Protein AF-0000000066666500 (afdb_homodimer)

Nearest PDB structures (foldseek):
  3mvp-assembly1_B  TM=5.156E-01  e=1.430E-04  Streptococcus mutans UA159
  3mvp-assembly1_A  TM=4.593E-01  e=6.291E-05  Streptococcus mutans UA159
  4xk4-assembly2_D  TM=5.075E-01  e=1.927E-03  Escherichia coli K-12
  4x1e-assembly1_B  TM=4.403E-01  e=1.278E-03  Escherichia coli CFT073
  7w2q-assembly1_B  TM=4.509E-01  e=8.300E-03  Pseudomonas aeruginosa PAO1

Organism: Nocardia brasiliensis (strain ATCC 700358 / HUJEG-1) (NCBI:txid1133849)

Structure (mmCIF, N/CA/C/O backbone):
data_AF-0000000066666500-model_v1
#
loop_
_entity.id
_entity.type
_entity.pdbx_description
1 polymer 'TetR family transcriptional regulator'
#
loop_
_atom_site.group_PDB
_atom_site.id
_atom_site.type_symbol
_atom_site.label_atom_id
_atom_site.label_alt_id
_atom_site.label_comp_id
_atom_site.label_asym_id
_atom_site.label_entity_id
_atom_site.label_seq_id
_atom_site.pdbx_PDB_ins_code
_atom_site.Cartn_x
_atom_site.Cartn_y
_atom_site.Cartn_z
_atom_site.occupancy
_atom_site.B_iso_or_equiv
_atom_site.auth_seq_id
_atom_site.auth_comp_id
_atom_site.auth_asym_id
_atom_site.auth_atom_id
_atom_site.pdbx_PDB_model_num
ATOM 1 N N . MET A 1 1 ? 29.844 27.828 -2.344 1 27.61 1 MET A N 1
ATOM 2 C CA . MET A 1 1 ? 29.641 27.078 -3.574 1 27.61 1 MET A CA 1
ATOM 3 C C . MET A 1 1 ? 28.188 27.141 -4.016 1 27.61 1 MET A C 1
ATOM 5 O O . MET A 1 1 ? 27.281 27.141 -3.182 1 27.61 1 MET A O 1
ATOM 9 N N . PRO A 1 2 ? 27.781 27.453 -5.297 1 37.06 2 PRO A N 1
ATOM 10 C CA . PRO A 1 2 ? 26.562 28.172 -5.699 1 37.06 2 PRO A CA 1
ATOM 11 C C . PRO A 1 2 ? 25.297 27.406 -5.348 1 37.06 2 PRO A C 1
ATOM 13 O O . PRO A 1 2 ? 24.219 28 -5.238 1 37.06 2 PRO A O 1
ATOM 16 N N . TRP A 1 3 ? 25.453 26.062 -5.336 1 34.56 3 TRP A N 1
ATOM 17 C CA . TRP A 1 3 ? 24.297 25.203 -5.172 1 34.56 3 TRP A CA 1
ATOM 18 C C . TRP A 1 3 ? 23.703 25.344 -3.771 1 34.56 3 TRP A C 1
ATOM 20 O O . TRP A 1 3 ? 22.5 25.141 -3.572 1 34.56 3 TRP A O 1
ATOM 30 N N . GLN A 1 4 ? 24.469 25.594 -2.764 1 37.06 4 GLN A N 1
ATOM 31 C CA . GLN A 1 4 ? 24.031 25.812 -1.39 1 37.06 4 GLN A CA 1
ATOM 32 C C . GLN A 1 4 ? 23.156 27.062 -1.289 1 37.06 4 GLN A C 1
ATOM 34 O O . GLN A 1 4 ? 22.188 27.078 -0.525 1 37.06 4 GLN A O 1
ATOM 39 N N . GLY A 1 5 ? 23.594 28.047 -1.963 1 35.59 5 GLY A N 1
ATOM 40 C CA . GLY A 1 5 ? 22.844 29.297 -1.919 1 35.59 5 GLY A CA 1
ATOM 41 C C . GLY A 1 5 ? 21.469 29.203 -2.543 1 35.59 5 GLY A C 1
ATOM 42 O O . GLY A 1 5 ? 20.5 29.734 -2.008 1 35.59 5 GLY A O 1
ATOM 43 N N . ALA A 1 6 ? 21.547 28.578 -3.709 1 39.34 6 ALA A N 1
ATOM 44 C CA . ALA A 1 6 ? 20.281 28.438 -4.43 1 39.34 6 ALA A CA 1
ATOM 45 C C . ALA A 1 6 ? 19.297 27.578 -3.648 1 39.34 6 ALA A C 1
ATOM 47 O O . ALA A 1 6 ? 18.094 27.859 -3.625 1 39.34 6 ALA A O 1
ATOM 48 N N . ALA A 1 7 ? 19.844 26.75 -2.975 1 41.69 7 ALA A N 1
ATOM 49 C CA . ALA A 1 7 ? 19.016 25.891 -2.127 1 41.69 7 ALA A CA 1
ATOM 50 C C . ALA A 1 7 ? 18.422 26.672 -0.96 1 41.69 7 ALA A C 1
ATOM 52 O O . ALA A 1 7 ? 17.25 26.5 -0.619 1 41.69 7 ALA A O 1
ATOM 53 N N . ALA A 1 8 ? 19.219 27.391 -0.391 1 42.66 8 ALA A N 1
ATOM 54 C CA . ALA A 1 8 ? 18.75 28.234 0.713 1 42.66 8 ALA A CA 1
ATOM 55 C C . ALA A 1 8 ? 17.688 29.219 0.248 1 42.66 8 ALA A C 1
ATOM 57 O O . ALA A 1 8 ? 16.703 29.453 0.963 1 42.66 8 ALA A O 1
ATOM 58 N N . GLY A 1 9 ? 17.906 29.688 -0.799 1 41.62 9 GLY A N 1
ATOM 59 C CA . GLY A 1 9 ? 16.891 30.562 -1.384 1 41.62 9 GLY A CA 1
ATOM 60 C C . GLY A 1 9 ? 15.602 29.844 -1.719 1 41.62 9 GLY A C 1
ATOM 61 O O . GLY A 1 9 ? 14.516 30.359 -1.441 1 41.62 9 GLY A O 1
ATOM 62 N N . ILE A 1 10 ? 15.742 28.719 -2.271 1 46.06 10 ILE A N 1
ATOM 63 C CA . ILE A 1 10 ? 14.578 27.922 -2.658 1 46.06 10 ILE A CA 1
ATOM 64 C C . ILE A 1 10 ? 13.82 27.484 -1.411 1 46.06 10 ILE A C 1
ATOM 66 O O . ILE A 1 10 ? 12.586 27.547 -1.376 1 46.06 10 ILE A O 1
ATOM 70 N N . VAL A 1 11 ? 14.539 27.219 -0.359 1 47.19 11 VAL A N 1
ATOM 71 C CA . VAL A 1 11 ? 13.93 26.812 0.903 1 47.19 11 VAL A CA 1
ATOM 72 C C . VAL A 1 11 ? 13.195 28 1.522 1 47.19 11 VAL A C 1
ATOM 74 O O . VAL A 1 11 ? 12.102 27.844 2.066 1 47.19 11 VAL A O 1
ATOM 77 N N . GLY A 1 12 ? 13.891 29.109 1.613 1 45.06 12 GLY A N 1
ATOM 78 C CA . GLY A 1 12 ? 13.234 30.312 2.102 1 45.06 12 GLY A CA 1
ATOM 79 C C . GLY A 1 12 ? 11.953 30.641 1.356 1 45.06 12 GLY A C 1
ATOM 80 O O . GLY A 1 12 ? 10.922 30.922 1.974 1 45.06 12 GLY A O 1
ATOM 81 N N . VAL A 1 13 ? 12.008 30.703 0.153 1 45.66 13 VAL A N 1
ATOM 82 C CA . VAL A 1 13 ? 10.852 30.984 -0.687 1 45.66 13 VAL A CA 1
ATOM 83 C C . VAL A 1 13 ? 9.781 29.906 -0.481 1 45.66 13 VAL A C 1
ATOM 85 O O . VAL A 1 13 ? 8.586 30.219 -0.406 1 45.66 13 VAL A O 1
ATOM 88 N N . MET A 1 14 ? 10.18 28.766 -0.328 1 46.91 14 MET A N 1
ATOM 89 C CA . MET A 1 14 ? 9.234 27.656 -0.188 1 46.91 14 MET A CA 1
ATOM 90 C C . MET A 1 14 ? 8.555 27.688 1.176 1 46.91 14 MET A C 1
ATOM 92 O O . MET A 1 14 ? 7.363 27.391 1.287 1 46.91 14 MET A O 1
ATOM 96 N N . SER A 1 15 ? 9.367 27.984 2.24 1 49.06 15 SER A N 1
ATOM 97 C CA . SER A 1 15 ? 8.766 28.203 3.557 1 49.06 15 SER A CA 1
ATOM 98 C C . SER A 1 15 ? 7.684 29.266 3.51 1 49.06 15 SER A C 1
ATOM 100 O O . SER A 1 15 ? 6.602 29.094 4.078 1 49.06 15 SER A O 1
ATOM 102 N N . ASP A 1 16 ? 8.094 30.359 2.992 1 47.72 16 ASP A N 1
ATOM 103 C CA . ASP A 1 16 ? 7.141 31.469 2.844 1 47.72 16 ASP A CA 1
ATOM 104 C C . ASP A 1 16 ? 5.945 31.047 1.993 1 47.72 16 ASP A C 1
ATOM 106 O O . ASP A 1 16 ? 4.812 31.453 2.264 1 47.72 16 ASP A O 1
ATOM 110 N N . ALA A 1 17 ? 6.223 30.375 0.97 1 47.16 17 ALA A N 1
ATOM 111 C CA . ALA A 1 17 ? 5.188 29.953 0.033 1 47.16 17 ALA A CA 1
ATOM 112 C C . ALA A 1 17 ? 4.242 28.938 0.682 1 47.16 17 ALA A C 1
ATOM 114 O O . ALA A 1 17 ? 3.029 28.984 0.467 1 47.16 17 ALA A O 1
ATOM 115 N N . ILE A 1 18 ? 4.742 28 1.353 1 49.72 18 ILE A N 1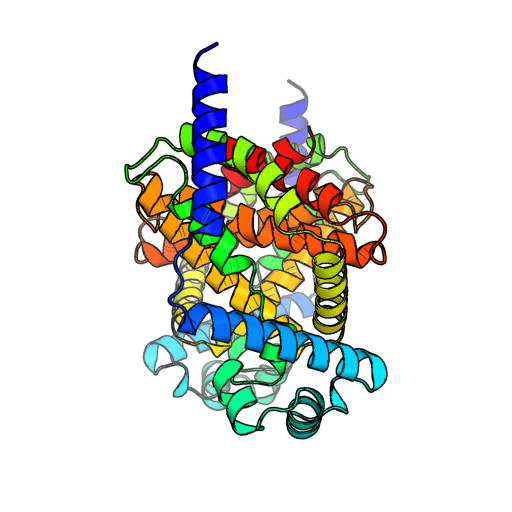
ATOM 116 C CA . ILE A 1 18 ? 3.916 27.078 2.121 1 49.72 18 ILE A CA 1
ATOM 117 C C . ILE A 1 18 ? 3.033 27.859 3.092 1 49.72 18 ILE A C 1
ATOM 119 O O . ILE A 1 18 ? 1.859 27.531 3.277 1 49.72 18 ILE A O 1
ATOM 123 N N . ALA A 1 19 ? 3.645 28.844 3.791 1 49 19 ALA A N 1
ATOM 124 C CA . ALA A 1 19 ? 2.918 29.734 4.688 1 49 19 ALA A CA 1
ATOM 125 C C . ALA A 1 19 ? 1.816 30.484 3.943 1 49 19 ALA A C 1
ATOM 127 O O . ALA A 1 19 ? 0.758 30.766 4.508 1 49 19 ALA A O 1
ATOM 128 N N . GLU A 1 20 ? 2.115 30.828 2.703 1 48.59 20 GLU A N 1
ATOM 129 C CA . GLU A 1 20 ? 1.196 31.609 1.874 1 48.59 20 GLU A CA 1
ATOM 130 C C . GLU A 1 20 ? 0.208 30.703 1.149 1 48.59 20 GLU A C 1
ATOM 132 O O . GLU A 1 20 ? -0.65 31.172 0.404 1 48.59 20 GLU A O 1
ATOM 137 N N . LEU A 1 21 ? 0.584 29.531 0.958 1 49.91 21 LEU A N 1
ATOM 138 C CA . LEU A 1 21 ? -0.399 28.75 0.227 1 49.91 21 LEU A CA 1
ATOM 139 C C . LEU A 1 21 ? -1.817 29.188 0.569 1 49.91 21 LEU A C 1
ATOM 141 O O . LEU A 1 21 ? -2.244 29.094 1.722 1 49.91 21 LEU A O 1
ATOM 145 N N . SER A 1 22 ? -2.209 30.203 -0.124 1 50.12 22 SER A N 1
ATOM 146 C CA . SER A 1 22 ? -3.289 31.172 -0.27 1 50.12 22 SER A CA 1
ATOM 147 C C . SER A 1 22 ? -4.652 30.5 -0.153 1 50.12 22 SER A C 1
ATOM 149 O O . SER A 1 22 ? -5.258 30.125 -1.161 1 50.12 22 SER A O 1
ATOM 151 N N . SER A 1 23 ? -4.762 29.531 0.623 1 58.69 23 SER A N 1
ATOM 152 C CA . SER A 1 23 ? -6.184 29.203 0.719 1 58.69 23 SER A CA 1
ATOM 153 C C . SER A 1 23 ? -7.016 30.469 0.969 1 58.69 23 SER A C 1
ATOM 155 O O . SER A 1 23 ? -6.539 31.422 1.593 1 58.69 23 SER A O 1
ATOM 157 N N . THR A 1 24 ? -8.023 30.594 0.152 1 65.06 24 THR A N 1
ATOM 158 C CA . THR A 1 24 ? -9.008 31.641 0.441 1 65.06 24 THR A CA 1
ATOM 159 C C . THR A 1 24 ? -9.352 31.656 1.929 1 65.06 24 THR A C 1
ATOM 161 O O . THR A 1 24 ? -9.078 30.688 2.648 1 65.06 24 THR A O 1
ATOM 164 N N . SER A 1 25 ? -9.547 32.781 2.426 1 73.12 25 SER A N 1
ATOM 165 C CA . SER A 1 25 ? -9.945 32.969 3.814 1 73.12 25 SER A CA 1
ATOM 166 C C . SER A 1 25 ? -10.922 31.875 4.258 1 73.12 25 SER A C 1
ATOM 168 O O . SER A 1 25 ? -10.82 31.359 5.371 1 73.12 25 SER A O 1
ATOM 170 N N . TRP A 1 26 ? -11.75 31.516 3.316 1 72.56 26 TRP A N 1
ATOM 171 C CA . TRP A 1 26 ? -12.75 30.484 3.617 1 72.56 26 TRP A CA 1
ATOM 172 C C . TRP A 1 26 ? -12.094 29.125 3.785 1 72.56 26 TRP A C 1
ATOM 174 O O . TRP A 1 26 ? -12.414 28.391 4.723 1 72.56 26 TRP A O 1
ATOM 184 N N . GLU A 1 27 ? -11.148 28.797 2.92 1 76.75 27 GLU A N 1
ATOM 185 C CA . GLU A 1 27 ? -10.469 27.5 2.977 1 76.75 27 GLU A CA 1
ATOM 186 C C . GLU A 1 27 ? -9.648 27.375 4.254 1 76.75 27 GLU A C 1
ATOM 188 O O . GLU A 1 27 ? -9.617 26.297 4.867 1 76.75 27 GLU A O 1
ATOM 193 N N . ARG A 1 28 ? -9.203 28.453 4.609 1 78.69 28 ARG A N 1
ATOM 194 C CA . ARG A 1 28 ? -8.422 28.469 5.84 1 78.69 28 ARG A CA 1
ATOM 195 C C . ARG A 1 28 ? -9.312 28.234 7.059 1 78.69 28 ARG A C 1
ATOM 197 O O . ARG A 1 28 ? -8.953 27.469 7.957 1 78.69 28 ARG A O 1
ATOM 204 N N . ARG A 1 29 ? -10.406 28.922 7.055 1 81.56 29 ARG A N 1
ATOM 205 C CA . ARG A 1 29 ? -11.359 28.75 8.148 1 81.56 29 ARG A CA 1
ATOM 206 C C . ARG A 1 29 ? -11.883 27.328 8.219 1 81.56 29 ARG A C 1
ATOM 208 O O . ARG A 1 29 ? -12.062 26.766 9.305 1 81.56 29 ARG A O 1
ATOM 215 N N . LYS A 1 30 ? -12.078 26.797 7.031 1 85.88 30 LYS A N 1
ATOM 216 C CA . LYS A 1 30 ? -12.555 25.422 6.953 1 85.88 30 LYS A CA 1
ATOM 217 C C . LYS A 1 30 ? -11.523 24.453 7.523 1 85.88 30 LYS A C 1
ATOM 219 O O . LYS A 1 30 ? -11.867 23.562 8.32 1 85.88 30 LYS A O 1
ATOM 224 N N . ILE A 1 31 ? -10.328 24.656 7.199 1 85.06 31 ILE A N 1
ATOM 225 C CA . ILE A 1 31 ? -9.25 23.797 7.648 1 85.06 31 ILE A CA 1
ATOM 226 C C . ILE A 1 31 ? -9.094 23.906 9.164 1 85.06 31 ILE A C 1
ATOM 228 O O . ILE A 1 31 ? -8.93 22.891 9.852 1 85.06 31 ILE A O 1
ATOM 232 N N . GLU A 1 32 ? -9.234 25.062 9.602 1 86.62 32 GLU A N 1
ATOM 233 C CA . GLU A 1 32 ? -9.133 25.297 11.039 1 86.62 32 GLU A CA 1
ATOM 234 C C . GLU A 1 32 ? -10.281 24.625 11.789 1 86.62 32 GLU A C 1
ATOM 236 O O . GLU A 1 32 ? -10.078 24.031 12.844 1 86.62 32 GLU A O 1
ATOM 241 N N . ALA A 1 33 ? -11.43 24.797 11.227 1 90.62 33 ALA A N 1
ATOM 242 C CA . ALA A 1 33 ? -12.609 24.188 11.836 1 90.62 33 ALA A CA 1
ATOM 243 C C . ALA A 1 33 ? -12.484 22.656 11.844 1 90.62 33 ALA A C 1
ATOM 245 O O . ALA A 1 33 ? -12.773 22.016 12.859 1 90.62 33 ALA A O 1
ATOM 246 N N . MET A 1 34 ? -12.062 22.125 10.781 1 92.56 34 MET A N 1
ATOM 247 C CA . MET A 1 34 ? -11.922 20.688 10.672 1 92.56 34 MET A CA 1
ATOM 248 C C . MET A 1 34 ? -10.875 20.156 11.648 1 92.56 34 MET A C 1
ATOM 250 O O . MET A 1 34 ? -11.062 19.109 12.266 1 92.56 34 MET A O 1
ATOM 254 N N . GLY A 1 35 ? -9.828 20.938 11.766 1 92.56 35 GLY A N 1
ATOM 255 C CA . GLY A 1 35 ? -8.805 20.562 12.734 1 92.56 35 GLY A CA 1
ATOM 256 C C . GLY A 1 35 ? -9.328 20.531 14.156 1 92.56 35 GLY A C 1
ATOM 257 O O . GLY A 1 35 ? -9.039 19.609 14.914 1 92.56 35 GLY A O 1
ATOM 258 N N . ARG A 1 36 ? -10.109 21.531 14.461 1 92.69 36 ARG A N 1
ATOM 259 C CA . ARG A 1 36 ? -10.672 21.641 15.797 1 92.69 36 ARG A CA 1
ATOM 260 C C . ARG A 1 36 ? -11.656 20.5 16.062 1 92.69 36 ARG A C 1
ATOM 262 O O . ARG A 1 36 ? -11.617 19.859 17.109 1 92.69 36 ARG A O 1
ATOM 269 N N . ILE A 1 37 ? -12.469 20.25 15.109 1 95.94 37 ILE A N 1
ATOM 270 C CA . ILE A 1 37 ? -13.477 19.203 15.25 1 95.94 37 ILE A CA 1
ATOM 271 C C . ILE A 1 37 ? -12.797 17.844 15.406 1 95.94 37 ILE A C 1
ATOM 273 O O . ILE A 1 37 ? -13.195 17.031 16.25 1 95.94 37 ILE A O 1
ATOM 277 N N . GLN A 1 38 ? -11.844 17.609 14.625 1 96.38 38 GLN A N 1
ATOM 278 C CA . GLN A 1 38 ? -11.141 16.328 14.695 1 96.38 38 GLN A CA 1
ATOM 279 C C . GLN A 1 38 ? -10.469 16.156 16.047 1 96.38 38 GLN A C 1
ATOM 281 O O . GLN A 1 38 ? -10.5 15.062 16.625 1 96.38 38 GLN A O 1
ATOM 286 N N . ARG A 1 39 ? -9.883 17.219 16.547 1 95.12 39 ARG A N 1
ATOM 287 C CA . ARG A 1 39 ? -9.234 17.156 17.859 1 95.12 39 ARG A CA 1
ATOM 288 C C . ARG A 1 39 ? -10.227 16.766 18.938 1 95.12 39 ARG A C 1
ATOM 290 O O . ARG A 1 39 ? -9.945 15.883 19.766 1 95.12 39 ARG A O 1
ATOM 297 N N . VAL A 1 40 ? -11.32 17.359 18.859 1 96.94 40 VAL A N 1
ATOM 298 C CA . VAL A 1 40 ? -12.383 17.078 19.828 1 96.94 40 VAL A CA 1
ATOM 299 C C . VAL A 1 40 ? -12.844 15.625 19.688 1 96.94 40 VAL A C 1
ATOM 301 O O . VAL A 1 40 ? -13.008 14.922 20.688 1 96.94 40 VAL A O 1
ATOM 304 N N . ALA A 1 41 ? -13.039 15.211 18.531 1 97.69 41 ALA A N 1
ATOM 305 C CA . ALA A 1 41 ? -13.484 13.852 18.25 1 97.69 41 ALA A CA 1
ATOM 306 C C . ALA A 1 41 ? -12.492 12.828 18.781 1 97.69 41 ALA A C 1
ATOM 308 O O . ALA A 1 41 ? -12.883 11.875 19.469 1 97.69 41 ALA A O 1
ATOM 309 N N . LEU A 1 42 ? -11.25 13.039 18.453 1 97.12 42 LEU A N 1
ATOM 310 C CA . LEU A 1 42 ? -10.211 12.102 18.875 1 97.12 42 LEU A CA 1
ATOM 311 C C . LEU A 1 42 ? -10.133 12.023 20.406 1 97.12 42 LEU A C 1
ATOM 313 O O . LEU A 1 42 ? -9.969 10.938 20.969 1 97.12 42 LEU A O 1
ATOM 317 N N . ASP A 1 43 ? -10.281 13.164 21.031 1 96.94 43 ASP A N 1
ATOM 318 C CA . ASP A 1 43 ? -10.281 13.188 22.484 1 96.94 43 ASP A CA 1
ATOM 319 C C . ASP A 1 43 ? -11.469 12.414 23.047 1 96.94 43 ASP A C 1
ATOM 321 O O . ASP A 1 43 ? -11.328 11.672 24.016 1 96.94 43 ASP A O 1
ATOM 325 N N . LEU A 1 44 ? -12.602 12.586 22.469 1 97.75 44 LEU A N 1
ATOM 326 C CA . LEU A 1 44 ? -13.797 11.859 22.891 1 97.75 44 LEU A CA 1
ATOM 327 C C . LEU A 1 44 ? -13.625 10.359 22.672 1 97.75 44 LEU A C 1
ATOM 329 O O . LEU A 1 44 ? -14 9.555 23.531 1 97.75 44 LEU A O 1
ATOM 333 N N . PHE A 1 45 ? -13.109 9.992 21.453 1 97.62 45 PHE A N 1
ATOM 334 C CA . PHE A 1 45 ? -12.867 8.586 21.172 1 97.62 45 PHE A CA 1
ATOM 335 C C . PHE A 1 45 ? -11.922 7.977 22.203 1 97.62 45 PHE A C 1
ATOM 337 O O . PHE A 1 45 ? -12.117 6.844 22.641 1 97.62 45 PHE A O 1
ATOM 344 N N . ASP A 1 46 ? -10.898 8.727 22.562 1 96 46 ASP A N 1
ATOM 345 C CA . ASP A 1 46 ? -9.938 8.258 23.547 1 96 46 ASP A CA 1
ATOM 346 C C . ASP A 1 46 ? -10.609 8.016 24.906 1 96 46 ASP A C 1
ATOM 348 O O . ASP A 1 46 ? -10.344 7 25.562 1 96 46 ASP A O 1
ATOM 352 N N . ALA A 1 47 ? -11.547 8.875 25.281 1 96.56 47 ALA A N 1
ATOM 353 C CA . ALA A 1 47 ? -12.164 8.859 26.594 1 96.56 47 ALA A CA 1
ATOM 354 C C . ALA A 1 47 ? -13.281 7.824 26.672 1 96.56 47 ALA A C 1
ATOM 356 O O . ALA A 1 47 ? -13.492 7.199 27.719 1 96.56 47 ALA A O 1
ATOM 357 N N . HIS A 1 48 ? -13.977 7.574 25.547 1 96.75 48 HIS A N 1
ATOM 358 C CA . HIS A 1 48 ? -15.227 6.828 25.656 1 96.75 48 HIS A CA 1
ATOM 359 C C . HIS A 1 48 ? -15.242 5.645 24.703 1 96.75 48 HIS A C 1
ATOM 361 O O . HIS A 1 48 ? -16.172 4.828 24.734 1 96.75 48 HIS A O 1
ATOM 367 N N . GLY A 1 49 ? -14.25 5.551 23.844 1 95.75 49 GLY A N 1
ATOM 368 C CA . GLY A 1 49 ? -14.227 4.504 22.828 1 95.75 49 GLY A CA 1
ATOM 369 C C . GLY A 1 49 ? -14.852 4.934 21.516 1 95.75 49 GLY A C 1
ATOM 370 O O . GLY A 1 49 ? -15.875 5.613 21.5 1 95.75 49 GLY A O 1
ATOM 371 N N . TYR A 1 50 ? -14.305 4.637 20.484 1 95.56 50 TYR A N 1
ATOM 372 C CA . TYR A 1 50 ? -14.727 5.027 19.141 1 95.56 50 TYR A CA 1
ATOM 373 C C . TYR A 1 50 ? -16.172 4.633 18.891 1 95.56 50 TYR A C 1
ATOM 375 O O . TYR A 1 50 ? -16.969 5.438 18.391 1 95.56 50 TYR A O 1
ATOM 383 N N . ARG A 1 51 ? -16.5 3.393 19.219 1 94.75 51 ARG A N 1
ATOM 384 C CA . ARG A 1 51 ? -17.812 2.852 18.906 1 94.75 51 ARG A CA 1
ATOM 385 C C . ARG A 1 51 ? -18.891 3.521 19.766 1 94.75 51 ARG A C 1
ATOM 387 O O . ARG A 1 51 ? -20.047 3.645 19.328 1 94.75 51 ARG A O 1
ATOM 394 N N . ASN A 1 52 ? -18.547 4.102 20.875 1 95.81 52 ASN A N 1
ATOM 395 C CA . ASN A 1 52 ? -19.5 4.621 21.828 1 95.81 52 ASN A CA 1
ATOM 396 C C . ASN A 1 52 ? -19.766 6.109 21.609 1 95.81 52 ASN A C 1
ATOM 398 O O . ASN A 1 52 ? -20.641 6.688 22.266 1 95.81 52 ASN A O 1
ATOM 402 N N . VAL A 1 53 ? -19.016 6.746 20.828 1 97.44 53 VAL A N 1
ATOM 403 C CA . VAL A 1 53 ? -19.172 8.18 20.594 1 97.44 53 VAL A CA 1
ATOM 404 C C . VAL A 1 53 ? -19.891 8.406 19.266 1 97.44 53 VAL A C 1
ATOM 406 O O . VAL A 1 53 ? -19.484 7.883 18.219 1 97.44 53 VAL A O 1
ATOM 409 N N . THR A 1 54 ? -20.906 9.133 19.297 1 96.38 54 THR A N 1
ATOM 410 C CA . THR A 1 54 ? -21.672 9.422 18.094 1 96.38 54 THR A CA 1
ATOM 411 C C . THR A 1 54 ? -21.25 10.758 17.484 1 96.38 54 THR A C 1
ATOM 413 O O . THR A 1 54 ? -20.547 11.539 18.125 1 96.38 54 THR A O 1
ATOM 416 N N . ILE A 1 55 ? -21.703 10.969 16.312 1 96.56 55 ILE A N 1
ATOM 417 C CA . ILE A 1 55 ? -21.422 12.227 15.633 1 96.56 55 ILE A CA 1
ATOM 418 C C . ILE A 1 55 ? -22.109 13.375 16.375 1 96.56 55 ILE A C 1
ATOM 420 O O . ILE A 1 55 ? -21.547 14.469 16.469 1 96.56 55 ILE A O 1
ATOM 424 N N . GLU A 1 56 ? -23.266 13.125 16.844 1 96.69 56 GLU A N 1
ATOM 425 C CA . GLU A 1 56 ? -24 14.141 17.594 1 96.69 56 GLU A CA 1
ATOM 426 C C . GLU A 1 56 ? -23.219 14.594 18.828 1 96.69 56 GLU A C 1
ATOM 428 O O . GLU A 1 56 ? -23.172 15.789 19.141 1 96.69 56 GLU A O 1
ATOM 433 N N . ARG A 1 57 ? -22.656 13.695 19.5 1 97.25 57 ARG A N 1
ATOM 434 C CA . ARG A 1 57 ? -21.859 14.008 20.672 1 97.25 57 ARG A CA 1
ATOM 435 C C . ARG A 1 57 ? -20.625 14.82 20.312 1 97.25 57 ARG A C 1
ATOM 437 O O . ARG A 1 57 ? -20.266 15.766 21.016 1 97.25 57 ARG A O 1
ATOM 444 N N . VAL A 1 58 ? -19.969 14.438 19.203 1 98 58 VAL A N 1
ATOM 445 C CA . VAL A 1 58 ? -18.812 15.18 18.719 1 98 58 VAL A CA 1
ATOM 446 C C . VAL A 1 58 ? -19.219 16.609 18.359 1 98 58 VAL A C 1
ATOM 448 O O . VAL A 1 58 ? -18.547 17.562 18.719 1 98 58 VAL A O 1
ATOM 451 N N . ALA A 1 59 ? -20.328 16.703 17.625 1 97.75 59 ALA A N 1
ATOM 452 C CA . ALA A 1 59 ? -20.828 18 17.188 1 97.75 59 ALA A CA 1
ATOM 453 C C . ALA A 1 59 ? -21.109 18.906 18.391 1 97.75 59 ALA A C 1
ATOM 455 O O . ALA A 1 59 ? -20.688 20.062 18.406 1 97.75 59 ALA A O 1
ATOM 456 N N . ALA A 1 60 ? -21.75 18.406 19.359 1 97.62 60 ALA A N 1
ATOM 457 C CA . ALA A 1 60 ? -22.078 19.156 20.578 1 97.62 60 ALA A CA 1
ATOM 458 C C . ALA A 1 60 ? -20.812 19.641 21.281 1 97.62 60 ALA A C 1
ATOM 460 O O . ALA A 1 60 ? -20.719 20.797 21.672 1 97.62 60 ALA A O 1
ATOM 461 N N . ALA A 1 61 ? -19.859 18.797 21.422 1 97.31 61 ALA A N 1
ATOM 462 C CA . ALA A 1 61 ? -18.609 19.109 22.125 1 97.31 61 ALA A CA 1
ATOM 463 C C . ALA A 1 61 ? -17.781 20.125 21.344 1 97.31 61 ALA A C 1
ATOM 465 O O . ALA A 1 61 ? -17.078 20.938 21.938 1 97.31 61 ALA A O 1
ATOM 466 N N . ALA A 1 62 ? -17.859 20.031 20.062 1 97 62 ALA A N 1
ATOM 467 C CA . ALA A 1 62 ? -17.094 20.922 19.188 1 97 62 ALA A CA 1
ATOM 468 C C . ALA A 1 62 ? -17.875 22.219 18.922 1 97 62 ALA A C 1
ATOM 470 O O . ALA A 1 62 ? -17.375 23.125 18.25 1 97 62 ALA A O 1
ATOM 471 N N . GLU A 1 63 ? -19.047 22.281 19.391 1 96.88 63 GLU A N 1
ATOM 472 C CA . GLU A 1 63 ? -19.906 23.453 19.266 1 96.88 63 GLU A CA 1
ATOM 473 C C . GLU A 1 63 ? -20.203 23.75 17.797 1 96.88 63 GLU A C 1
ATOM 475 O O . GLU A 1 63 ? -20.078 24.891 17.344 1 96.88 63 GLU A O 1
ATOM 480 N N . VAL A 1 64 ? -20.516 22.734 17.078 1 96.25 64 VAL A N 1
ATOM 481 C CA . VAL A 1 64 ? -21 22.828 15.695 1 96.25 64 VAL A CA 1
ATOM 482 C C . VAL A 1 64 ? -22.234 21.938 15.523 1 96.25 64 VAL A C 1
ATOM 484 O O . VAL A 1 64 ? -22.594 21.188 16.422 1 96.25 64 VAL A O 1
ATOM 487 N N . SER A 1 65 ? -22.875 22.109 14.406 1 95.81 65 SER A N 1
ATOM 488 C CA . SER A 1 65 ? -24.031 21.266 14.125 1 95.81 65 SER A CA 1
ATOM 489 C C . SER A 1 65 ? -23.594 19.906 13.594 1 95.81 65 SER A C 1
ATOM 491 O O . SER A 1 65 ? -22.531 19.781 12.977 1 95.81 65 SER A O 1
ATOM 493 N N . PRO A 1 66 ? -24.453 18.875 13.852 1 96.06 66 PRO A N 1
ATOM 494 C CA . PRO A 1 66 ? -24.156 17.578 13.234 1 96.06 66 PRO A CA 1
ATOM 495 C C . PRO A 1 66 ? -24.062 17.656 11.711 1 96.06 66 PRO A C 1
ATOM 497 O O . PRO A 1 66 ? -23.25 16.969 11.102 1 96.06 66 PRO A O 1
ATOM 500 N N . SER A 1 67 ? -24.859 18.484 11.195 1 95.56 67 SER A N 1
ATOM 501 C CA . SER A 1 67 ? -24.844 18.656 9.75 1 95.56 67 SER A CA 1
ATOM 502 C C . SER A 1 67 ? -23.5 19.172 9.266 1 95.56 67 SER A C 1
ATOM 504 O O . SER A 1 67 ? -23.016 18.781 8.203 1 95.56 67 SER A O 1
ATOM 506 N N . SER A 1 68 ? -22.875 20.031 10.047 1 94.62 68 SER A N 1
ATOM 507 C CA . SER A 1 68 ? -21.562 20.562 9.711 1 94.62 68 SER A CA 1
ATOM 508 C C . SER A 1 68 ? -20.5 19.469 9.742 1 94.62 68 SER A C 1
ATOM 510 O O . SER A 1 68 ? -19.625 19.406 8.875 1 94.62 68 SER A O 1
ATOM 512 N N . VAL A 1 69 ? -20.625 18.562 10.703 1 96.12 69 VAL A N 1
ATOM 513 C CA . VAL A 1 69 ? -19.672 17.453 10.812 1 96.12 69 VAL A CA 1
ATOM 514 C C . VAL A 1 69 ? -19.797 16.547 9.594 1 96.12 69 VAL A C 1
ATOM 516 O O . VAL A 1 69 ? -18.797 16.172 8.984 1 96.12 69 VAL A O 1
ATOM 519 N N . TYR A 1 70 ? -21.016 16.281 9.242 1 94.88 70 TYR A N 1
ATOM 520 C CA . TYR A 1 70 ? -21.25 15.43 8.078 1 94.88 70 TYR A CA 1
ATOM 521 C C . TYR A 1 70 ? -20.797 16.125 6.801 1 94.88 70 TYR A C 1
ATOM 523 O O . TYR A 1 70 ? -20.25 15.477 5.898 1 94.88 70 TYR A O 1
ATOM 531 N N . ARG A 1 71 ? -21.078 17.359 6.77 1 93.88 71 ARG 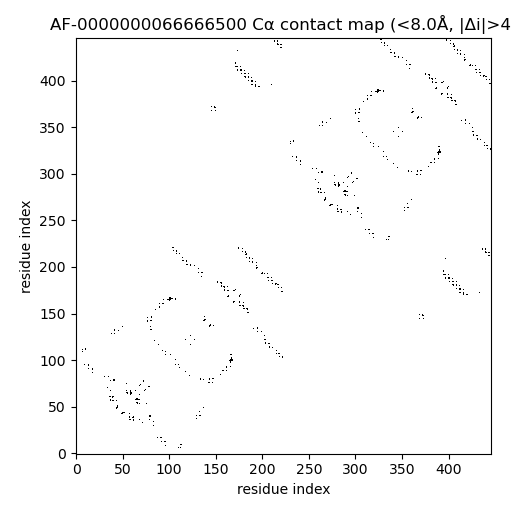A N 1
ATOM 532 C CA . ARG A 1 71 ? -20.672 18.109 5.598 1 93.88 71 ARG A CA 1
ATOM 533 C C . ARG A 1 71 ? -19.156 18.109 5.453 1 93.88 71 ARG A C 1
ATOM 535 O O . ARG A 1 71 ? -18.625 17.938 4.352 1 93.88 71 ARG A O 1
ATOM 542 N N . TYR A 1 72 ? -18.422 18.266 6.559 1 93 72 TYR A N 1
ATOM 543 C CA . TYR A 1 72 ? -16.969 18.406 6.539 1 93 72 TYR A CA 1
ATOM 544 C C . TYR A 1 72 ? -16.297 17.047 6.355 1 93 72 TYR A C 1
ATOM 546 O O . TYR A 1 72 ? -15.328 16.922 5.605 1 93 72 TYR A O 1
ATOM 554 N N . PHE A 1 73 ? -16.844 16.016 6.977 1 95.31 73 PHE A N 1
ATOM 555 C CA . PHE A 1 73 ? -16.094 14.758 7.07 1 95.31 73 PHE A CA 1
ATOM 556 C C . PHE A 1 73 ? -16.797 13.648 6.301 1 95.31 73 PHE A C 1
ATOM 558 O O . PHE A 1 73 ? -16.188 12.648 5.93 1 95.31 73 PHE A O 1
ATOM 565 N N . GLY A 1 74 ? -18.062 13.742 6.098 1 93.56 74 GLY A N 1
ATOM 566 C CA . GLY A 1 74 ? -18.844 12.727 5.395 1 93.56 74 GLY A CA 1
ATOM 567 C C . GLY A 1 74 ? -19.156 11.523 6.254 1 93.56 74 GLY A C 1
ATOM 568 O O . GLY A 1 74 ? -20.328 11.203 6.477 1 93.56 74 GLY A O 1
ATOM 569 N N . THR A 1 75 ? -18.156 10.875 6.797 1 93.75 75 THR A N 1
ATOM 570 C CA . THR A 1 75 ? -18.328 9.68 7.621 1 93.75 75 THR A CA 1
ATOM 571 C C . THR A 1 75 ? -17.578 9.828 8.945 1 93.75 75 THR A C 1
ATOM 573 O O . THR A 1 75 ? -16.703 10.68 9.07 1 93.75 75 THR A O 1
ATOM 576 N N . LYS A 1 76 ? -17.938 9.023 9.883 1 95 76 LYS A N 1
ATOM 577 C CA . LYS A 1 76 ? -17.281 9.039 11.188 1 95 76 LYS A CA 1
ATOM 578 C C . LYS A 1 76 ? -15.805 8.68 11.078 1 95 76 LYS A C 1
ATOM 580 O O . LYS A 1 76 ? -14.969 9.227 11.797 1 95 76 LYS A O 1
ATOM 585 N N . GLU A 1 77 ? -15.414 7.734 10.109 1 95.5 77 GLU A N 1
ATOM 586 C CA . GLU A 1 77 ? -14.039 7.309 9.906 1 95.5 77 GLU A CA 1
ATOM 587 C C . GLU A 1 77 ? -13.141 8.492 9.539 1 95.5 77 GLU A C 1
ATOM 589 O O . GLU A 1 77 ? -11.969 8.523 9.922 1 95.5 77 GLU A O 1
ATOM 594 N N . MET A 1 78 ? -13.789 9.422 8.875 1 95.56 78 MET A N 1
ATOM 595 C CA . MET A 1 78 ? -13.008 10.555 8.375 1 95.56 78 MET A CA 1
ATOM 596 C C . MET A 1 78 ? -12.617 11.484 9.516 1 95.56 78 MET A C 1
ATOM 598 O O . MET A 1 78 ? -11.695 12.289 9.375 1 95.56 78 MET A O 1
ATOM 602 N N . LEU A 1 79 ? -13.289 11.414 10.672 1 96.12 79 LEU A N 1
ATOM 603 C CA . LEU A 1 79 ? -12.867 12.164 11.852 1 96.12 79 LEU A CA 1
ATOM 604 C C . LEU A 1 79 ? -11.516 11.672 12.352 1 96.12 79 LEU A C 1
ATOM 606 O O . LEU A 1 79 ? -10.805 12.406 13.047 1 96.12 79 LEU A O 1
ATOM 610 N N . VAL A 1 80 ? -11.156 10.438 11.977 1 96.38 80 VAL A N 1
ATOM 611 C CA . VAL A 1 80 ? -9.867 9.867 12.352 1 96.38 80 VAL A CA 1
ATOM 612 C C . VAL A 1 80 ? -8.875 10.047 11.203 1 96.38 80 VAL A C 1
ATOM 614 O O . VAL A 1 80 ? -7.715 10.406 11.422 1 96.38 80 VAL A O 1
ATOM 617 N N . LEU A 1 81 ? -9.344 9.906 10 1 95.06 81 LEU A N 1
ATOM 618 C CA . LEU A 1 81 ? -8.461 9.727 8.844 1 95.06 81 LEU A CA 1
ATOM 619 C C . LEU A 1 81 ? -8.062 11.078 8.258 1 95.06 81 LEU A C 1
ATOM 621 O O . LEU A 1 81 ? -7.094 11.172 7.504 1 95.06 81 LEU A O 1
ATOM 625 N N . TYR A 1 82 ? -8.812 12.055 8.586 1 91.31 82 TYR A N 1
ATOM 626 C CA . TYR A 1 82 ? -8.508 13.367 8.016 1 91.31 82 TYR A CA 1
ATOM 627 C C . TYR A 1 82 ? -7.09 13.797 8.375 1 91.31 82 TYR A C 1
ATOM 629 O O . TYR A 1 82 ? -6.672 13.688 9.523 1 91.31 82 TYR A O 1
ATOM 637 N N . ASP A 1 83 ? -6.297 14.133 7.387 1 86.94 83 ASP A N 1
ATOM 638 C CA . ASP A 1 83 ? -4.926 14.617 7.555 1 86.94 83 ASP A CA 1
ATOM 639 C C . ASP A 1 83 ? -4.711 15.93 6.812 1 86.94 83 ASP A C 1
ATOM 641 O O . ASP A 1 83 ? -4.699 15.961 5.578 1 86.94 83 ASP A O 1
ATOM 645 N N . GLU A 1 84 ? -4.484 16.938 7.535 1 78.81 84 GLU A N 1
ATOM 646 C CA . GLU A 1 84 ? -4.316 18.266 6.941 1 78.81 84 GLU A CA 1
ATOM 647 C C . GLU A 1 84 ? -2.924 18.422 6.344 1 78.81 84 GLU A C 1
ATOM 649 O O . GLU A 1 84 ? -2.682 19.344 5.566 1 78.81 84 GLU A O 1
ATOM 654 N N . ALA A 1 85 ? -2.033 17.531 6.715 1 78.69 85 ALA A N 1
ATOM 655 C CA . ALA A 1 85 ? -0.647 17.672 6.277 1 78.69 85 ALA A CA 1
ATOM 656 C C . ALA A 1 85 ? -0.472 17.172 4.848 1 78.69 85 ALA A C 1
ATOM 658 O O . ALA A 1 85 ? 0.435 17.609 4.137 1 78.69 85 ALA A O 1
ATOM 659 N N . ASP A 1 86 ? -1.321 16.297 4.324 1 79.94 86 ASP A N 1
ATOM 660 C CA . ASP A 1 86 ? -1.153 15.664 3.02 1 79.94 86 ASP A CA 1
ATOM 661 C C . ASP A 1 86 ? -1.188 16.703 1.896 1 79.94 86 ASP A C 1
ATOM 663 O O . ASP A 1 86 ? -0.27 16.766 1.076 1 79.94 86 ASP A O 1
ATOM 667 N N . PRO A 1 87 ? -2.217 17.547 1.958 1 74.81 87 PRO A N 1
ATOM 668 C CA . PRO A 1 87 ? -2.242 18.578 0.914 1 74.81 87 PRO A CA 1
ATOM 669 C C . PRO A 1 87 ? -1.041 19.516 0.982 1 74.81 87 PRO A C 1
ATOM 671 O O . PRO A 1 87 ? -0.565 19.984 -0.052 1 74.81 87 PRO A O 1
ATOM 674 N N . LYS A 1 88 ? -0.583 19.797 2.16 1 76.88 88 LYS A N 1
ATOM 675 C CA . LYS A 1 88 ? 0.56 20.688 2.332 1 76.88 88 LYS A CA 1
ATOM 676 C C . LYS A 1 88 ? 1.83 20.078 1.751 1 76.88 88 LYS A C 1
ATOM 678 O O . LYS A 1 88 ? 2.623 20.766 1.109 1 76.88 88 LYS A O 1
ATOM 683 N N . VAL A 1 89 ? 1.984 18.844 1.95 1 79.88 89 VAL A N 1
ATOM 684 C CA . VAL A 1 89 ? 3.145 18.125 1.427 1 79.88 89 VAL A CA 1
ATOM 685 C C . VAL A 1 89 ? 3.086 18.094 -0.099 1 79.88 89 VAL A C 1
ATOM 687 O O . VAL A 1 89 ? 4.086 18.359 -0.772 1 79.88 89 VAL A O 1
ATOM 690 N N . LEU A 1 90 ? 1.922 17.812 -0.64 1 81.62 90 LEU A N 1
ATOM 691 C CA . LEU A 1 90 ? 1.747 17.766 -2.088 1 81.62 90 LEU A CA 1
ATOM 692 C C . LEU A 1 90 ? 2.031 19.125 -2.711 1 81.62 90 LEU A C 1
ATOM 694 O O . LEU A 1 90 ? 2.682 19.219 -3.754 1 81.62 90 LEU A O 1
ATOM 698 N N . GLU A 1 91 ? 1.546 20.078 -2.031 1 79.44 91 GLU A N 1
ATOM 699 C CA . GLU A 1 91 ? 1.753 21.438 -2.535 1 79.44 91 GLU A CA 1
ATOM 700 C C . GLU A 1 91 ? 3.229 21.828 -2.488 1 79.44 91 GLU A C 1
ATOM 702 O O . GLU A 1 91 ? 3.729 22.5 -3.393 1 79.44 91 GLU A O 1
ATOM 707 N N . ALA A 1 92 ? 3.896 21.453 -1.442 1 76.44 92 ALA A N 1
ATOM 708 C CA . ALA A 1 92 ? 5.328 21.719 -1.325 1 76.44 92 ALA A CA 1
ATOM 709 C C . ALA A 1 92 ? 6.102 21.062 -2.465 1 76.44 92 ALA A C 1
ATOM 711 O O . ALA A 1 92 ? 7 21.672 -3.047 1 76.44 92 ALA A O 1
ATOM 712 N N . VAL A 1 93 ? 5.691 19.875 -2.814 1 76.06 93 VAL A N 1
ATOM 713 C CA . VAL A 1 93 ? 6.348 19.141 -3.896 1 76.06 93 VAL A CA 1
ATOM 714 C C . VAL A 1 93 ? 6.016 19.797 -5.234 1 76.06 93 VAL A C 1
ATOM 716 O O . VAL A 1 93 ? 6.879 19.906 -6.109 1 76.06 93 VAL A O 1
ATOM 719 N N . ARG A 1 94 ? 4.82 20.219 -5.355 1 78.62 94 ARG A N 1
ATOM 720 C CA . ARG A 1 94 ? 4.359 20.844 -6.594 1 78.62 94 ARG A CA 1
ATOM 721 C C . ARG A 1 94 ? 5.141 22.109 -6.898 1 78.62 94 ARG A C 1
ATOM 723 O O . ARG A 1 94 ? 5.398 22.422 -8.062 1 78.62 94 ARG A O 1
ATOM 730 N N . THR A 1 95 ? 5.508 22.734 -5.949 1 75.12 95 THR A N 1
ATOM 731 C CA . THR A 1 95 ? 6.098 24.062 -6.141 1 75.12 95 THR A CA 1
ATOM 732 C C . THR A 1 95 ? 7.617 24 -6.035 1 75.12 95 THR A C 1
ATOM 734 O O . THR A 1 95 ? 8.312 24.953 -6.367 1 75.12 95 THR A O 1
ATOM 737 N N . ALA A 1 96 ? 7.984 22.766 -5.664 1 67.56 96 ALA A N 1
ATOM 738 C CA . ALA A 1 96 ? 9.422 22.594 -5.477 1 67.56 96 ALA A CA 1
ATOM 739 C C . ALA A 1 96 ? 10.172 22.719 -6.801 1 67.56 96 ALA A C 1
ATOM 741 O O . ALA A 1 96 ? 9.82 22.062 -7.781 1 67.56 96 ALA A O 1
ATOM 742 N N . GLY A 1 97 ? 11.219 23.531 -6.895 1 63.03 97 GLY A N 1
ATOM 743 C CA . GLY A 1 97 ? 12.102 23.688 -8.039 1 63.03 97 GLY A CA 1
ATOM 744 C C . GLY A 1 97 ? 11.523 24.547 -9.133 1 63.03 97 GLY A C 1
ATOM 745 O O . GLY A 1 97 ? 12.109 24.672 -10.211 1 63.03 97 GLY A O 1
ATOM 746 N N . GLY A 1 98 ? 10.383 25.172 -8.898 1 64.5 98 GLY A N 1
ATOM 747 C CA . GLY A 1 98 ? 9.797 26.062 -9.898 1 64.5 98 GLY A CA 1
ATOM 748 C C . GLY A 1 98 ? 8.812 25.359 -10.812 1 64.5 98 GLY A C 1
ATOM 749 O O . GLY A 1 98 ? 8.523 24.172 -10.633 1 64.5 98 GLY A O 1
ATOM 750 N N . PRO A 1 99 ? 8.156 26.062 -11.734 1 66.69 99 PRO A N 1
ATOM 751 C CA . PRO A 1 99 ? 7.055 25.578 -12.57 1 66.69 99 PRO A CA 1
ATOM 752 C C . PRO A 1 99 ? 7.531 24.703 -13.727 1 66.69 99 PRO A C 1
ATOM 754 O O . PRO A 1 99 ? 6.723 24.016 -14.359 1 66.69 99 PRO A O 1
ATOM 757 N N . GLN A 1 100 ? 8.859 24.641 -13.867 1 75.19 100 GLN A N 1
ATOM 758 C CA . GLN A 1 100 ? 9.367 23.906 -15.016 1 75.19 100 GLN A CA 1
ATOM 759 C C . GLN A 1 100 ? 9.656 22.453 -14.648 1 75.19 100 GLN A C 1
ATOM 761 O O . GLN A 1 100 ? 9.789 22.109 -13.469 1 75.19 100 GLN A O 1
ATOM 766 N N . THR A 1 101 ? 9.602 21.734 -15.703 1 83.81 101 THR A N 1
ATOM 767 C CA . THR A 1 101 ? 10.016 20.344 -15.516 1 83.81 101 THR A CA 1
ATOM 768 C C . THR A 1 101 ? 11.484 20.266 -15.117 1 83.81 101 THR A C 1
ATOM 770 O O . THR A 1 101 ? 12.289 21.094 -15.539 1 83.81 101 THR A O 1
ATOM 773 N N . VAL A 1 102 ? 11.805 19.375 -14.242 1 84.75 102 VAL A N 1
ATOM 774 C CA . VAL A 1 102 ? 13.156 19.219 -13.727 1 84.75 102 VAL A CA 1
ATOM 775 C C . VAL A 1 102 ? 13.602 17.766 -13.875 1 84.75 102 VAL A C 1
ATOM 777 O O . VAL A 1 102 ? 12.766 16.859 -13.93 1 84.75 102 VAL A O 1
ATOM 780 N N . ALA A 1 103 ? 14.906 17.625 -14.031 1 87.75 103 ALA A N 1
ATOM 781 C CA . ALA A 1 103 ? 15.438 16.266 -14.031 1 87.75 103 ALA A CA 1
ATOM 782 C C . ALA A 1 103 ? 15.164 15.555 -12.703 1 87.75 103 ALA A C 1
ATOM 784 O O . ALA A 1 103 ? 15.156 16.188 -11.648 1 87.75 103 ALA A O 1
ATOM 785 N N . PRO A 1 104 ? 14.922 14.258 -12.773 1 87.12 104 PRO A N 1
ATOM 786 C CA . PRO A 1 104 ? 14.648 13.516 -11.539 1 87.12 104 PRO A CA 1
ATOM 787 C C . PRO A 1 104 ? 15.719 13.742 -10.469 1 87.12 104 PRO A C 1
ATOM 789 O O . PRO A 1 104 ? 15.383 13.891 -9.289 1 87.12 104 PRO A O 1
ATOM 792 N N . ALA A 1 105 ? 16.906 13.867 -10.891 1 86.69 105 ALA A N 1
ATOM 793 C CA . ALA A 1 105 ? 18 14.086 -9.945 1 86.69 105 ALA A CA 1
ATOM 794 C C . ALA A 1 105 ? 17.844 15.422 -9.234 1 86.69 105 ALA A C 1
ATOM 796 O O . ALA A 1 105 ? 18.156 15.539 -8.047 1 86.69 105 ALA A O 1
ATOM 797 N N . GLU A 1 106 ? 17.375 16.375 -9.93 1 85.5 106 GLU A N 1
ATOM 798 C CA . GLU A 1 106 ? 17.156 17.688 -9.336 1 85.5 106 GLU A CA 1
ATOM 799 C C . GLU A 1 106 ? 15.992 17.672 -8.359 1 85.5 106 GLU A C 1
ATOM 801 O O . GLU A 1 106 ? 16.062 18.281 -7.297 1 85.5 106 GLU A O 1
ATOM 806 N N . LEU A 1 107 ? 14.977 17 -8.75 1 84.62 107 LEU A N 1
ATOM 807 C CA . LEU A 1 107 ? 13.82 16.875 -7.867 1 84.62 107 LEU A CA 1
ATOM 808 C C . LEU A 1 107 ? 14.195 16.156 -6.57 1 84.62 107 LEU A C 1
ATOM 810 O O . LEU A 1 107 ? 13.742 16.547 -5.492 1 84.62 107 LEU A O 1
ATOM 814 N N . ILE A 1 108 ? 15.008 15.164 -6.68 1 87.5 108 ILE A N 1
ATOM 815 C CA . ILE A 1 108 ? 15.484 14.398 -5.531 1 87.5 108 ILE A CA 1
ATOM 816 C C . ILE A 1 108 ? 16.328 15.297 -4.633 1 87.5 108 ILE A C 1
ATOM 818 O O . ILE A 1 108 ? 16.188 15.273 -3.406 1 87.5 108 ILE A O 1
ATOM 822 N N . ALA A 1 109 ? 17.156 16.125 -5.234 1 86.62 109 ALA A N 1
ATOM 823 C CA . ALA A 1 109 ? 17.984 17.062 -4.477 1 86.62 109 ALA A CA 1
ATOM 824 C C . ALA A 1 109 ? 17.125 18.062 -3.713 1 86.62 109 ALA A C 1
ATOM 826 O O . ALA A 1 109 ? 17.406 18.375 -2.549 1 86.62 109 ALA A O 1
ATOM 827 N N . VAL A 1 110 ? 16.156 18.5 -4.348 1 82.44 110 VAL A N 1
ATOM 828 C CA . VAL A 1 110 ? 15.227 19.422 -3.707 1 82.44 110 VAL A CA 1
ATOM 829 C C . VAL A 1 110 ? 14.508 18.734 -2.559 1 82.44 110 VAL A C 1
ATOM 831 O O . VAL A 1 110 ? 14.344 19.297 -1.48 1 82.44 110 VAL A O 1
ATOM 834 N N . GLY A 1 111 ? 14.07 17.516 -2.779 1 85.12 111 GLY A N 1
ATOM 835 C CA . GLY A 1 111 ? 13.438 16.734 -1.725 1 85.12 111 GLY A CA 1
ATOM 836 C C . GLY A 1 111 ? 14.32 16.562 -0.506 1 85.12 111 GLY A C 1
ATOM 837 O O . GLY A 1 111 ? 13.859 16.688 0.629 1 85.12 111 GLY A O 1
ATOM 838 N N . ARG A 1 112 ? 15.562 16.328 -0.791 1 88.31 112 ARG A N 1
ATOM 839 C CA . ARG A 1 112 ? 16.516 16.141 0.3 1 88.31 112 ARG A CA 1
ATOM 840 C C . ARG A 1 112 ? 16.625 17.391 1.159 1 88.31 112 ARG A C 1
ATOM 842 O O . ARG A 1 112 ? 16.797 17.312 2.377 1 88.31 112 ARG A O 1
ATOM 849 N N . LEU A 1 113 ? 16.438 18.484 0.536 1 85.19 113 LEU A N 1
ATOM 850 C CA . LEU A 1 113 ? 16.562 19.766 1.241 1 85.19 113 LEU A CA 1
ATOM 851 C C . LEU A 1 113 ? 15.242 20.125 1.924 1 85.19 113 LEU A C 1
ATOM 853 O O . LEU A 1 113 ? 15.234 20.703 3.008 1 85.19 113 LEU A O 1
ATOM 857 N N . LEU A 1 114 ? 14.188 19.688 1.352 1 84 114 LEU A N 1
ATOM 858 C CA . LEU A 1 114 ? 12.875 20.141 1.807 1 84 114 LEU A CA 1
ATOM 859 C C . LEU A 1 114 ? 12.375 19.266 2.957 1 84 114 LEU A C 1
ATOM 861 O O . LEU A 1 114 ? 11.664 19.75 3.842 1 84 114 LEU A O 1
ATOM 865 N N . VAL A 1 115 ? 12.742 18.047 2.957 1 87.44 115 VAL A N 1
ATOM 866 C CA . VAL A 1 115 ? 12.188 17.078 3.889 1 87.44 115 VAL A CA 1
ATOM 867 C C . VAL A 1 115 ? 12.477 17.5 5.324 1 87.44 115 VAL A C 1
ATOM 869 O O . VAL A 1 115 ? 11.562 17.625 6.141 1 87.44 115 VAL A O 1
ATOM 872 N N . PRO A 1 116 ? 13.742 17.844 5.668 1 87.75 116 PRO A N 1
ATOM 873 C CA . PRO A 1 116 ? 14 18.266 7.051 1 87.75 116 PRO A CA 1
ATOM 874 C C . PRO A 1 116 ? 13.219 19.516 7.453 1 87.75 116 PRO A C 1
ATOM 876 O O . PRO A 1 116 ? 12.75 19.609 8.594 1 87.75 116 PRO A O 1
ATOM 879 N N . VAL A 1 117 ? 13.047 20.391 6.578 1 85 117 VAL A N 1
ATOM 880 C CA . VAL A 1 117 ? 12.336 21.625 6.844 1 85 117 VAL A CA 1
ATOM 881 C C . VAL A 1 117 ? 10.859 21.344 7.094 1 85 117 VAL A C 1
ATOM 883 O O . VAL A 1 117 ? 10.273 21.859 8.047 1 85 117 VAL A O 1
ATOM 886 N N . LEU A 1 118 ? 10.32 20.484 6.277 1 86.44 118 LEU A N 1
ATOM 887 C CA . LEU A 1 118 ? 8.906 20.141 6.41 1 86.44 118 LEU A CA 1
ATOM 888 C C . LEU A 1 118 ? 8.656 19.359 7.699 1 86.44 118 LEU A C 1
ATOM 890 O O . LEU A 1 118 ? 7.66 19.594 8.383 1 86.44 118 LEU A O 1
ATOM 894 N N . LEU A 1 119 ? 9.516 18.453 7.965 1 89.75 119 LEU A N 1
ATOM 895 C CA . LEU A 1 119 ? 9.367 17.672 9.188 1 89.75 119 LEU A CA 1
ATOM 896 C C . LEU A 1 119 ? 9.375 18.578 10.414 1 89.75 119 LEU A C 1
ATOM 898 O O . LEU A 1 119 ? 8.555 18.422 11.32 1 89.75 119 LEU A O 1
ATOM 902 N N . GLU A 1 120 ? 10.289 19.562 10.43 1 87.69 120 GLU A N 1
ATOM 903 C CA . GLU A 1 120 ? 10.383 20.5 11.547 1 87.69 120 GLU A CA 1
ATOM 904 C C . GLU A 1 120 ? 9.133 21.375 11.648 1 87.69 120 GLU A C 1
ATOM 906 O O . GLU A 1 120 ? 8.664 21.688 12.742 1 87.69 120 GLU A O 1
ATOM 911 N N . SER A 1 121 ? 8.602 21.734 10.562 1 85.5 121 SER A N 1
ATOM 912 C CA . SER A 1 121 ? 7.473 22.656 10.531 1 85.5 121 SER A CA 1
ATOM 913 C C . SER A 1 121 ? 6.156 21.938 10.797 1 85.5 121 SER A C 1
ATOM 915 O O . SER A 1 121 ? 5.273 22.469 11.477 1 85.5 121 SER A O 1
ATOM 917 N N . LEU A 1 122 ? 6.07 20.688 10.359 1 85.88 122 LEU A N 1
ATOM 918 C CA . LEU A 1 122 ? 4.777 20.016 10.359 1 85.88 122 LEU A CA 1
ATOM 919 C C . LEU A 1 122 ? 4.645 19.109 11.578 1 85.88 122 LEU A C 1
ATOM 921 O O . LEU A 1 122 ? 3.533 18.844 12.047 1 85.88 122 LEU A O 1
ATOM 925 N N . LEU A 1 123 ? 5.742 18.625 12.047 1 91.12 123 LEU A N 1
ATOM 926 C CA . LEU A 1 123 ? 5.668 17.672 13.156 1 91.12 123 LEU A CA 1
ATOM 927 C C . LEU A 1 123 ? 5.914 18.375 14.484 1 91.12 123 LEU A C 1
ATOM 929 O O . LEU A 1 123 ? 6.91 18.109 15.156 1 91.12 123 LEU A O 1
ATOM 933 N N . THR A 1 124 ? 4.953 19.156 14.891 1 90.06 124 THR A N 1
ATOM 934 C CA . THR A 1 124 ? 4.934 19.734 16.219 1 90.06 124 THR A CA 1
ATOM 935 C C . THR A 1 124 ? 4.551 18.688 17.266 1 90.06 124 THR A C 1
ATOM 937 O O . THR A 1 124 ? 4.141 17.578 16.906 1 90.06 124 THR A O 1
ATOM 940 N N . ALA A 1 125 ? 4.73 19 18.516 1 91.69 125 ALA A N 1
ATOM 941 C CA . ALA A 1 125 ? 4.332 18.078 19.578 1 91.69 125 ALA A CA 1
ATOM 942 C C . ALA A 1 125 ? 2.85 17.734 19.484 1 91.69 125 ALA A C 1
ATOM 944 O O . ALA A 1 125 ? 2.457 16.578 19.688 1 91.69 125 ALA A O 1
ATOM 945 N N . GLU A 1 126 ? 2.18 18.734 19.172 1 89.38 126 GLU A N 1
ATOM 946 C CA . GLU A 1 126 ? 0.741 18.531 19.031 1 89.38 126 GLU A CA 1
ATOM 947 C C . GLU A 1 126 ? 0.422 17.641 17.828 1 89.38 126 GLU A C 1
ATOM 949 O O . GLU A 1 126 ? -0.436 16.766 17.922 1 89.38 126 GLU A O 1
ATOM 954 N N . ALA A 1 127 ? 1.053 17.891 16.734 1 89.88 127 ALA A N 1
ATOM 955 C CA . ALA A 1 127 ? 0.851 17.078 15.539 1 89.88 127 ALA A CA 1
ATOM 956 C C . ALA A 1 127 ? 1.212 15.617 15.805 1 89.88 127 ALA A C 1
ATOM 958 O O . ALA A 1 127 ? 0.489 14.703 15.391 1 89.88 127 ALA A O 1
ATOM 959 N N . GLU A 1 128 ? 2.281 15.445 16.469 1 93.31 128 GLU A N 1
ATOM 960 C CA . GLU A 1 128 ? 2.719 14.094 16.797 1 93.31 128 GLU A CA 1
ATOM 961 C C . GLU A 1 128 ? 1.694 13.383 17.672 1 93.31 128 GLU A C 1
ATOM 963 O O . GLU A 1 128 ? 1.415 12.195 17.484 1 93.31 128 GLU A O 1
ATOM 968 N N . HIS A 1 129 ? 1.187 14.125 18.672 1 93.06 129 HIS A N 1
ATOM 969 C CA . HIS A 1 129 ? 0.175 13.562 19.562 1 93.06 129 HIS A CA 1
ATOM 970 C C . HIS A 1 129 ? -1.061 13.125 18.781 1 93.06 129 HIS A C 1
ATOM 972 O O . HIS A 1 129 ? -1.598 12.039 19.016 1 93.06 129 HIS A O 1
ATOM 978 N N . ARG A 1 130 ? -1.431 13.883 17.844 1 92.25 130 ARG A N 1
ATOM 979 C CA . ARG A 1 130 ? -2.604 13.578 17.031 1 92.25 130 ARG A CA 1
ATOM 980 C C . ARG A 1 130 ? -2.354 12.367 16.141 1 92.25 130 ARG A C 1
ATOM 982 O O . ARG A 1 130 ? -3.234 11.523 15.977 1 92.25 130 ARG A O 1
ATOM 989 N N . ILE A 1 131 ? -1.205 12.32 15.57 1 94.44 131 ILE A N 1
ATOM 990 C CA . ILE A 1 131 ? -0.851 11.195 14.719 1 94.44 131 ILE A CA 1
ATOM 991 C C . ILE A 1 131 ? -0.87 9.906 15.539 1 94.44 131 ILE A C 1
ATOM 993 O O . ILE A 1 131 ? -1.39 8.883 15.086 1 94.44 131 ILE A O 1
ATOM 997 N N . ARG A 1 132 ? -0.408 10 16.75 1 95.06 132 ARG A N 1
ATOM 998 C CA . ARG A 1 132 ? -0.418 8.844 17.641 1 95.06 132 ARG A CA 1
ATOM 999 C C . ARG A 1 132 ? -1.842 8.367 17.906 1 95.06 132 ARG A C 1
ATOM 1001 O O . ARG A 1 132 ? -2.125 7.168 17.812 1 95.06 132 ARG A O 1
ATOM 1008 N N . GLN A 1 133 ? -2.703 9.312 18.188 1 94.44 133 GLN A N 1
ATOM 1009 C CA . GLN A 1 133 ? -4.098 8.969 18.438 1 94.44 133 GLN A CA 1
ATOM 1010 C C . GLN A 1 133 ? -4.715 8.289 17.203 1 94.44 133 GLN A C 1
ATOM 1012 O O . GLN A 1 133 ? -5.383 7.262 17.344 1 94.44 133 GLN A O 1
ATOM 1017 N N . ARG A 1 134 ? -4.438 8.852 16.125 1 95.69 134 ARG A N 1
ATOM 1018 C CA . ARG A 1 134 ? -5.016 8.32 14.891 1 95.69 134 ARG A CA 1
ATOM 1019 C C . ARG A 1 134 ? -4.523 6.902 14.617 1 95.69 134 ARG A C 1
ATOM 1021 O O . ARG A 1 134 ? -5.309 6.02 14.273 1 95.69 134 ARG A O 1
ATOM 1028 N N . LEU A 1 135 ? -3.258 6.684 14.781 1 95.25 135 LEU A N 1
ATOM 1029 C CA . LEU A 1 135 ? -2.666 5.379 14.5 1 95.25 135 LEU A CA 1
ATOM 1030 C C . LEU A 1 135 ? -3.238 4.312 15.43 1 95.25 135 LEU A C 1
ATOM 1032 O O . LEU A 1 135 ? -3.391 3.154 15.031 1 95.25 135 LEU A O 1
ATOM 1036 N N . GLN A 1 136 ? -3.578 4.695 16.641 1 95.25 136 GLN A N 1
ATOM 1037 C CA . GLN A 1 136 ? -4.176 3.758 17.578 1 95.25 136 GLN A CA 1
ATOM 1038 C C . GLN A 1 136 ? -5.551 3.303 17.109 1 95.25 136 GLN A C 1
ATOM 1040 O O . GLN A 1 136 ? -5.895 2.125 17.219 1 95.25 136 GLN A O 1
ATOM 1045 N N . PHE A 1 137 ? -6.266 4.176 16.562 1 95 137 PHE A N 1
ATOM 1046 C CA . PHE A 1 137 ? -7.598 3.828 16.078 1 95 137 PHE A CA 1
ATOM 1047 C C . PHE A 1 137 ? -7.512 3.064 14.758 1 95 137 PHE A C 1
ATOM 1049 O O . PHE A 1 137 ? -8.312 2.16 14.508 1 95 137 PHE A O 1
ATOM 1056 N N . ILE A 1 138 ? -6.512 3.42 13.922 1 93.62 138 ILE A N 1
ATOM 1057 C CA . ILE A 1 138 ? -6.297 2.705 12.664 1 93.62 138 ILE A CA 1
ATOM 1058 C C . ILE A 1 138 ? -5.949 1.247 12.961 1 93.62 138 ILE A C 1
ATOM 1060 O O . ILE A 1 138 ? -6.43 0.34 12.273 1 93.62 138 ILE A O 1
ATOM 1064 N N . ALA A 1 139 ? -5.23 1.017 13.977 1 92 139 ALA A N 1
ATOM 1065 C CA . ALA A 1 139 ? -4.816 -0.331 14.352 1 92 139 ALA A CA 1
ATOM 1066 C C . ALA A 1 139 ? -5.969 -1.108 14.977 1 92 139 ALA A C 1
ATOM 1068 O O . ALA A 1 139 ? -6.074 -2.324 14.805 1 92 139 ALA A O 1
ATOM 1069 N N . ALA A 1 140 ? -6.855 -0.44 15.672 1 92.06 140 ALA A N 1
ATOM 1070 C CA . ALA A 1 140 ? -7.852 -1.098 16.516 1 92.06 140 ALA A CA 1
ATOM 1071 C C . ALA A 1 140 ? -9.148 -1.33 15.75 1 92.06 140 ALA A C 1
ATOM 1073 O O . ALA A 1 140 ? -9.914 -2.242 16.078 1 92.06 140 ALA A O 1
ATOM 1074 N N . VAL A 1 141 ? -9.406 -0.485 14.766 1 93.62 141 VAL A N 1
ATOM 1075 C CA . VAL A 1 141 ? -10.703 -0.521 14.102 1 93.62 141 VAL A CA 1
ATOM 1076 C C . VAL A 1 141 ? -10.523 -0.882 12.633 1 93.62 141 VAL A C 1
ATOM 1078 O O . VAL A 1 141 ? -10.086 -0.05 11.828 1 93.62 141 VAL A O 1
ATOM 1081 N N . PRO A 1 142 ? -10.992 -2.027 12.219 1 90.81 142 PRO A N 1
ATOM 1082 C CA . PRO A 1 142 ? -10.75 -2.51 10.852 1 90.81 142 PRO A CA 1
ATOM 1083 C C . PRO A 1 142 ? -11.305 -1.569 9.789 1 90.81 142 PRO A C 1
ATOM 1085 O O . PRO A 1 142 ? -10.68 -1.381 8.742 1 90.81 142 PRO A O 1
ATOM 1088 N N . GLU A 1 143 ? -12.422 -1.016 10.07 1 91.06 143 GLU A N 1
ATOM 1089 C CA . GLU A 1 143 ? -13.039 -0.11 9.102 1 91.06 143 GLU A CA 1
ATOM 1090 C C . GLU A 1 143 ? -12.164 1.122 8.867 1 91.06 143 GLU A C 1
ATOM 1092 O O . GLU A 1 143 ? -12.086 1.626 7.746 1 91.06 143 GLU A O 1
ATOM 1097 N N . ILE A 1 144 ? -11.516 1.622 9.906 1 93.88 144 ILE A N 1
ATOM 1098 C CA . ILE A 1 144 ? -10.648 2.787 9.789 1 93.88 144 ILE A CA 1
ATOM 1099 C C . ILE A 1 144 ? -9.375 2.408 9.031 1 93.88 144 ILE A C 1
ATOM 1101 O O . ILE A 1 144 ? -8.898 3.174 8.188 1 93.88 144 ILE A O 1
ATOM 1105 N N . ARG A 1 145 ? -8.906 1.206 9.25 1 92.94 145 ARG A N 1
ATOM 1106 C CA . ARG A 1 145 ? -7.723 0.723 8.555 1 92.94 145 ARG A CA 1
ATOM 1107 C C . ARG A 1 145 ? -7.977 0.606 7.055 1 92.94 145 ARG A C 1
ATOM 1109 O O . ARG A 1 145 ? -7.137 1.002 6.246 1 92.94 145 ARG A O 1
ATOM 1116 N N . ALA A 1 146 ? -9.133 0.092 6.766 1 90.19 146 ALA A N 1
ATOM 1117 C CA . ALA A 1 146 ? -9.5 -0.023 5.355 1 90.19 146 ALA A CA 1
ATOM 1118 C C . ALA A 1 146 ? -9.594 1.351 4.699 1 90.19 146 ALA A C 1
ATOM 1120 O O . ALA A 1 146 ? -9.125 1.54 3.574 1 90.19 146 ALA A O 1
ATOM 1121 N N . GLY A 1 147 ? -10.164 2.283 5.387 1 91.81 147 GLY A N 1
ATOM 1122 C CA . GLY A 1 147 ? -10.258 3.645 4.887 1 91.81 147 GLY A CA 1
ATOM 1123 C C . GLY A 1 147 ? -8.906 4.312 4.719 1 91.81 147 GLY A C 1
ATOM 1124 O O . GLY A 1 147 ? -8.68 5.031 3.742 1 91.81 147 GLY A O 1
ATOM 1125 N N . GLN A 1 148 ? -8.07 4.016 5.629 1 93.19 148 GLN A N 1
ATOM 1126 C CA . GLN A 1 148 ? -6.73 4.578 5.559 1 93.19 148 GLN A CA 1
ATOM 1127 C C . GLN A 1 148 ? -5.961 4.027 4.363 1 93.19 148 GLN A C 1
ATOM 1129 O O . GLN A 1 148 ? -5.266 4.77 3.668 1 93.19 148 GLN A O 1
ATOM 1134 N N . THR A 1 149 ? -6.066 2.822 4.133 1 92.06 149 THR A N 1
ATOM 1135 C CA . THR A 1 149 ? -5.387 2.184 3.012 1 92.06 149 THR A CA 1
ATOM 1136 C C . THR A 1 149 ? -5.879 2.754 1.686 1 92.06 149 THR A C 1
ATOM 1138 O O . THR A 1 149 ? -5.082 3.047 0.793 1 92.06 149 THR A O 1
ATOM 1141 N N . LYS A 1 150 ? -7.152 2.891 1.599 1 90.5 150 LYS A N 1
ATOM 1142 C CA . LYS A 1 150 ? -7.734 3.512 0.411 1 90.5 150 LYS A CA 1
ATOM 1143 C C . LYS A 1 150 ? -7.191 4.926 0.211 1 90.5 150 LYS A C 1
ATOM 1145 O O . LYS A 1 150 ? -6.828 5.301 -0.904 1 90.5 150 LYS A O 1
ATOM 1150 N N . GLN A 1 151 ? -7.121 5.691 1.243 1 91.81 151 GLN A N 1
ATOM 1151 C CA . GLN A 1 151 ? -6.621 7.059 1.18 1 91.81 151 GLN A CA 1
ATOM 1152 C C . GLN A 1 151 ? -5.156 7.09 0.748 1 91.81 151 GLN A C 1
ATOM 1154 O O . GLN A 1 151 ? -4.746 7.969 -0.016 1 91.81 151 GLN A O 1
ATOM 1159 N N . MET A 1 152 ? -4.406 6.113 1.226 1 93.88 152 MET A N 1
ATOM 1160 C CA . MET A 1 152 ? -2.99 6.078 0.862 1 93.88 152 MET A CA 1
ATOM 1161 C C . MET A 1 152 ? -2.816 5.727 -0.611 1 93.88 152 MET A C 1
ATOM 1163 O O . MET A 1 152 ? -1.907 6.23 -1.271 1 93.88 152 MET A O 1
ATOM 1167 N N . ARG A 1 153 ? -3.65 4.902 -1.119 1 92 153 ARG A N 1
ATOM 1168 C CA . ARG A 1 153 ? -3.625 4.598 -2.547 1 92 153 ARG A CA 1
ATOM 1169 C C . ARG A 1 153 ? -3.924 5.844 -3.377 1 92 153 ARG A C 1
ATOM 1171 O O . ARG A 1 153 ? -3.295 6.07 -4.414 1 92 153 ARG A O 1
ATOM 1178 N N . GLU A 1 154 ? -4.895 6.59 -2.918 1 90.5 154 GLU A N 1
ATOM 1179 C CA . GLU A 1 154 ? -5.223 7.836 -3.602 1 90.5 154 GLU A CA 1
ATOM 1180 C C . GLU A 1 154 ? -4.059 8.828 -3.531 1 90.5 154 GLU A C 1
ATOM 1182 O O . GLU A 1 154 ? -3.771 9.523 -4.504 1 90.5 154 GLU A O 1
ATOM 1187 N N . LEU A 1 155 ? -3.475 8.852 -2.355 1 92.62 155 LEU A N 1
ATOM 1188 C CA . LEU A 1 155 ? -2.311 9.719 -2.195 1 92.62 155 LEU A CA 1
ATOM 1189 C C . LEU A 1 155 ? -1.177 9.281 -3.115 1 92.62 155 LEU A C 1
ATOM 1191 O O . LEU A 1 155 ? -0.493 10.117 -3.707 1 92.62 155 LEU A O 1
ATOM 1195 N N . GLU A 1 156 ? -0.995 8 -3.199 1 93.75 156 GLU A N 1
ATOM 1196 C CA . GLU A 1 156 ? -0.01 7.457 -4.129 1 93.75 156 GLU A CA 1
ATOM 1197 C C . GLU A 1 156 ? -0.275 7.93 -5.555 1 93.75 156 GLU A C 1
ATOM 1199 O O . GLU A 1 156 ? 0.651 8.328 -6.266 1 93.75 156 GLU A O 1
ATOM 1204 N N . ASP A 1 157 ? -1.522 7.938 -5.969 1 92.62 157 ASP A N 1
ATOM 1205 C CA . ASP A 1 157 ? -1.907 8.398 -7.297 1 92.62 157 ASP A CA 1
ATOM 1206 C C . ASP A 1 157 ? -1.592 9.883 -7.477 1 92.62 157 ASP A C 1
ATOM 1208 O O . ASP A 1 157 ? -1.147 10.305 -8.547 1 92.62 157 ASP A O 1
ATOM 1212 N N . GLU A 1 158 ? -1.808 10.641 -6.465 1 90.12 158 GLU A N 1
ATOM 1213 C CA . GLU A 1 158 ? -1.501 12.07 -6.512 1 90.12 158 GLU A CA 1
ATOM 1214 C C . GLU A 1 158 ? 0.001 12.305 -6.641 1 90.12 158 GLU A C 1
ATOM 1216 O O . GLU A 1 158 ? 0.438 13.141 -7.434 1 90.12 158 GLU A O 1
ATOM 1221 N N . PHE A 1 159 ? 0.767 11.578 -5.902 1 90.88 159 PHE A N 1
ATOM 1222 C CA . PHE A 1 159 ? 2.219 11.695 -5.965 1 90.88 159 PHE A CA 1
ATOM 1223 C C . PHE A 1 159 ? 2.738 11.281 -7.34 1 90.88 159 PHE A C 1
ATOM 1225 O O . PHE A 1 159 ? 3.633 11.93 -7.891 1 90.88 159 PHE A O 1
ATOM 1232 N N . ARG A 1 160 ? 2.184 10.234 -7.793 1 93.12 160 ARG A N 1
ATOM 1233 C CA . ARG A 1 160 ? 2.559 9.766 -9.125 1 93.12 160 ARG A CA 1
ATOM 1234 C C . ARG A 1 160 ? 2.34 10.859 -10.172 1 93.12 160 ARG A C 1
ATOM 1236 O O . ARG A 1 160 ? 3.236 11.156 -10.961 1 93.12 160 ARG A O 1
ATOM 1243 N N . THR A 1 161 ? 1.158 11.477 -10.172 1 91.31 161 THR A N 1
ATOM 1244 C CA . THR A 1 161 ? 0.808 12.531 -11.117 1 91.31 161 THR A CA 1
ATOM 1245 C C . THR A 1 161 ? 1.739 13.727 -10.953 1 91.31 161 THR A C 1
ATOM 1247 O O . THR A 1 161 ? 2.205 14.297 -11.945 1 91.31 161 THR A O 1
ATOM 1250 N N . LEU A 1 162 ? 2.021 14.023 -9.734 1 87.75 162 LEU A N 1
ATOM 1251 C CA . LEU A 1 162 ? 2.887 15.156 -9.445 1 87.75 162 LEU A CA 1
ATOM 1252 C C . LEU A 1 162 ? 4.305 14.906 -9.945 1 87.75 162 LEU A C 1
ATOM 1254 O O . LEU A 1 162 ? 4.898 15.773 -10.594 1 87.75 162 LEU A O 1
ATOM 1258 N N . VAL A 1 163 ? 4.875 13.781 -9.672 1 88.38 163 VAL A N 1
ATOM 1259 C CA . VAL A 1 163 ? 6.223 13.43 -10.102 1 88.38 163 VAL A CA 1
ATOM 1260 C C . VAL A 1 163 ? 6.297 13.43 -11.625 1 88.38 163 VAL A C 1
ATOM 1262 O O . VAL A 1 163 ? 7.258 13.945 -12.211 1 88.38 163 VAL A O 1
ATOM 1265 N N . ALA A 1 164 ? 5.277 12.906 -12.227 1 91.5 164 ALA A N 1
ATOM 1266 C CA . ALA A 1 164 ? 5.227 12.891 -13.688 1 91.5 164 ALA A CA 1
ATOM 1267 C C . ALA A 1 164 ? 5.227 14.312 -14.25 1 91.5 164 ALA A C 1
ATOM 1269 O O . ALA A 1 164 ? 5.988 14.617 -15.172 1 91.5 164 ALA A O 1
ATOM 1270 N N . GLU A 1 165 ? 4.395 15.125 -13.719 1 87.38 165 GLU A N 1
ATOM 1271 C CA . GLU A 1 165 ? 4.293 16.516 -14.156 1 87.38 165 GLU A CA 1
ATOM 1272 C C . GLU A 1 165 ? 5.617 17.25 -13.969 1 87.38 165 GLU A C 1
ATOM 1274 O O . GLU A 1 165 ? 6.031 18.016 -14.836 1 87.38 165 GLU A O 1
ATOM 1279 N N . ARG A 1 166 ? 6.262 16.984 -12.914 1 87.56 166 ARG A N 1
ATOM 1280 C CA . ARG A 1 166 ? 7.477 17.719 -12.57 1 87.56 166 ARG A CA 1
ATOM 1281 C C . ARG A 1 166 ? 8.672 17.203 -13.359 1 87.56 166 ARG A C 1
ATOM 1283 O O . ARG A 1 166 ? 9.625 17.938 -13.617 1 87.56 166 ARG A O 1
ATOM 1290 N N . THR A 1 167 ? 8.695 15.992 -13.742 1 88.62 167 THR A N 1
ATOM 1291 C CA . THR A 1 167 ? 9.867 15.391 -14.383 1 88.62 167 THR A CA 1
ATOM 1292 C C . THR A 1 167 ? 9.664 15.281 -15.891 1 88.62 167 THR A C 1
ATOM 1294 O O . THR A 1 167 ? 10.625 15.062 -16.641 1 88.62 167 THR A O 1
ATOM 1297 N N . GLY A 1 168 ? 8.445 15.305 -16.312 1 89.44 168 GLY A N 1
ATOM 1298 C CA . GLY A 1 168 ? 8.156 15.18 -17.734 1 89.44 168 GLY A CA 1
ATOM 1299 C C . GLY A 1 168 ? 7.957 13.742 -18.172 1 89.44 168 GLY A C 1
ATOM 1300 O O . GLY A 1 168 ? 7.734 13.469 -19.359 1 89.44 168 GLY A O 1
ATOM 1301 N N . PHE A 1 169 ? 8.016 12.82 -17.281 1 91 169 PHE A N 1
ATOM 1302 C CA . PHE A 1 169 ? 7.715 11.43 -17.594 1 91 169 PHE A CA 1
ATOM 1303 C C . PHE A 1 169 ? 6.219 11.234 -17.781 1 91 169 PHE A C 1
ATOM 1305 O O . PHE A 1 169 ? 5.414 12.062 -17.359 1 91 169 PHE A O 1
ATOM 1312 N N . GLY A 1 170 ? 5.867 10.148 -18.453 1 92.5 170 GLY A N 1
ATOM 1313 C CA . GLY A 1 170 ? 4.461 9.789 -18.516 1 92.5 170 GLY A CA 1
ATOM 1314 C C . GLY A 1 170 ? 3.893 9.367 -17.188 1 92.5 170 GLY A C 1
ATOM 1315 O O . GLY A 1 170 ? 4.586 8.742 -16.375 1 92.5 170 GLY A O 1
ATOM 1316 N N . PRO A 1 171 ? 2.668 9.688 -16.953 1 90.75 171 PRO A N 1
ATOM 1317 C CA . PRO A 1 171 ? 2.053 9.344 -15.672 1 90.75 171 PRO A CA 1
ATOM 1318 C C . PRO A 1 171 ? 1.979 7.84 -15.43 1 90.75 171 PRO A C 1
ATOM 1320 O O . PRO A 1 171 ? 1.789 7.402 -14.297 1 90.75 171 PRO A O 1
ATOM 1323 N N . ASN A 1 172 ? 2.154 7.055 -16.484 1 94.81 172 ASN A N 1
ATOM 1324 C CA . ASN A 1 172 ? 2.115 5.605 -16.328 1 94.81 172 ASN A CA 1
ATOM 1325 C C . ASN A 1 172 ? 3.51 4.996 -16.422 1 94.81 172 ASN A C 1
ATOM 1327 O O . ASN A 1 172 ? 3.65 3.777 -16.547 1 94.81 172 ASN A O 1
ATOM 1331 N N . ASP A 1 173 ? 4.516 5.801 -16.438 1 95.25 173 ASP A N 1
ATOM 1332 C CA . ASP A 1 173 ? 5.887 5.305 -16.422 1 95.25 173 ASP A CA 1
ATOM 1333 C C . ASP A 1 173 ? 6.141 4.422 -15.203 1 95.25 173 ASP A C 1
ATOM 1335 O O . ASP A 1 173 ? 5.715 4.75 -14.094 1 95.25 173 ASP A O 1
ATOM 1339 N N . LEU A 1 174 ? 6.785 3.258 -15.445 1 94.88 174 LEU A N 1
ATOM 1340 C CA . LEU A 1 174 ? 6.996 2.275 -14.391 1 94.88 174 LEU A CA 1
ATOM 1341 C C . LEU A 1 174 ? 7.809 2.875 -13.242 1 94.88 174 LEU A C 1
ATOM 1343 O O . LEU A 1 174 ? 7.469 2.688 -12.07 1 94.88 174 LEU A O 1
ATOM 1347 N N . ARG A 1 175 ? 8.867 3.629 -13.555 1 93.94 175 ARG A N 1
ATOM 1348 C CA . ARG A 1 175 ? 9.719 4.219 -12.531 1 93.94 175 ARG A CA 1
ATOM 1349 C C . ARG A 1 175 ? 8.945 5.234 -11.695 1 93.94 175 ARG A C 1
ATOM 1351 O O . ARG A 1 175 ? 9.133 5.32 -10.477 1 93.94 175 ARG A O 1
ATOM 1358 N N . VAL A 1 176 ? 8.062 6.004 -12.344 1 94.19 176 VAL A N 1
ATOM 1359 C CA . VAL A 1 176 ? 7.254 7.008 -11.664 1 94.19 176 VAL A CA 1
ATOM 1360 C C . VAL A 1 176 ? 6.277 6.324 -10.703 1 94.19 176 VAL A C 1
ATOM 1362 O O . VAL A 1 176 ? 6.129 6.746 -9.555 1 94.19 176 VAL A O 1
ATOM 1365 N N . ARG A 1 177 ? 5.684 5.246 -11.172 1 95.31 177 ARG A N 1
ATOM 1366 C CA . ARG A 1 177 ? 4.75 4.5 -10.344 1 95.31 177 ARG A CA 1
ATOM 1367 C C . ARG A 1 177 ? 5.461 3.873 -9.148 1 95.31 177 ARG A C 1
ATOM 1369 O O . ARG A 1 177 ? 4.969 3.939 -8.016 1 95.31 177 ARG A O 1
ATOM 1376 N N . MET A 1 178 ? 6.574 3.309 -9.352 1 95.44 178 MET A N 1
ATOM 1377 C CA . MET A 1 178 ? 7.32 2.666 -8.273 1 95.44 178 MET A CA 1
ATOM 1378 C C . MET A 1 178 ? 7.832 3.699 -7.273 1 95.44 178 MET A C 1
ATOM 1380 O O . MET A 1 178 ? 7.852 3.447 -6.07 1 95.44 178 MET A O 1
ATOM 1384 N N . ALA A 1 179 ? 8.242 4.859 -7.754 1 94.5 179 ALA A N 1
ATOM 1385 C CA . ALA A 1 179 ? 8.688 5.938 -6.875 1 94.5 179 ALA A CA 1
ATOM 1386 C C . ALA A 1 179 ? 7.559 6.406 -5.965 1 94.5 179 ALA A C 1
ATOM 1388 O O . ALA A 1 179 ? 7.762 6.609 -4.766 1 94.5 179 ALA A O 1
ATOM 1389 N N . ALA A 1 180 ? 6.387 6.574 -6.566 1 94.94 180 ALA A N 1
ATOM 1390 C CA . ALA A 1 180 ? 5.223 6.992 -5.789 1 94.94 180 ALA A CA 1
ATOM 1391 C C . ALA A 1 180 ? 4.867 5.953 -4.73 1 94.94 180 ALA A C 1
ATOM 1393 O O . ALA A 1 180 ? 4.59 6.301 -3.58 1 94.94 180 ALA A O 1
ATOM 1394 N N . ALA A 1 181 ? 4.91 4.691 -5.133 1 95.56 181 ALA A N 1
ATOM 1395 C CA . ALA A 1 181 ? 4.621 3.607 -4.199 1 95.56 181 ALA A CA 1
ATOM 1396 C C . ALA A 1 181 ? 5.633 3.582 -3.059 1 95.56 181 ALA A C 1
ATOM 1398 O O . ALA A 1 181 ? 5.258 3.492 -1.887 1 95.56 181 ALA A O 1
ATOM 1399 N N . THR A 1 182 ? 6.898 3.691 -3.428 1 94.81 182 THR A N 1
ATOM 1400 C CA . THR A 1 182 ? 7.961 3.682 -2.432 1 94.81 182 THR A CA 1
ATOM 1401 C C . THR A 1 182 ? 7.793 4.836 -1.449 1 94.81 182 THR A C 1
ATOM 1403 O O . THR A 1 182 ? 7.941 4.656 -0.239 1 94.81 182 THR A O 1
ATOM 1406 N N . ALA A 1 183 ? 7.465 6.016 -1.937 1 93.75 183 ALA A N 1
ATOM 1407 C CA . ALA A 1 183 ? 7.324 7.203 -1.1 1 93.75 183 ALA A CA 1
ATOM 1408 C C . ALA A 1 183 ? 6.164 7.051 -0.119 1 93.75 183 ALA A C 1
ATOM 1410 O O . ALA A 1 183 ? 6.34 7.219 1.09 1 93.75 183 ALA A O 1
ATOM 1411 N N . VAL A 1 184 ? 5.051 6.676 -0.603 1 95.06 184 VAL A N 1
ATOM 1412 C CA . VAL A 1 184 ? 3.836 6.656 0.204 1 95.06 184 VAL A CA 1
ATOM 1413 C C . VAL A 1 184 ? 3.861 5.453 1.146 1 95.06 184 VAL A C 1
ATOM 1415 O O . VAL A 1 184 ? 3.684 5.602 2.357 1 95.06 184 VAL A O 1
ATOM 1418 N N . TRP A 1 185 ? 4.09 4.328 0.624 1 94.94 185 TRP A N 1
ATOM 1419 C CA . TRP A 1 185 ? 3.998 3.115 1.428 1 94.94 185 TRP A CA 1
ATOM 1420 C C . TRP A 1 185 ? 5.23 2.955 2.314 1 94.94 185 TRP A C 1
ATOM 1422 O O . TRP A 1 185 ? 5.18 2.264 3.334 1 94.94 185 TRP A O 1
ATOM 1432 N N . GLY A 1 186 ? 6.391 3.561 1.92 1 94.81 186 GLY A N 1
ATOM 1433 C CA . GLY A 1 186 ? 7.496 3.686 2.859 1 94.81 186 GLY A CA 1
ATOM 1434 C C . GLY A 1 186 ? 7.137 4.484 4.098 1 94.81 186 GLY A C 1
ATOM 1435 O O . GLY A 1 186 ? 7.543 4.137 5.207 1 94.81 186 GLY A O 1
ATOM 1436 N N . CYS A 1 187 ? 6.355 5.555 3.91 1 94.56 187 CYS A N 1
ATOM 1437 C CA . CYS A 1 187 ? 5.895 6.375 5.023 1 94.56 187 CYS A CA 1
ATOM 1438 C C . CYS A 1 187 ? 4.938 5.594 5.914 1 94.56 187 CYS A C 1
ATOM 1440 O O . CYS A 1 187 ? 5.012 5.676 7.141 1 94.56 187 CYS A O 1
ATOM 1442 N N . VAL A 1 188 ? 4.094 4.828 5.289 1 95.19 188 VAL A N 1
ATOM 1443 C CA . VAL A 1 188 ? 3.164 4 6.047 1 95.19 188 VAL A CA 1
ATOM 1444 C C . VAL A 1 188 ? 3.939 2.98 6.879 1 95.19 188 VAL A C 1
ATOM 1446 O O . VAL A 1 188 ? 3.635 2.771 8.055 1 95.19 188 VAL A O 1
ATOM 1449 N N . ALA A 1 189 ? 4.949 2.416 6.25 1 95.31 189 ALA A N 1
ATOM 1450 C CA . ALA A 1 189 ? 5.789 1.455 6.965 1 95.31 189 ALA A CA 1
ATOM 1451 C C . ALA A 1 189 ? 6.461 2.102 8.172 1 95.31 189 ALA A C 1
ATOM 1453 O O . ALA A 1 189 ? 6.602 1.472 9.219 1 95.31 189 ALA A O 1
ATOM 1454 N N . ALA A 1 190 ? 6.898 3.35 8.031 1 95.88 190 ALA A N 1
ATOM 1455 C CA . ALA A 1 190 ? 7.52 4.078 9.133 1 95.88 190 ALA A CA 1
ATOM 1456 C C . ALA A 1 190 ? 6.527 4.309 10.266 1 95.88 190 ALA A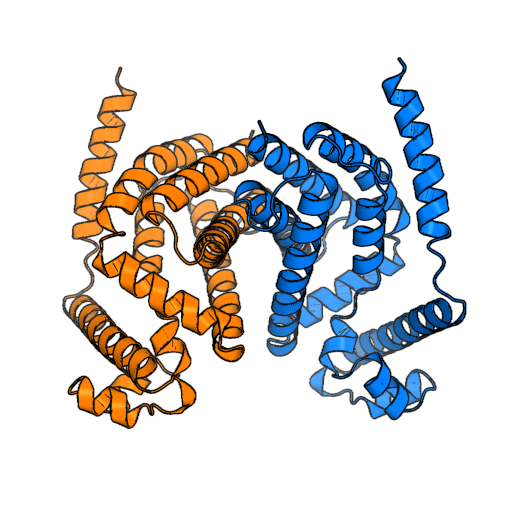 C 1
ATOM 1458 O O . ALA A 1 190 ? 6.879 4.164 11.445 1 95.88 190 ALA A O 1
ATOM 1459 N N . LEU A 1 191 ? 5.328 4.645 9.883 1 95.75 191 LEU A N 1
ATOM 1460 C CA . LEU A 1 191 ? 4.289 4.855 10.891 1 95.75 191 LEU A CA 1
ATOM 1461 C C . LEU A 1 191 ? 3.961 3.555 11.609 1 95.75 191 LEU A C 1
ATOM 1463 O O . LEU A 1 191 ? 3.805 3.543 12.836 1 95.75 191 LEU A O 1
ATOM 1467 N N . ASP A 1 192 ? 3.869 2.484 10.867 1 95.19 192 ASP A N 1
ATOM 1468 C CA . ASP A 1 192 ? 3.623 1.176 11.469 1 95.19 192 ASP A CA 1
ATOM 1469 C C . ASP A 1 192 ? 4.766 0.772 12.398 1 95.19 192 ASP A C 1
ATOM 1471 O O . ASP A 1 192 ? 4.531 0.18 13.453 1 95.19 192 ASP A O 1
ATOM 1475 N N . HIS A 1 193 ? 5.988 1.079 12 1 95.81 193 HIS A N 1
ATOM 1476 C CA . HIS A 1 193 ? 7.148 0.829 12.844 1 95.81 193 HIS A CA 1
ATOM 1477 C C . HIS A 1 193 ? 7.031 1.562 14.172 1 95.81 193 HIS A C 1
ATOM 1479 O O . HIS A 1 193 ? 7.234 0.969 15.234 1 95.81 193 HIS A O 1
ATOM 1485 N N . TRP A 1 194 ? 6.699 2.852 14.062 1 96.38 194 TRP A N 1
ATOM 1486 C CA . TRP A 1 194 ? 6.551 3.68 15.25 1 96.38 194 TRP A CA 1
ATOM 1487 C C . TRP A 1 194 ? 5.48 3.113 16.172 1 96.38 194 TRP A C 1
ATOM 1489 O O . TRP A 1 194 ? 5.703 2.965 17.375 1 96.38 194 TRP A O 1
ATOM 1499 N N . ALA A 1 195 ? 4.383 2.729 15.633 1 95.06 195 ALA A N 1
ATOM 1500 C CA . ALA A 1 195 ? 3.297 2.131 16.406 1 95.06 195 ALA A CA 1
ATOM 1501 C C . ALA A 1 195 ? 3.742 0.825 17.062 1 95.06 195 ALA A C 1
ATOM 1503 O O . ALA A 1 195 ? 3.371 0.534 18.203 1 95.06 195 ALA A O 1
ATOM 1504 N N . GLY A 1 196 ? 4.527 0.058 16.375 1 93.88 196 GLY A N 1
ATOM 1505 C CA . GLY A 1 196 ? 4.996 -1.227 16.875 1 93.88 196 GLY A CA 1
ATOM 1506 C C . GLY A 1 196 ? 5.965 -1.102 18.031 1 93.88 196 GLY A C 1
ATOM 1507 O O . GLY A 1 196 ? 6.176 -2.061 18.781 1 93.88 196 GLY A O 1
ATOM 1508 N N . THR A 1 197 ? 6.586 0.067 18.188 1 94.25 197 THR A N 1
ATOM 1509 C CA . THR A 1 197 ? 7.469 0.316 19.312 1 94.25 197 THR A CA 1
ATOM 1510 C C . THR A 1 197 ? 6.676 0.801 20.531 1 94.25 197 THR A C 1
ATOM 1512 O O . THR A 1 197 ? 7.246 1.06 21.594 1 94.25 197 THR A O 1
ATOM 1515 N N . GLY A 1 198 ? 5.355 0.911 20.375 1 94.56 198 GLY A N 1
ATOM 1516 C CA . GLY A 1 198 ? 4.562 1.582 21.391 1 94.56 198 GLY A CA 1
ATOM 1517 C C . GLY A 1 198 ? 4.754 3.086 21.406 1 94.56 198 GLY A C 1
ATOM 1518 O O . GLY A 1 198 ? 4.672 3.721 22.453 1 94.56 198 GLY A O 1
ATOM 1519 N N . PHE A 1 199 ? 5.176 3.604 20.219 1 95.69 199 PHE A N 1
ATOM 1520 C CA . PHE A 1 199 ? 5.379 5.031 20 1 95.69 199 PHE A CA 1
ATOM 1521 C C . PHE A 1 199 ? 6.57 5.535 20.812 1 95.69 199 PHE A C 1
ATOM 1523 O O . PHE A 1 199 ? 6.543 6.645 21.344 1 95.69 199 PHE A O 1
ATOM 1530 N N . ALA A 1 200 ? 7.531 4.594 20.828 1 92.19 200 ALA A N 1
ATOM 1531 C CA . ALA A 1 200 ? 8.789 4.984 21.453 1 92.19 200 ALA A CA 1
ATOM 1532 C C . ALA A 1 200 ? 9.602 5.891 20.531 1 92.19 200 ALA A C 1
ATOM 1534 O O . ALA A 1 200 ? 9.609 5.711 19.312 1 92.19 200 ALA A O 1
ATOM 1535 N N . GLY A 1 201 ? 10.203 6.961 21.062 1 91.12 201 GLY A N 1
ATOM 1536 C CA . GLY A 1 201 ? 11.016 7.887 20.297 1 91.12 201 GLY A CA 1
ATOM 1537 C C . GLY A 1 201 ? 10.195 8.984 19.625 1 91.12 201 GLY A C 1
ATOM 1538 O O . GLY A 1 201 ? 8.961 8.93 19.641 1 91.12 201 GLY A O 1
ATOM 1539 N N . ARG A 1 202 ? 10.859 9.922 19.062 1 94 202 ARG A N 1
ATOM 1540 C CA . ARG A 1 202 ? 10.195 11.023 18.375 1 94 202 ARG A CA 1
ATOM 1541 C C . ARG A 1 202 ? 9.875 10.648 16.922 1 94 202 ARG A C 1
ATOM 1543 O O . ARG A 1 202 ? 10.711 10.086 16.219 1 94 202 ARG A O 1
ATOM 1550 N N . LEU A 1 203 ? 8.672 10.938 16.516 1 95.06 203 LEU A N 1
ATOM 1551 C CA . LEU A 1 203 ? 8.242 10.633 15.156 1 95.06 203 LEU A CA 1
ATOM 1552 C C . LEU A 1 203 ? 9.141 11.328 14.141 1 95.06 203 LEU A C 1
ATOM 1554 O O . LEU A 1 203 ? 9.445 10.766 13.086 1 95.06 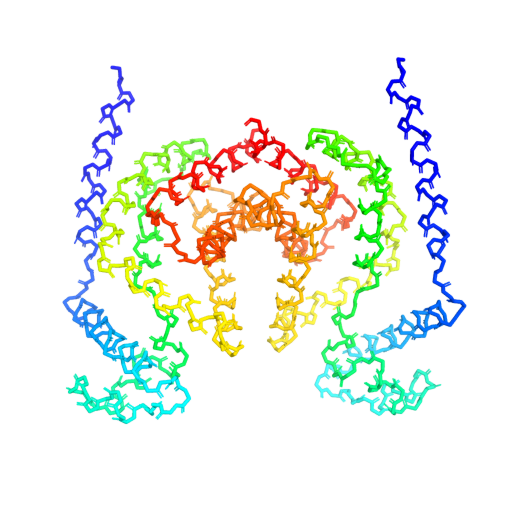203 LEU A O 1
ATOM 1558 N N . LYS A 1 204 ? 9.57 12.523 14.5 1 93.75 204 LYS A N 1
ATOM 1559 C CA . LYS A 1 204 ? 10.422 13.297 13.602 1 93.75 204 LYS A CA 1
ATOM 1560 C C . LYS A 1 204 ? 11.703 12.531 13.266 1 93.75 204 LYS A C 1
ATOM 1562 O O . LYS A 1 204 ? 12.156 12.547 12.125 1 93.75 204 LYS A O 1
ATOM 1567 N N . ASP A 1 205 ? 12.289 11.836 14.188 1 94.38 205 ASP A N 1
ATOM 1568 C CA . ASP A 1 205 ? 13.523 11.078 13.977 1 94.38 205 ASP A CA 1
ATOM 1569 C C . ASP A 1 205 ? 13.266 9.844 13.109 1 94.38 205 ASP A C 1
ATOM 1571 O O . ASP A 1 205 ? 14.078 9.516 12.234 1 94.38 205 ASP A O 1
ATOM 1575 N N . ILE A 1 206 ? 12.188 9.242 13.336 1 95.19 206 ILE A N 1
ATOM 1576 C CA . ILE A 1 206 ? 11.812 8.062 12.562 1 95.19 206 ILE A CA 1
ATOM 1577 C C . ILE A 1 206 ? 11.555 8.461 11.109 1 95.19 206 ILE A C 1
ATOM 1579 O O . ILE A 1 206 ? 12.055 7.812 10.188 1 95.19 206 ILE A O 1
ATOM 1583 N N . TYR A 1 207 ? 10.828 9.531 10.914 1 94.12 207 TYR A N 1
ATOM 1584 C CA . TYR A 1 207 ? 10.539 10.008 9.562 1 94.12 207 TYR A CA 1
ATOM 1585 C C . TYR A 1 207 ? 11.812 10.477 8.867 1 94.12 207 TYR A C 1
ATOM 1587 O O . TYR A 1 207 ? 11.969 10.297 7.656 1 94.12 207 TYR A O 1
ATOM 1595 N N . ALA A 1 208 ? 12.664 11.117 9.641 1 94.06 208 ALA A N 1
ATOM 1596 C CA . ALA A 1 208 ? 13.93 11.539 9.055 1 94.06 208 ALA A CA 1
ATOM 1597 C C . ALA A 1 208 ? 14.703 10.352 8.492 1 94.06 208 ALA A C 1
ATOM 1599 O O . ALA A 1 208 ? 15.219 10.406 7.371 1 94.06 208 ALA A O 1
ATOM 1600 N N . GLU A 1 209 ? 14.727 9.32 9.25 1 93.62 209 GLU A N 1
ATOM 1601 C CA . GLU A 1 209 ? 15.391 8.102 8.805 1 93.62 209 GLU A CA 1
ATOM 1602 C C . GLU A 1 209 ? 14.664 7.492 7.605 1 93.62 209 GLU A C 1
ATOM 1604 O O . GLU A 1 209 ? 15.297 7.105 6.621 1 93.62 209 GLU A O 1
ATOM 1609 N N . ALA A 1 210 ? 13.391 7.402 7.691 1 94.62 210 ALA A N 1
ATOM 1610 C CA . ALA A 1 210 ? 12.586 6.797 6.637 1 94.62 210 ALA A CA 1
ATOM 1611 C C . ALA A 1 210 ? 12.711 7.578 5.332 1 94.62 210 ALA A C 1
ATOM 1613 O O . ALA A 1 210 ? 12.93 6.992 4.27 1 94.62 210 ALA A O 1
ATOM 1614 N N . PHE A 1 211 ? 12.586 8.875 5.398 1 92.62 211 PHE A N 1
ATOM 1615 C CA . PHE A 1 211 ? 12.648 9.688 4.191 1 92.62 211 PHE A CA 1
ATOM 1616 C C . PHE A 1 211 ? 14.047 9.656 3.586 1 92.62 211 PHE A C 1
ATOM 1618 O O . PHE A 1 211 ? 14.203 9.711 2.365 1 92.62 211 PHE A O 1
ATOM 1625 N N . GLY A 1 212 ? 15.078 9.664 4.48 1 91.5 212 GLY A N 1
ATOM 1626 C CA . GLY A 1 212 ? 16.422 9.445 3.959 1 91.5 212 GLY A CA 1
ATOM 1627 C C . GLY A 1 212 ? 16.531 8.18 3.131 1 91.5 212 GLY A C 1
ATOM 1628 O O . GLY A 1 212 ? 17.094 8.203 2.027 1 91.5 212 GLY A O 1
ATOM 1629 N N . SER A 1 213 ? 15.992 7.109 3.625 1 92.75 213 SER A N 1
ATOM 1630 C CA . SER A 1 213 ? 16 5.828 2.93 1 92.75 213 SER A CA 1
ATOM 1631 C C . SER A 1 213 ? 15.164 5.887 1.65 1 92.75 213 SER A C 1
ATOM 1633 O O . SER A 1 213 ? 15.594 5.398 0.603 1 92.75 213 SER A O 1
ATOM 1635 N N . ILE A 1 214 ? 13.984 6.469 1.711 1 93.06 214 ILE A N 1
ATOM 1636 C CA . ILE A 1 214 ? 13.078 6.578 0.574 1 93.06 214 ILE A CA 1
ATOM 1637 C C . ILE A 1 214 ? 13.75 7.348 -0.557 1 93.06 214 ILE A C 1
ATOM 1639 O O . ILE A 1 214 ? 13.719 6.922 -1.714 1 93.06 214 ILE A O 1
ATOM 1643 N N . ILE A 1 215 ? 14.367 8.453 -0.221 1 91.25 215 ILE A N 1
ATOM 1644 C CA . ILE A 1 215 ? 15.031 9.281 -1.222 1 91.25 215 ILE A CA 1
ATOM 1645 C C . ILE A 1 215 ? 16.172 8.5 -1.871 1 91.25 215 ILE A C 1
ATOM 1647 O O . ILE A 1 215 ? 16.344 8.539 -3.092 1 91.25 215 ILE A O 1
ATOM 1651 N N . ASP A 1 216 ? 16.922 7.738 -1.073 1 91.12 216 ASP A N 1
ATOM 1652 C CA . ASP A 1 216 ? 18 6.906 -1.613 1 91.12 216 ASP A CA 1
ATOM 1653 C C . ASP A 1 216 ? 17.438 5.848 -2.564 1 91.12 216 ASP A C 1
ATOM 1655 O O . ASP A 1 216 ? 18.031 5.57 -3.607 1 91.12 216 ASP A O 1
ATOM 1659 N N . GLN A 1 217 ? 16.359 5.27 -2.201 1 90.81 217 GLN A N 1
ATOM 1660 C CA . GLN A 1 217 ? 15.719 4.258 -3.035 1 90.81 217 GLN A CA 1
ATOM 1661 C C . GLN A 1 217 ? 15.25 4.852 -4.359 1 90.81 217 GLN A C 1
ATOM 1663 O O . GLN A 1 217 ? 15.508 4.289 -5.426 1 90.81 217 GLN A O 1
ATOM 1668 N N . VAL A 1 218 ? 14.547 5.996 -4.281 1 89.94 218 VAL A N 1
ATOM 1669 C CA . VAL A 1 218 ? 14.023 6.645 -5.48 1 89.94 218 VAL A CA 1
ATOM 1670 C C . VAL A 1 218 ? 15.18 7.051 -6.391 1 89.94 218 VAL A C 1
ATOM 1672 O O . VAL A 1 218 ? 15.07 6.965 -7.617 1 89.94 218 VAL A O 1
ATOM 1675 N N . GLU A 1 219 ? 16.25 7.508 -5.77 1 89 219 GLU A N 1
ATOM 1676 C CA . GLU A 1 219 ? 17.438 7.867 -6.547 1 89 219 GLU A CA 1
ATOM 1677 C C . GLU A 1 219 ? 17.953 6.676 -7.344 1 89 219 GLU A C 1
ATOM 1679 O O . GLU A 1 219 ? 18.359 6.828 -8.492 1 89 219 GLU A O 1
ATOM 1684 N N . THR A 1 220 ? 17.922 5.52 -6.793 1 87.69 220 THR A N 1
ATOM 1685 C CA . THR A 1 220 ? 18.391 4.301 -7.445 1 87.69 220 THR A CA 1
ATOM 1686 C C . THR A 1 220 ? 17.5 3.938 -8.625 1 87.69 220 THR A C 1
ATOM 1688 O O . THR A 1 220 ? 17.969 3.369 -9.617 1 87.69 220 THR A O 1
ATOM 1691 N N . MET A 1 221 ? 16.234 4.324 -8.641 1 86.75 221 MET A N 1
ATOM 1692 C CA . MET A 1 221 ? 15.266 4.004 -9.695 1 86.75 221 MET A CA 1
ATOM 1693 C C . MET A 1 221 ? 15.555 4.805 -10.961 1 86.75 221 MET A C 1
ATOM 1695 O O . MET A 1 221 ? 15.211 4.379 -12.062 1 86.75 221 MET A O 1
ATOM 1699 N N . PHE A 1 222 ? 16.141 5.98 -10.758 1 83.75 222 PHE A N 1
ATOM 1700 C CA . PHE A 1 222 ? 16.312 6.879 -11.898 1 83.75 222 PHE A CA 1
ATOM 1701 C C . PHE A 1 222 ? 17.781 6.945 -12.32 1 83.75 222 PHE A C 1
ATOM 1703 O O . PHE A 1 222 ? 18.156 7.801 -13.125 1 83.75 222 PHE A O 1
ATOM 1710 N N . ARG A 1 223 ? 18.625 6.07 -11.758 1 76.56 223 ARG A N 1
ATOM 1711 C CA . ARG A 1 223 ? 20.016 5.984 -12.219 1 76.56 223 ARG A CA 1
ATOM 1712 C C . ARG A 1 223 ? 20.109 5.18 -13.516 1 76.56 223 ARG A C 1
ATOM 1714 O O . ARG A 1 223 ? 19.312 4.27 -13.75 1 76.56 223 ARG A O 1
ATOM 1721 N N . MET B 1 1 ? 33.938 -19.781 -10.914 1 27.98 1 MET B N 1
ATOM 1722 C CA . MET B 1 1 ? 34.094 -19.281 -9.555 1 27.98 1 MET B CA 1
ATOM 1723 C C . MET B 1 1 ? 33.031 -19.828 -8.625 1 27.98 1 MET B C 1
ATOM 1725 O O . MET B 1 1 ? 31.906 -20.125 -9.07 1 27.98 1 MET B O 1
ATOM 1729 N N . PRO B 1 2 ? 33.25 -20.234 -7.332 1 37.12 2 PRO B N 1
ATOM 1730 C CA . PRO B 1 2 ? 32.469 -21.188 -6.543 1 37.12 2 PRO B CA 1
ATOM 1731 C C . PRO B 1 2 ? 31.031 -20.766 -6.352 1 37.12 2 PRO B C 1
ATOM 1733 O O . PRO B 1 2 ? 30.172 -21.578 -6.035 1 37.12 2 PRO B O 1
ATOM 1736 N N . TRP B 1 3 ? 30.844 -19.422 -6.395 1 34.34 3 TRP B N 1
ATOM 1737 C CA . TRP B 1 3 ? 29.531 -18.859 -6.07 1 34.34 3 TRP B CA 1
ATOM 1738 C C . TRP B 1 3 ? 28.516 -19.203 -7.148 1 34.34 3 TRP B C 1
ATOM 1740 O O . TRP B 1 3 ? 27.312 -19.328 -6.863 1 34.34 3 TRP B O 1
ATOM 1750 N N . GLN B 1 4 ? 28.875 -19.375 -8.391 1 37.22 4 GLN B N 1
ATOM 1751 C CA . GLN B 1 4 ? 28.016 -19.75 -9.5 1 37.22 4 GLN B CA 1
ATOM 1752 C C . GLN B 1 4 ? 27.453 -21.172 -9.297 1 37.22 4 GLN B C 1
ATOM 1754 O O . GLN B 1 4 ? 26.312 -21.438 -9.641 1 37.22 4 GLN B O 1
ATOM 1759 N N . GLY B 1 5 ? 28.312 -21.984 -8.859 1 36.22 5 GLY B N 1
ATOM 1760 C CA . GLY B 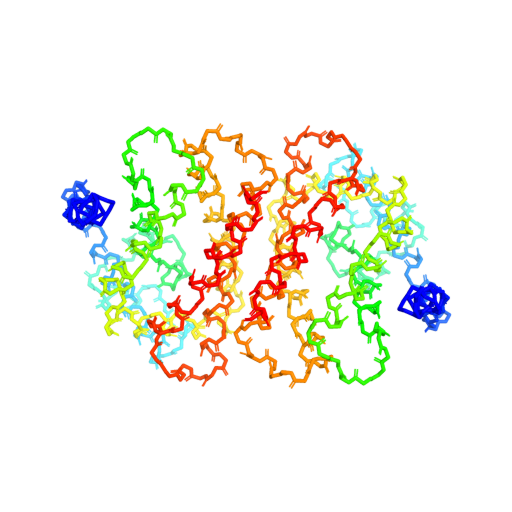1 5 ? 27.922 -23.359 -8.656 1 36.22 5 GLY B CA 1
ATOM 1761 C C . G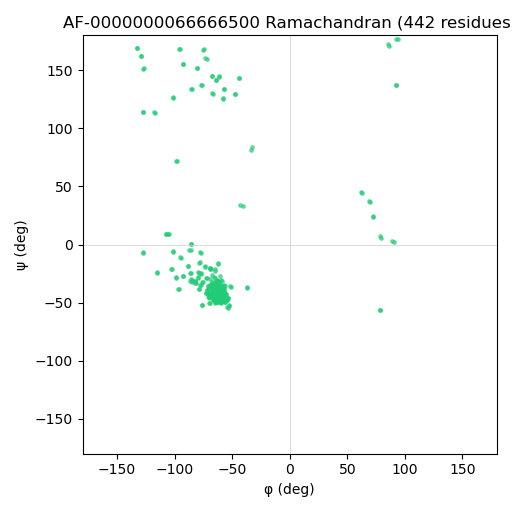LY B 1 5 ? 26.891 -23.531 -7.547 1 36.22 5 GLY B C 1
ATOM 1762 O O . GLY B 1 5 ? 25.953 -24.312 -7.684 1 36.22 5 GLY B O 1
ATOM 1763 N N . ALA B 1 6 ? 27.266 -22.828 -6.48 1 39.28 6 ALA B N 1
ATOM 1764 C CA . ALA B 1 6 ? 26.375 -22.922 -5.324 1 39.28 6 ALA B CA 1
ATOM 1765 C C . ALA B 1 6 ? 25 -22.359 -5.641 1 39.28 6 ALA B C 1
ATOM 1767 O O . ALA B 1 6 ? 23.984 -22.906 -5.215 1 39.28 6 ALA B O 1
ATOM 1768 N N . ALA B 1 7 ? 25.047 -21.469 -6.434 1 42.03 7 ALA B N 1
ATOM 1769 C CA . ALA B 1 7 ? 23.781 -20.875 -6.871 1 42.03 7 ALA B CA 1
ATOM 1770 C C . ALA B 1 7 ? 22.984 -21.844 -7.746 1 42.03 7 ALA B C 1
ATOM 1772 O O . ALA B 1 7 ? 21.766 -21.953 -7.605 1 42.03 7 ALA B O 1
ATOM 1773 N N . ALA B 1 8 ? 23.656 -22.406 -8.609 1 42.84 8 ALA B N 1
ATOM 1774 C CA . ALA B 1 8 ? 23.016 -23.391 -9.469 1 42.84 8 ALA B CA 1
ATOM 1775 C C . ALA B 1 8 ? 22.453 -24.562 -8.648 1 42.84 8 ALA B C 1
ATOM 1777 O O . ALA B 1 8 ? 21.375 -25.062 -8.938 1 42.84 8 ALA B O 1
ATOM 1778 N N . GLY B 1 9 ? 23.172 -24.906 -7.777 1 42.56 9 GLY B N 1
ATOM 1779 C CA . GLY B 1 9 ? 22.703 -25.938 -6.875 1 42.56 9 GLY B CA 1
ATOM 1780 C C . GLY B 1 9 ? 21.5 -25.5 -6.047 1 42.56 9 GLY B C 1
ATOM 1781 O O . GLY B 1 9 ? 20.547 -26.266 -5.895 1 42.56 9 GLY B O 1
ATOM 1782 N N . ILE B 1 10 ? 21.594 -24.344 -5.57 1 46.12 10 ILE B N 1
ATOM 1783 C CA . ILE B 1 10 ? 20.516 -23.812 -4.746 1 46.12 10 ILE B CA 1
ATOM 1784 C C . ILE B 1 10 ? 19.25 -23.641 -5.594 1 46.12 10 ILE B C 1
ATOM 1786 O O . ILE B 1 10 ? 18.156 -23.984 -5.156 1 46.12 10 ILE B O 1
ATOM 1790 N N . VAL B 1 11 ? 19.453 -23.281 -6.82 1 47.22 11 VAL B N 1
ATOM 1791 C CA . VAL B 1 11 ? 18.328 -23.109 -7.742 1 47.22 11 VAL B CA 1
ATOM 1792 C C . VAL B 1 11 ? 17.719 -24.484 -8.062 1 47.22 11 VAL B C 1
ATOM 1794 O O . VAL B 1 11 ? 16.5 -24.625 -8.133 1 47.22 11 VAL B O 1
ATOM 1797 N N . GLY B 1 12 ? 18.562 -25.406 -8.438 1 45.34 12 GLY B N 1
ATOM 1798 C CA . GLY B 1 12 ? 18.062 -26.766 -8.656 1 45.34 12 GLY B CA 1
ATOM 1799 C C . GLY B 1 12 ? 17.281 -27.312 -7.484 1 45.34 12 GLY B C 1
ATOM 1800 O O . GLY B 1 12 ? 16.188 -27.859 -7.668 1 45.34 12 GLY B O 1
ATOM 1801 N N . VAL B 1 13 ? 17.797 -27.266 -6.395 1 45.97 13 VAL B N 1
ATOM 1802 C CA . VAL B 1 13 ? 17.156 -27.75 -5.18 1 45.97 13 VAL B CA 1
ATOM 1803 C C . VAL B 1 13 ? 15.867 -26.953 -4.941 1 45.97 13 VAL B C 1
ATOM 1805 O O . VAL B 1 13 ? 14.844 -27.531 -4.551 1 45.97 13 VAL B O 1
ATOM 1808 N N . MET B 1 14 ? 15.883 -25.766 -5.203 1 46.69 14 MET B N 1
ATOM 1809 C CA . MET B 1 14 ? 14.719 -24.922 -4.949 1 46.69 14 MET B CA 1
ATOM 1810 C C . MET B 1 14 ? 13.609 -25.203 -5.949 1 46.69 14 MET B C 1
ATOM 1812 O O . MET B 1 14 ? 12.43 -25.188 -5.594 1 46.69 14 MET B O 1
ATOM 1816 N N . SER B 1 15 ? 14.008 -25.375 -7.262 1 48.88 15 SER B N 1
ATOM 1817 C CA . SER B 1 15 ? 13.031 -25.812 -8.25 1 48.88 15 SER B CA 1
ATOM 1818 C C . SER B 1 15 ? 12.336 -27.094 -7.812 1 48.88 15 SER B C 1
ATOM 1820 O O . SER B 1 15 ? 11.109 -27.203 -7.922 1 48.88 15 SER B O 1
ATOM 1822 N N . ASP B 1 16 ? 13.172 -28.031 -7.531 1 47.91 16 ASP B N 1
ATOM 1823 C CA . ASP B 1 16 ? 12.633 -29.297 -7.055 1 47.91 16 ASP B CA 1
ATOM 1824 C C . ASP B 1 16 ? 11.781 -29.109 -5.801 1 47.91 16 ASP B C 1
ATOM 1826 O O . ASP B 1 16 ? 10.766 -29.766 -5.629 1 47.91 16 ASP B O 1
ATOM 1830 N N . ALA B 1 17 ? 12.25 -28.312 -4.926 1 46.53 17 ALA B N 1
ATOM 1831 C CA . ALA B 1 17 ? 11.57 -28.078 -3.656 1 46.53 17 ALA B CA 1
ATOM 1832 C C . ALA B 1 17 ? 10.242 -27.359 -3.879 1 46.53 17 ALA B C 1
ATOM 1834 O O . ALA B 1 17 ? 9.242 -27.688 -3.23 1 46.53 17 ALA B O 1
ATOM 1835 N N . ILE B 1 18 ? 10.203 -26.375 -4.66 1 49.47 18 ILE B N 1
ATOM 1836 C CA . ILE B 1 18 ? 8.945 -25.734 -5.043 1 49.47 18 ILE B CA 1
ATOM 1837 C C . ILE B 1 18 ? 7.996 -26.781 -5.629 1 49.47 18 ILE B C 1
ATOM 1839 O O . ILE B 1 18 ? 6.793 -26.75 -5.359 1 49.47 18 ILE B O 1
ATOM 1843 N N . ALA B 1 19 ? 8.547 -27.625 -6.535 1 48.81 19 ALA B N 1
ATOM 1844 C CA . ALA B 1 19 ? 7.785 -28.734 -7.105 1 48.81 19 ALA B CA 1
ATOM 1845 C C . ALA B 1 19 ? 7.254 -29.656 -6.016 1 48.81 19 ALA B C 1
ATOM 1847 O O . ALA B 1 19 ? 6.164 -30.219 -6.141 1 48.81 19 ALA B O 1
ATOM 1848 N N . GLU B 1 20 ? 8.086 -29.844 -4.992 1 48.41 20 GLU B N 1
ATOM 1849 C CA . GLU B 1 20 ? 7.754 -30.75 -3.891 1 48.41 20 GLU B CA 1
ATOM 1850 C C . GLU B 1 20 ? 6.918 -30.031 -2.828 1 48.41 20 GLU B C 1
ATOM 1852 O O . GLU B 1 20 ? 6.523 -30.641 -1.831 1 48.41 20 GLU B O 1
ATOM 1857 N N . LEU B 1 21 ? 7.02 -28.812 -2.764 1 49.75 21 LEU B N 1
ATOM 1858 C CA . LEU B 1 21 ? 6.215 -28.219 -1.702 1 49.75 21 LEU B CA 1
ATOM 1859 C C . LEU B 1 21 ? 4.922 -29 -1.497 1 49.75 21 LEU B C 1
ATOM 1861 O O . LEU B 1 21 ? 4.078 -29.062 -2.398 1 49.75 21 LEU B O 1
ATOM 1865 N N . SER B 1 22 ? 5.086 -30.031 -0.786 1 50.06 22 SER B N 1
ATOM 1866 C CA . SER B 1 22 ? 4.398 -31.219 -0.278 1 50.06 22 SER B CA 1
ATOM 1867 C C . SER B 1 22 ? 2.975 -30.891 0.159 1 50.06 22 SER B C 1
ATOM 1869 O O . SER B 1 22 ? 2.73 -30.609 1.334 1 50.06 22 SER B O 1
ATOM 1871 N N . SER B 1 23 ? 2.365 -30 -0.475 1 58.91 23 SER B N 1
ATOM 1872 C CA . SER B 1 23 ? 0.978 -30.016 -0.023 1 58.91 23 SER B CA 1
ATOM 1873 C C . SER B 1 23 ? 0.43 -31.438 -0.001 1 58.91 23 SER B C 1
ATOM 1875 O O . SER B 1 23 ? 0.835 -32.281 -0.808 1 58.91 23 SER B O 1
ATOM 1877 N N . THR B 1 24 ? -0.144 -31.781 1.122 1 65.25 24 THR B N 1
ATOM 1878 C CA . THR B 1 24 ? -0.889 -33.031 1.18 1 65.25 24 THR B CA 1
ATOM 1879 C C . THR B 1 24 ? -1.758 -33.188 -0.063 1 65.25 24 THR B C 1
ATOM 1881 O O . THR B 1 24 ? -2.018 -32.219 -0.782 1 65.25 24 THR B O 1
ATOM 1884 N N . SER B 1 25 ? -1.848 -34.344 -0.498 1 73.56 25 SER B N 1
ATOM 1885 C CA . SER B 1 25 ? -2.695 -34.688 -1.636 1 73.56 25 SER B CA 1
ATOM 1886 C C . SER B 1 25 ? -3.992 -33.875 -1.619 1 73.56 25 SER B C 1
ATOM 1888 O O . SER B 1 25 ? -4.445 -33.406 -2.662 1 73.56 25 SER B O 1
ATOM 1890 N N . TRP B 1 26 ? -4.465 -33.688 -0.415 1 73.19 26 TRP B N 1
ATOM 1891 C CA . TRP B 1 26 ? -5.715 -32.938 -0.262 1 73.19 26 TRP B CA 1
ATOM 1892 C C . TRP B 1 26 ? -5.52 -31.469 -0.596 1 73.19 26 TRP B C 1
ATOM 1894 O O . TRP B 1 26 ? -6.332 -30.875 -1.307 1 73.19 26 TRP B O 1
ATOM 1904 N N . GLU B 1 27 ? -4.414 -30.906 -0.133 1 77 27 GLU B N 1
ATOM 1905 C CA . GLU B 1 27 ? -4.133 -29.5 -0.381 1 77 27 GLU B CA 1
ATOM 1906 C C . GLU B 1 27 ? -3.918 -29.234 -1.867 1 77 27 GLU B C 1
ATOM 1908 O O . GLU B 1 27 ? -4.371 -28.203 -2.395 1 77 27 GLU B O 1
ATOM 1913 N N . ARG B 1 28 ? -3.395 -30.188 -2.422 1 78.69 28 ARG B N 1
ATOM 1914 C CA . ARG B 1 28 ? -3.16 -30.062 -3.857 1 78.69 28 ARG B CA 1
ATOM 1915 C C . ARG B 1 28 ? -4.473 -30.109 -4.633 1 78.69 28 ARG B C 1
ATOM 1917 O O . ARG B 1 28 ? -4.676 -29.312 -5.559 1 78.69 28 ARG B O 1
ATOM 1924 N N . ARG B 1 29 ? -5.289 -31.031 -4.25 1 81.62 29 ARG B N 1
ATOM 1925 C CA . ARG B 1 29 ? -6.598 -31.156 -4.891 1 81.62 29 ARG B CA 1
ATOM 1926 C C . ARG B 1 29 ? -7.426 -29.891 -4.68 1 81.62 29 ARG B C 1
ATOM 1928 O O . ARG B 1 29 ? -8.125 -29.438 -5.586 1 81.62 29 ARG B O 1
ATOM 1935 N N . LYS B 1 30 ? -7.273 -29.375 -3.475 1 85.81 30 LYS B N 1
ATOM 1936 C CA . LYS B 1 30 ? -7.996 -28.141 -3.152 1 85.81 30 LYS B CA 1
ATOM 1937 C C . LYS B 1 30 ? -7.52 -26.984 -4.023 1 85.81 30 LYS B C 1
ATOM 1939 O O . LYS B 1 30 ? -8.336 -26.25 -4.582 1 85.81 30 LYS B O 1
ATOM 1944 N N . ILE B 1 31 ? -6.277 -26.891 -4.191 1 85 31 ILE B N 1
ATOM 1945 C CA . ILE B 1 31 ? -5.684 -25.812 -4.977 1 85 31 ILE B CA 1
ATOM 1946 C C . ILE B 1 31 ? -6.105 -25.953 -6.441 1 85 31 ILE B C 1
ATOM 1948 O O . ILE B 1 31 ? -6.465 -24.969 -7.086 1 85 31 ILE B O 1
ATOM 1952 N N . GLU B 1 32 ? -6.125 -27.141 -6.855 1 86.62 32 GLU B N 1
ATOM 1953 C CA . GLU B 1 32 ? -6.527 -27.391 -8.234 1 86.62 32 GLU B CA 1
ATOM 1954 C C . GLU B 1 32 ? -8 -27.062 -8.453 1 86.62 32 GLU B C 1
ATOM 1956 O O . GLU B 1 32 ? -8.367 -26.469 -9.469 1 86.62 32 GLU B O 1
ATOM 1961 N N . ALA B 1 33 ? -8.781 -27.469 -7.5 1 90.69 33 ALA B N 1
ATOM 1962 C CA . ALA B 1 33 ? -10.211 -27.172 -7.578 1 90.69 33 ALA B CA 1
ATOM 1963 C C . ALA B 1 33 ? -10.461 -25.672 -7.566 1 90.69 33 ALA B C 1
ATOM 1965 O O . ALA B 1 33 ? -11.258 -25.156 -8.359 1 90.69 33 ALA B O 1
ATOM 1966 N N . MET B 1 34 ? -9.789 -25 -6.715 1 92.62 34 MET B N 1
ATOM 1967 C CA . MET B 1 34 ? -9.969 -23.562 -6.598 1 92.62 34 MET B CA 1
ATOM 1968 C C . MET B 1 34 ? -9.523 -22.844 -7.871 1 92.62 34 MET B C 1
ATOM 1970 O O . MET B 1 34 ? -10.172 -21.906 -8.32 1 92.62 34 MET B O 1
ATOM 1974 N N . GLY B 1 35 ? -8.453 -23.359 -8.422 1 92.56 35 GLY B N 1
ATOM 1975 C CA . GLY B 1 35 ? -8.008 -22.797 -9.688 1 92.56 35 GLY B CA 1
ATOM 1976 C C . GLY B 1 35 ? -9.023 -22.953 -10.797 1 92.56 35 GLY B C 1
ATOM 1977 O O . GLY B 1 35 ? -9.273 -22.016 -11.562 1 92.56 35 GLY B O 1
ATOM 1978 N N . ARG B 1 36 ? -9.594 -24.125 -10.828 1 92.69 36 ARG B N 1
ATOM 1979 C CA . ARG B 1 36 ? -10.594 -24.406 -11.852 1 92.69 36 ARG B CA 1
ATOM 1980 C C . ARG B 1 36 ? -11.836 -23.547 -11.664 1 92.69 36 ARG B C 1
ATOM 1982 O O . ARG B 1 36 ? -12.352 -22.969 -12.617 1 92.69 36 ARG B O 1
ATOM 1989 N N . ILE B 1 37 ? -12.266 -23.453 -10.461 1 95.94 37 ILE B N 1
ATOM 1990 C CA . ILE B 1 37 ? -13.469 -22.688 -10.148 1 95.94 37 ILE B CA 1
ATOM 1991 C C . ILE B 1 37 ? -13.234 -21.203 -10.484 1 95.94 37 ILE B C 1
ATOM 1993 O O . ILE B 1 37 ? -14.102 -20.562 -11.078 1 95.94 37 ILE B O 1
ATOM 1997 N N . GLN B 1 38 ? -12.125 -20.734 -10.117 1 96.38 38 GLN B N 1
ATOM 1998 C CA . GLN B 1 38 ? -11.828 -19.328 -10.391 1 96.38 38 GLN B CA 1
ATOM 1999 C C . GLN B 1 38 ? -11.789 -19.062 -11.891 1 96.38 38 GLN B C 1
ATOM 2001 O O . GLN B 1 38 ? -12.297 -18.031 -12.352 1 96.38 38 GLN B O 1
ATOM 2006 N N . ARG B 1 39 ? -11.203 -19.984 -12.633 1 95.12 39 ARG B N 1
ATOM 2007 C CA . ARG B 1 39 ? -11.141 -19.828 -14.078 1 95.12 39 ARG B CA 1
ATOM 2008 C C . ARG B 1 39 ? -12.539 -19.719 -14.68 1 95.12 39 ARG B C 1
ATOM 2010 O O . ARG B 1 39 ? -12.812 -18.844 -15.5 1 95.12 39 ARG B O 1
ATOM 2017 N N . VAL B 1 40 ? -13.344 -20.562 -14.219 1 96.94 40 VAL B N 1
ATOM 2018 C CA . VAL B 1 40 ? -14.727 -20.578 -14.688 1 96.94 40 VAL B CA 1
ATOM 2019 C C . VAL B 1 40 ? -15.422 -19.266 -14.312 1 96.94 40 VAL B C 1
ATOM 2021 O O . VAL B 1 40 ? -16.109 -18.672 -15.133 1 96.94 40 VAL B O 1
ATOM 2024 N N . ALA B 1 41 ? -15.25 -18.859 -13.141 1 97.69 41 ALA B N 1
ATOM 2025 C CA . ALA B 1 41 ? -15.867 -17.625 -12.641 1 97.69 41 ALA B CA 1
ATOM 2026 C C . ALA B 1 41 ? -15.43 -16.422 -13.469 1 97.69 41 ALA B C 1
ATOM 2028 O O . ALA B 1 41 ? -16.266 -15.625 -13.914 1 97.69 41 ALA B O 1
ATOM 2029 N N . LEU B 1 42 ? -14.141 -16.328 -13.664 1 97.12 42 LEU B N 1
ATOM 2030 C CA . LEU B 1 42 ? -13.602 -15.188 -14.398 1 97.12 42 LEU B CA 1
ATOM 2031 C C . LEU B 1 42 ? -14.133 -15.172 -15.828 1 97.12 42 LEU B C 1
ATOM 2033 O O . LEU B 1 42 ? -14.453 -14.109 -16.359 1 97.12 42 LEU B O 1
ATOM 2037 N N . ASP B 1 43 ? -14.234 -16.344 -16.406 1 96.94 43 ASP B N 1
ATOM 2038 C CA . ASP B 1 43 ? -14.781 -16.422 -17.75 1 96.94 43 ASP B CA 1
ATOM 2039 C C . ASP B 1 43 ? -16.25 -15.984 -17.781 1 96.94 43 ASP B C 1
ATOM 2041 O O . ASP B 1 43 ? -16.656 -15.273 -18.703 1 96.94 43 ASP B O 1
ATOM 2045 N N . LEU B 1 44 ? -16.984 -16.375 -16.828 1 97.75 44 LEU B N 1
ATOM 2046 C CA . LEU B 1 44 ? -18.391 -15.977 -16.719 1 97.75 44 LEU B CA 1
ATOM 2047 C C . LEU B 1 44 ? -18.5 -14.469 -16.5 1 97.75 44 LEU B C 1
ATOM 2049 O O . LEU B 1 44 ? -19.344 -13.812 -17.109 1 97.75 44 LEU B O 1
ATOM 2053 N N . PHE B 1 45 ? -17.672 -13.938 -15.578 1 97.56 45 PHE B N 1
ATOM 2054 C CA . PHE B 1 45 ? -17.672 -12.5 -15.336 1 97.56 45 PHE B CA 1
ATOM 2055 C C . PHE B 1 45 ? -17.359 -11.734 -16.609 1 97.56 45 PHE B C 1
ATOM 2057 O O . PHE B 1 45 ? -17.969 -10.703 -16.891 1 97.56 45 PHE B O 1
ATOM 2064 N N . ASP B 1 46 ? -16.422 -12.242 -17.375 1 95.94 46 ASP B N 1
ATOM 2065 C CA . ASP B 1 46 ? -16.047 -11.609 -18.641 1 95.94 46 ASP B CA 1
ATOM 2066 C C . ASP B 1 46 ? -17.219 -11.594 -19.609 1 95.94 46 ASP B C 1
ATOM 2068 O O . ASP B 1 46 ? -17.469 -10.578 -20.266 1 95.94 46 ASP B O 1
ATOM 2072 N N . ALA B 1 47 ? -18 -12.672 -19.641 1 96.5 47 ALA B N 1
ATOM 2073 C CA . ALA B 1 47 ? -19.047 -12.859 -20.625 1 96.5 47 ALA B CA 1
ATOM 2074 C C . ALA B 1 47 ? -20.328 -12.117 -20.219 1 96.5 47 ALA B C 1
ATOM 2076 O O . ALA B 1 47 ? -21.047 -11.609 -21.062 1 96.5 47 ALA B O 1
ATOM 2077 N N . HIS B 1 48 ? -20.578 -11.992 -18.891 1 96.75 48 HIS B N 1
ATOM 2078 C CA . HIS B 1 48 ? -21.906 -11.562 -18.484 1 96.75 48 HIS B CA 1
ATOM 2079 C C . HIS B 1 48 ? -21.828 -10.375 -17.531 1 96.75 48 HIS B C 1
ATOM 2081 O O . HIS B 1 48 ? -22.859 -9.797 -17.172 1 96.75 48 HIS B O 1
ATOM 2087 N N . GLY B 1 49 ? -20.641 -10.016 -17.125 1 95.56 49 GLY B N 1
ATOM 2088 C CA . GLY B 1 49 ? -20.484 -8.945 -16.156 1 95.56 49 GLY B CA 1
ATOM 2089 C C . GLY B 1 49 ? -20.438 -9.445 -14.727 1 95.56 49 GLY B C 1
ATOM 2090 O O . GLY B 1 49 ? -21.188 -10.344 -14.344 1 95.56 49 GLY B O 1
ATOM 2091 N N . TYR B 1 50 ? -19.625 -8.977 -13.969 1 95.38 50 TYR B N 1
ATOM 2092 C CA . TYR B 1 50 ? -19.391 -9.391 -12.586 1 95.38 50 TYR B CA 1
ATOM 2093 C C . TYR B 1 50 ? -20.672 -9.336 -11.781 1 95.38 50 TYR B C 1
ATOM 2095 O O . TYR B 1 50 ? -21 -10.273 -11.055 1 95.38 50 TYR B O 1
ATOM 2103 N N . ARG B 1 51 ? -21.391 -8.211 -11.898 1 94.69 51 ARG B N 1
ATOM 2104 C CA . ARG B 1 51 ? -22.578 -7.98 -11.086 1 94.69 51 ARG B CA 1
ATOM 2105 C C . ARG B 1 51 ? -23.703 -8.922 -11.484 1 94.69 51 ARG B C 1
ATOM 2107 O O . ARG B 1 51 ? -24.531 -9.289 -10.648 1 94.69 51 ARG B O 1
ATOM 2114 N N . ASN B 1 52 ? -23.672 -9.469 -12.68 1 95.75 52 ASN B N 1
ATOM 2115 C CA . ASN B 1 52 ? -24.781 -10.242 -13.219 1 95.75 52 ASN B CA 1
ATOM 2116 C C . ASN B 1 52 ? -24.594 -11.742 -12.984 1 95.75 52 ASN B C 1
ATOM 2118 O O . ASN B 1 52 ? -25.484 -12.539 -13.273 1 95.75 52 ASN B O 1
ATOM 2122 N N . VAL B 1 53 ? -23.469 -12.141 -12.57 1 97.44 53 VAL B N 1
ATOM 2123 C CA . VAL B 1 53 ? -23.172 -13.555 -12.359 1 97.44 53 VAL B CA 1
ATOM 2124 C C . VAL B 1 53 ? -23.25 -13.883 -10.867 1 97.44 53 VAL B C 1
ATOM 2126 O O . VAL B 1 53 ? -22.609 -13.227 -10.047 1 97.44 53 VAL B O 1
ATOM 2129 N N . THR B 1 54 ? -24 -14.828 -10.555 1 96.31 54 THR B N 1
ATOM 2130 C CA . THR B 1 54 ? -24.156 -15.242 -9.164 1 96.31 54 THR B CA 1
ATOM 2131 C C . THR B 1 54 ? -23.219 -16.406 -8.836 1 96.31 54 THR B C 1
ATOM 2133 O O . THR B 1 54 ? -22.656 -17.031 -9.742 1 96.31 54 THR B O 1
ATOM 2136 N N . ILE B 1 55 ? -23.125 -16.656 -7.598 1 96.44 55 ILE B N 1
ATOM 2137 C CA . ILE B 1 55 ? -22.328 -17.781 -7.125 1 96.44 55 ILE B CA 1
ATOM 2138 C C . ILE B 1 55 ? -22.938 -19.094 -7.605 1 96.44 55 ILE B C 1
ATOM 2140 O O . ILE B 1 55 ? -22.219 -20.031 -7.965 1 96.44 55 ILE B O 1
ATOM 2144 N N . GLU B 1 56 ? -24.219 -19.141 -7.586 1 96.69 56 GLU B N 1
ATOM 2145 C CA . GLU B 1 56 ? -24.922 -20.328 -8.039 1 96.69 56 GLU B CA 1
ATOM 2146 C C . GLU B 1 56 ? -24.594 -20.641 -9.5 1 96.69 56 GLU B C 1
ATOM 2148 O O . GLU B 1 56 ? -24.406 -21.812 -9.859 1 96.69 56 GLU B O 1
ATOM 2153 N N . ARG B 1 57 ? -24.562 -19.672 -10.289 1 97.25 57 ARG B N 1
ATOM 2154 C CA . ARG B 1 57 ? -24.234 -19.844 -11.703 1 97.25 57 ARG B CA 1
ATOM 2155 C C . ARG B 1 57 ? -22.797 -20.328 -11.875 1 97.25 57 ARG B C 1
ATOM 2157 O O . ARG B 1 57 ? -22.531 -21.188 -12.719 1 97.25 57 ARG B O 1
ATOM 2164 N N . VAL B 1 58 ? -21.875 -19.766 -11.078 1 98 58 VAL B N 1
ATOM 2165 C CA . VAL B 1 58 ? -20.484 -20.188 -11.117 1 98 58 VAL B CA 1
ATOM 2166 C C . VAL B 1 58 ? -20.391 -21.656 -10.688 1 98 58 VAL B C 1
ATOM 2168 O O . VAL B 1 58 ? -19.703 -22.453 -11.336 1 98 58 VAL B O 1
ATOM 2171 N N . ALA B 1 59 ? -21.062 -21.969 -9.602 1 97.69 59 ALA B N 1
ATOM 2172 C CA . ALA B 1 59 ? -21.047 -23.328 -9.078 1 97.69 59 ALA B CA 1
ATOM 2173 C C . ALA B 1 59 ? -21.531 -24.328 -10.117 1 97.69 59 ALA B C 1
ATOM 2175 O O . ALA B 1 59 ? -20.906 -25.359 -10.359 1 97.69 59 ALA B O 1
ATOM 2176 N N . ALA B 1 60 ? -22.609 -24.047 -10.75 1 97.62 60 ALA B N 1
ATOM 2177 C CA . ALA B 1 60 ? -23.188 -24.906 -11.773 1 97.62 60 ALA B CA 1
ATOM 2178 C C . ALA B 1 60 ? -22.219 -25.109 -12.938 1 97.62 60 ALA B C 1
ATOM 2180 O O . ALA B 1 60 ? -22.016 -26.234 -13.391 1 97.62 60 ALA B O 1
ATOM 2181 N N . ALA B 1 61 ? -21.609 -24.062 -13.391 1 97.31 61 ALA B N 1
ATOM 2182 C CA . ALA B 1 61 ? -20.703 -24.109 -14.523 1 97.31 61 ALA B CA 1
ATOM 2183 C C . ALA B 1 61 ? -19.422 -24.875 -14.172 1 97.31 61 ALA B C 1
ATOM 2185 O O . ALA B 1 61 ? -18.828 -25.531 -15.031 1 97.31 61 ALA B O 1
ATOM 2186 N N . ALA B 1 62 ? -19.016 -24.734 -12.961 1 97.06 62 ALA B N 1
ATOM 2187 C CA . ALA B 1 62 ? -17.797 -25.391 -12.492 1 97.06 62 ALA B CA 1
ATOM 2188 C C . ALA B 1 62 ? -18.094 -26.812 -12.016 1 97.06 62 ALA B C 1
ATOM 2190 O O . ALA B 1 62 ? -17.172 -27.547 -11.625 1 97.06 62 ALA B O 1
ATOM 2191 N N . GLU B 1 63 ? -19.312 -27.172 -12 1 96.81 63 GLU B N 1
ATOM 2192 C CA . GLU B 1 63 ? -19.75 -28.516 -11.602 1 96.81 63 GLU B CA 1
ATOM 2193 C C . GLU B 1 63 ? -19.391 -28.797 -10.148 1 96.81 63 GLU B C 1
ATOM 2195 O O . GLU B 1 63 ? -18.844 -29.859 -9.844 1 96.81 63 GLU B O 1
ATOM 2200 N N . VAL B 1 64 ? -19.625 -27.844 -9.312 1 96.25 64 VAL B N 1
ATOM 2201 C CA . VAL B 1 64 ? -19.5 -27.984 -7.863 1 96.25 64 VAL B CA 1
ATOM 2202 C C . VAL B 1 64 ? -20.75 -27.406 -7.184 1 96.25 64 VAL B C 1
ATOM 2204 O O . VAL B 1 64 ? -21.594 -26.797 -7.836 1 96.25 64 VAL B O 1
ATOM 2207 N N . SER B 1 65 ? -20.859 -27.672 -5.91 1 95.88 65 SER B N 1
ATOM 2208 C CA . SER B 1 65 ? -21.984 -27.109 -5.164 1 95.88 65 SER B CA 1
ATOM 2209 C C . SER B 1 65 ? -21.703 -25.656 -4.777 1 95.88 65 SER B C 1
ATOM 2211 O O . SER B 1 65 ? -20.547 -25.266 -4.605 1 95.88 65 SER B O 1
ATOM 2213 N N . PRO B 1 66 ? -22.797 -24.875 -4.645 1 96 66 PRO B N 1
ATOM 2214 C CA . PRO B 1 66 ? -22.609 -23.531 -4.121 1 96 66 PRO B CA 1
ATOM 2215 C C . PRO B 1 66 ? -21.922 -23.516 -2.756 1 96 66 PRO B C 1
ATOM 2217 O O . PRO B 1 66 ? -21.109 -22.625 -2.475 1 96 66 PRO B O 1
ATOM 2220 N N . SER B 1 67 ? -22.25 -24.469 -2.021 1 95.56 67 SER B N 1
ATOM 2221 C CA . SER B 1 67 ? -21.641 -24.562 -0.698 1 95.56 67 SER B CA 1
ATOM 2222 C C . SER B 1 67 ? -20.125 -24.734 -0.796 1 95.56 67 SER B C 1
ATOM 2224 O O . SER B 1 67 ? -19.375 -24.203 0.027 1 95.56 67 SER B O 1
ATOM 2226 N N . SER B 1 68 ? -19.672 -25.469 -1.795 1 94.62 68 SER B N 1
ATOM 2227 C CA . SER B 1 68 ? -18.25 -25.656 -2.012 1 94.62 68 SER B CA 1
ATOM 2228 C C . SER B 1 68 ? -17.562 -24.344 -2.391 1 94.62 68 SER B C 1
ATOM 2230 O O . SER B 1 68 ? -16.469 -24.047 -1.922 1 94.62 68 SER B O 1
ATOM 2232 N N . VAL B 1 69 ? -18.25 -23.531 -3.186 1 96.06 69 VAL B N 1
ATOM 2233 C CA . VAL B 1 69 ? -17.703 -22.234 -3.59 1 96.06 69 VAL B CA 1
ATOM 2234 C C . VAL B 1 69 ? -17.547 -21.328 -2.371 1 96.06 69 VAL B C 1
ATOM 2236 O O . VAL B 1 69 ? -16.5 -20.719 -2.172 1 96.06 69 VAL B O 1
ATOM 2239 N N . TYR B 1 70 ? -18.562 -21.359 -1.568 1 94.75 70 TYR B N 1
ATOM 2240 C CA . TYR B 1 70 ? -18.531 -20.531 -0.366 1 94.75 70 TYR B CA 1
ATOM 2241 C C . TYR B 1 70 ? -17.469 -21.031 0.607 1 94.75 70 TYR B C 1
ATOM 2243 O O . TYR B 1 70 ? -16.781 -20.234 1.259 1 94.75 70 TYR B O 1
ATOM 2251 N N . ARG B 1 71 ? -17.438 -22.297 0.676 1 93.81 71 ARG B N 1
ATOM 2252 C CA . ARG B 1 71 ? -16.438 -22.891 1.562 1 93.81 71 ARG B CA 1
ATOM 2253 C C . ARG B 1 71 ? -15.023 -22.516 1.116 1 93.81 71 ARG B C 1
ATOM 2255 O O . ARG B 1 71 ? -14.172 -22.172 1.943 1 93.81 71 ARG B O 1
ATOM 2262 N N . TYR B 1 72 ? -14.758 -22.547 -0.188 1 93 72 TYR B N 1
ATOM 2263 C CA . TYR B 1 72 ? -13.422 -22.344 -0.732 1 93 72 TYR B CA 1
ATOM 2264 C C . TYR B 1 72 ? -13.07 -20.859 -0.751 1 93 72 TYR B C 1
ATOM 2266 O O . TYR B 1 72 ? -11.945 -20.469 -0.423 1 93 72 TYR B O 1
ATOM 2274 N N . PHE B 1 73 ? -14.023 -20 -1.066 1 95.19 73 PHE B N 1
ATOM 2275 C CA . PHE B 1 73 ? -13.688 -18.625 -1.374 1 95.19 73 PHE B CA 1
ATOM 2276 C C . PHE B 1 73 ? -14.281 -17.672 -0.338 1 95.19 73 PHE B C 1
ATOM 2278 O O . PHE B 1 73 ? -13.82 -16.547 -0.179 1 95.19 73 PHE B O 1
ATOM 2285 N N . GLY B 1 74 ? -15.32 -18.047 0.324 1 93.5 74 GLY B N 1
ATOM 2286 C CA . GLY B 1 74 ? -15.977 -17.203 1.317 1 93.5 74 GLY B CA 1
ATOM 2287 C C . GLY B 1 74 ? -16.875 -16.141 0.706 1 93.5 74 GLY B C 1
ATOM 2288 O O . GLY B 1 74 ? -18.078 -16.109 0.974 1 93.5 74 GLY B O 1
ATOM 2289 N N . THR B 1 75 ? -16.344 -15.32 -0.151 1 93.62 75 THR B N 1
ATOM 2290 C CA . THR B 1 75 ? -17.078 -14.242 -0.786 1 93.62 75 THR B CA 1
ATOM 2291 C C . THR B 1 75 ? -16.891 -14.273 -2.299 1 93.62 75 THR B C 1
ATOM 2293 O O . THR B 1 75 ? -15.953 -14.891 -2.801 1 93.62 75 THR B O 1
ATOM 2296 N N . LYS B 1 76 ? -17.766 -13.609 -2.996 1 94.94 76 LYS B N 1
ATOM 2297 C CA . LYS B 1 76 ? -17.672 -13.531 -4.453 1 94.94 76 LYS B CA 1
ATOM 2298 C C . LYS B 1 76 ? -16.391 -12.828 -4.891 1 94.94 76 LYS B C 1
ATOM 2300 O O . LYS B 1 76 ? -15.797 -13.188 -5.906 1 94.94 76 LYS B O 1
ATOM 2305 N N . GLU B 1 77 ? -15.906 -11.773 -4.109 1 95.31 77 GLU B N 1
ATOM 2306 C CA . GLU B 1 77 ? -14.695 -11.023 -4.422 1 95.31 77 GLU B CA 1
ATOM 2307 C C . GLU B 1 77 ? -13.477 -11.945 -4.488 1 95.31 77 GLU B C 1
ATOM 2309 O O . GLU B 1 77 ? -12.562 -11.719 -5.289 1 95.31 77 GLU B O 1
ATOM 2314 N N . MET B 1 78 ? -13.57 -12.977 -3.672 1 95.5 78 MET B N 1
ATOM 2315 C CA . MET B 1 78 ? -12.422 -13.867 -3.568 1 95.5 78 MET B CA 1
ATOM 2316 C C . MET B 1 78 ? -12.289 -14.727 -4.816 1 95.5 78 MET B C 1
ATOM 2318 O O . MET B 1 78 ? -11.219 -15.281 -5.086 1 95.5 78 MET B O 1
ATOM 2322 N N . LEU B 1 79 ? -13.352 -14.875 -5.613 1 96 79 LEU B N 1
ATOM 2323 C CA . LEU B 1 79 ? -13.258 -15.555 -6.902 1 96 79 LEU B CA 1
ATOM 2324 C C . LEU B 1 79 ? -12.352 -14.781 -7.855 1 96 79 LEU B C 1
ATOM 2326 O O . LEU B 1 79 ? -11.812 -15.352 -8.805 1 96 79 LEU B O 1
ATOM 2330 N N . VAL B 1 80 ? -12.188 -13.477 -7.598 1 96.31 80 VAL B N 1
ATOM 2331 C CA . VAL B 1 80 ? -11.305 -12.641 -8.406 1 96.31 80 VAL B CA 1
ATOM 2332 C C . VAL B 1 80 ? -9.938 -12.531 -7.738 1 96.31 80 VAL B C 1
ATOM 2334 O O . VAL B 1 80 ? -8.906 -12.617 -8.406 1 96.31 80 VAL B O 1
ATOM 2337 N N . LEU B 1 81 ? -9.922 -12.445 -6.43 1 94.94 81 LEU B N 1
ATOM 2338 C CA . LEU B 1 81 ? -8.734 -12.016 -5.695 1 94.94 81 LEU B CA 1
ATOM 2339 C C . LEU B 1 81 ? -7.836 -13.203 -5.375 1 94.94 81 LEU B C 1
ATOM 2341 O O . LEU B 1 81 ? -6.66 -13.023 -5.055 1 94.94 81 LEU B O 1
ATOM 2345 N N . TYR B 1 82 ? -8.398 -14.336 -5.445 1 91 82 TYR B N 1
ATOM 2346 C CA . TYR B 1 82 ? -7.602 -15.516 -5.105 1 91 82 TYR B CA 1
ATOM 2347 C C . TYR B 1 82 ? -6.371 -15.617 -5.996 1 91 82 TYR B C 1
ATOM 2349 O O . TYR B 1 82 ? -6.465 -15.461 -7.215 1 91 82 TYR B O 1
ATOM 2357 N N . ASP B 1 83 ? -5.219 -15.711 -5.402 1 86.81 83 ASP B N 1
ATOM 2358 C CA . ASP B 1 83 ? -3.947 -15.867 -6.102 1 86.81 83 ASP B CA 1
ATOM 2359 C C . ASP B 1 83 ? -3.16 -17.062 -5.562 1 86.81 83 ASP B C 1
ATOM 2361 O O . ASP B 1 83 ? -2.668 -17.016 -4.434 1 86.81 83 ASP B O 1
ATOM 2365 N N . GLU B 1 84 ? -2.994 -18 -6.355 1 78.81 84 GLU B N 1
ATOM 2366 C CA . GLU B 1 84 ? -2.307 -19.219 -5.941 1 78.81 84 GLU B CA 1
ATOM 2367 C C . GLU B 1 84 ? -0.794 -19.031 -5.93 1 78.81 84 GLU B C 1
ATOM 2369 O O . GLU B 1 84 ? -0.064 -19.844 -5.348 1 78.81 84 GLU B O 1
ATOM 2374 N N . ALA B 1 85 ? -0.351 -17.984 -6.574 1 78.69 85 ALA B N 1
ATOM 2375 C CA . ALA B 1 85 ? 1.089 -17.766 -6.699 1 78.69 85 ALA B CA 1
ATOM 2376 C C . ALA B 1 85 ? 1.672 -17.188 -5.418 1 78.69 85 ALA B C 1
ATOM 2378 O O . ALA B 1 85 ? 2.855 -17.359 -5.129 1 78.69 85 ALA B O 1
ATOM 2379 N N . ASP B 1 86 ? 0.911 -16.5 -4.566 1 80.06 86 ASP B N 1
ATOM 2380 C CA . ASP B 1 86 ? 1.408 -15.797 -3.395 1 80.06 86 ASP B CA 1
ATOM 2381 C C . ASP B 1 86 ? 2.045 -16.766 -2.396 1 80.06 86 ASP B C 1
ATOM 2383 O O . ASP B 1 86 ? 3.193 -16.562 -1.989 1 80.06 86 ASP B O 1
ATOM 2387 N N . PRO B 1 87 ? 1.293 -17.828 -2.102 1 74.81 87 PRO B N 1
ATOM 2388 C CA . PRO B 1 87 ? 1.908 -18.781 -1.179 1 74.81 87 PRO B CA 1
ATOM 2389 C C . PRO B 1 87 ? 3.174 -19.422 -1.746 1 74.81 87 PRO B C 1
ATOM 2391 O O . PRO B 1 87 ? 4.105 -19.719 -0.996 1 74.81 87 PRO B O 1
ATOM 2394 N N . LYS B 1 88 ? 3.195 -19.641 -3.023 1 76.88 88 LYS B N 1
ATOM 2395 C CA . LYS B 1 88 ? 4.359 -20.25 -3.662 1 76.88 88 LYS B CA 1
ATOM 2396 C C . LYS B 1 88 ? 5.574 -19.328 -3.578 1 76.88 88 LYS B C 1
ATOM 2398 O O . LYS B 1 88 ? 6.691 -19.797 -3.322 1 76.88 88 LYS B O 1
ATOM 2403 N N . VAL B 1 89 ? 5.352 -18.094 -3.754 1 80.06 89 VAL B N 1
ATOM 2404 C CA . VAL B 1 89 ? 6.422 -17.109 -3.678 1 80.06 89 VAL B CA 1
ATOM 2405 C C . VAL B 1 89 ? 6.941 -17.031 -2.244 1 80.06 89 VAL B C 1
ATOM 2407 O O . VAL B 1 89 ? 8.156 -17.016 -2.016 1 80.06 89 VAL B O 1
ATOM 2410 N N . LEU B 1 90 ? 6.047 -17 -1.296 1 81.62 90 LEU B N 1
ATOM 2411 C CA . LEU B 1 90 ? 6.434 -16.922 0.109 1 81.62 90 LEU B CA 1
ATOM 2412 C C . LEU B 1 90 ? 7.242 -18.156 0.51 1 81.62 90 LEU B C 1
ATOM 2414 O O . LEU B 1 90 ? 8.242 -18.047 1.22 1 81.62 90 LEU B O 1
ATOM 2418 N N . GLU B 1 91 ? 6.773 -19.234 0.026 1 79.62 91 GLU B N 1
ATOM 2419 C CA . GLU B 1 91 ? 7.465 -20.469 0.347 1 79.62 91 GLU B CA 1
ATOM 2420 C C . GLU B 1 91 ? 8.859 -20.516 -0.277 1 79.62 91 GLU B C 1
ATOM 2422 O O . GLU B 1 91 ? 9.805 -21 0.336 1 79.62 91 GLU B O 1
ATOM 2427 N N . ALA B 1 92 ? 8.969 -20.047 -1.481 1 76.44 92 ALA B N 1
ATOM 2428 C CA . ALA B 1 92 ? 10.266 -19.969 -2.148 1 76.44 92 ALA B CA 1
ATOM 2429 C C . ALA B 1 92 ? 11.234 -19.094 -1.357 1 76.44 92 ALA B C 1
ATOM 2431 O O . ALA B 1 92 ? 12.406 -19.453 -1.194 1 76.44 92 ALA B O 1
ATOM 2432 N N . VAL B 1 93 ? 10.734 -18.016 -0.828 1 76.12 93 VAL B N 1
ATOM 2433 C CA . VAL B 1 93 ? 11.562 -17.109 -0.044 1 76.12 93 VAL B CA 1
ATOM 2434 C C . VAL B 1 93 ? 11.922 -17.766 1.288 1 76.12 93 VAL B C 1
ATOM 2436 O O . VAL B 1 93 ? 13.055 -17.625 1.762 1 76.12 93 VAL B O 1
ATOM 2439 N N . ARG B 1 94 ? 11 -18.438 1.835 1 78.88 94 ARG B N 1
ATOM 2440 C CA . ARG B 1 94 ? 11.203 -19.094 3.127 1 78.88 94 ARG B CA 1
ATOM 2441 C C . ARG B 1 94 ? 12.312 -20.125 3.051 1 78.88 94 ARG B C 1
ATOM 2443 O O . ARG B 1 94 ? 13.055 -20.328 4.016 1 78.88 94 ARG B O 1
ATOM 2450 N N . THR B 1 95 ? 12.422 -20.703 1.999 1 75.12 95 THR B N 1
ATOM 2451 C CA . THR B 1 95 ? 13.328 -21.844 1.888 1 75.12 95 THR B CA 1
ATOM 2452 C C . THR B 1 95 ? 14.633 -21.422 1.216 1 75.12 95 THR B C 1
ATOM 2454 O O . THR B 1 95 ? 15.602 -22.188 1.208 1 75.12 95 THR B O 1
ATOM 2457 N N . ALA B 1 96 ? 14.539 -20.156 0.802 1 67.62 96 ALA B N 1
ATOM 2458 C CA . ALA B 1 96 ? 15.719 -19.672 0.091 1 67.62 96 ALA B CA 1
ATOM 2459 C C . ALA B 1 96 ? 16.922 -19.562 1.027 1 67.62 96 ALA B C 1
ATOM 2461 O O . ALA B 1 96 ? 16.828 -18.969 2.105 1 67.62 96 ALA B O 1
ATOM 2462 N N . GLY B 1 97 ? 18.078 -20.094 0.673 1 63.09 97 GLY B N 1
ATOM 2463 C CA . GLY B 1 97 ? 19.344 -19.984 1.385 1 63.09 97 GLY B CA 1
ATOM 2464 C C . GLY B 1 97 ? 19.438 -20.922 2.572 1 63.09 97 GLY B C 1
ATOM 2465 O O . GLY B 1 97 ? 20.406 -20.859 3.342 1 63.09 97 GLY B O 1
ATOM 2466 N N . GLY B 1 98 ? 18.469 -21.797 2.777 1 64.69 98 GLY B N 1
ATOM 2467 C CA . GLY B 1 98 ? 18.547 -22.75 3.875 1 64.69 98 GLY B CA 1
ATOM 2468 C C . GLY B 1 98 ? 17.844 -22.266 5.133 1 64.69 98 GLY B C 1
ATOM 2469 O O . GLY B 1 98 ? 17.234 -21.188 5.137 1 64.69 98 GLY B O 1
ATOM 2470 N N . PRO B 1 99 ? 17.781 -23.047 6.188 1 66.81 99 PRO B N 1
ATOM 2471 C CA . PRO B 1 99 ? 17.016 -22.797 7.402 1 66.81 99 PRO B CA 1
ATOM 2472 C C . PRO B 1 99 ? 17.672 -21.781 8.328 1 66.81 99 PRO B C 1
ATOM 2474 O O . PRO B 1 99 ? 17.031 -21.281 9.258 1 66.81 99 PRO B O 1
ATOM 2477 N N . GLN B 1 100 ? 18.891 -21.406 7.953 1 75.69 100 GLN B N 1
ATOM 2478 C CA . GLN B 1 100 ? 19.625 -20.516 8.852 1 75.69 100 GLN B CA 1
ATOM 2479 C C . GLN B 1 100 ? 19.406 -19.062 8.477 1 75.69 100 GLN B C 1
ATOM 2481 O O . GLN B 1 100 ? 18.984 -18.766 7.352 1 75.69 100 GLN B O 1
ATOM 2486 N N . THR B 1 101 ? 19.594 -18.328 9.5 1 84.25 101 THR B N 1
ATOM 2487 C CA . THR B 1 101 ? 19.562 -16.891 9.234 1 84.25 101 THR B CA 1
ATOM 2488 C C . THR B 1 101 ? 20.719 -16.484 8.305 1 84.25 101 THR B C 1
ATOM 2490 O O . THR B 1 101 ? 21.797 -17.094 8.352 1 84.25 101 THR B O 1
ATOM 2493 N N . VAL B 1 102 ? 20.453 -15.594 7.418 1 84.88 102 VAL B N 1
ATOM 2494 C CA . VAL B 1 102 ? 21.438 -15.148 6.441 1 84.88 102 VAL B CA 1
ATOM 2495 C C . VAL B 1 102 ? 21.562 -13.625 6.484 1 84.88 102 VAL B C 1
ATOM 2497 O O . VAL B 1 102 ? 20.625 -12.938 6.895 1 84.88 102 VAL B O 1
ATOM 2500 N N . ALA B 1 103 ? 22.75 -13.172 6.125 1 87.75 103 ALA B N 1
ATOM 2501 C CA . ALA B 1 103 ? 22.922 -11.727 5.988 1 87.75 103 ALA B CA 1
ATOM 2502 C C . ALA B 1 103 ? 22 -11.172 4.906 1 87.75 103 ALA B C 1
ATOM 2504 O O . ALA B 1 103 ? 21.734 -11.836 3.902 1 87.75 103 ALA B O 1
ATOM 2505 N N . PRO B 1 104 ? 21.484 -9.961 5.117 1 87.25 104 PRO B N 1
ATOM 2506 C CA . PRO B 1 104 ? 20.609 -9.359 4.117 1 87.25 104 PRO B CA 1
ATOM 2507 C C . PRO B 1 104 ? 21.203 -9.383 2.711 1 87.25 104 PRO B C 1
ATOM 2509 O O . PRO B 1 104 ? 20.484 -9.664 1.742 1 87.25 104 PRO B O 1
ATOM 2512 N N . ALA B 1 105 ? 22.469 -9.203 2.637 1 86.75 105 ALA B N 1
ATOM 2513 C CA . ALA B 1 105 ? 23.125 -9.203 1.335 1 86.75 105 ALA B CA 1
ATOM 2514 C C . ALA B 1 105 ? 23.031 -10.578 0.669 1 86.75 105 ALA B C 1
ATOM 2516 O O . ALA B 1 105 ? 22.875 -10.672 -0.552 1 86.75 105 ALA B O 1
ATOM 2517 N N . GLU B 1 106 ? 23.094 -11.57 1.444 1 85.62 106 GLU B N 1
ATOM 2518 C CA . GLU B 1 106 ? 22.969 -12.93 0.919 1 85.62 106 GLU B CA 1
ATOM 2519 C C . GLU B 1 106 ? 21.547 -13.227 0.464 1 85.62 106 GLU B C 1
ATOM 2521 O O . GLU B 1 106 ? 21.344 -13.867 -0.569 1 85.62 106 GLU B O 1
ATOM 2526 N N . LEU B 1 107 ? 20.641 -12.789 1.245 1 84.75 107 LEU B N 1
ATOM 2527 C CA . LEU B 1 107 ? 19.234 -12.984 0.879 1 84.75 107 LEU B CA 1
ATOM 2528 C C . LEU B 1 107 ? 18.906 -12.258 -0.423 1 84.75 107 LEU B C 1
ATOM 2530 O O . LEU B 1 107 ? 18.188 -12.789 -1.268 1 84.75 107 LEU B O 1
ATOM 2534 N N . ILE B 1 108 ? 19.438 -11.102 -0.582 1 87.5 108 ILE B N 1
ATOM 2535 C CA . ILE B 1 108 ? 19.25 -10.305 -1.788 1 87.5 108 ILE B CA 1
ATOM 2536 C C . ILE B 1 108 ? 19.875 -11.023 -2.984 1 87.5 108 ILE B C 1
ATOM 2538 O O . ILE B 1 108 ? 19.281 -11.086 -4.059 1 87.5 108 ILE B O 1
ATOM 2542 N N . ALA B 1 109 ? 21.047 -11.609 -2.785 1 86.75 109 ALA B N 1
ATOM 2543 C CA . ALA B 1 109 ? 21.719 -12.352 -3.844 1 86.75 109 ALA B CA 1
ATOM 2544 C C . ALA B 1 109 ? 20.891 -13.562 -4.27 1 86.75 109 ALA B C 1
ATOM 2546 O O . ALA B 1 109 ? 20.766 -13.852 -5.461 1 86.75 109 ALA B O 1
ATOM 2547 N N . VAL B 1 110 ? 20.359 -14.18 -3.338 1 82.56 110 VAL B N 1
ATOM 25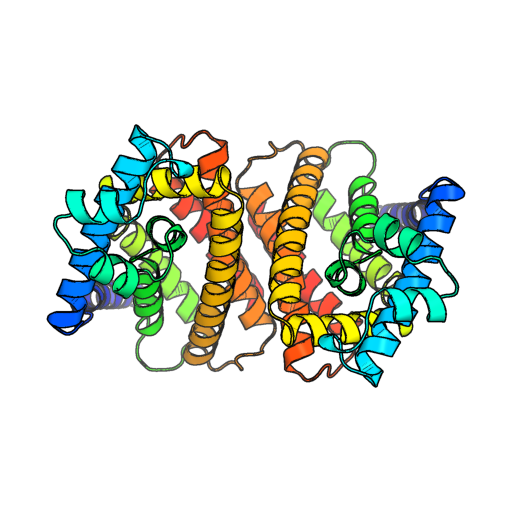48 C CA . VAL B 1 110 ? 19.5 -15.328 -3.619 1 82.56 110 VAL B CA 1
ATOM 2549 C C . VAL B 1 110 ? 18.25 -14.875 -4.371 1 82.56 110 VAL B C 1
ATOM 2551 O O . VAL B 1 110 ? 17.828 -15.523 -5.332 1 82.56 110 VAL B O 1
ATOM 2554 N N . GLY B 1 111 ? 17.672 -13.789 -3.936 1 85.31 111 GLY B N 1
ATOM 2555 C CA . GLY B 1 111 ? 16.516 -13.227 -4.633 1 85.31 111 GLY B CA 1
ATOM 2556 C C . GLY B 1 111 ? 16.812 -12.906 -6.09 1 85.31 111 GLY B C 1
ATOM 2557 O O . GLY B 1 111 ? 15.992 -13.195 -6.965 1 85.31 111 GLY B O 1
ATOM 2558 N N . ARG B 1 112 ? 17.984 -12.391 -6.289 1 88.38 112 ARG B N 1
ATOM 2559 C CA . ARG B 1 112 ? 18.375 -12.031 -7.648 1 88.38 112 ARG B CA 1
ATOM 2560 C C . ARG B 1 112 ? 18.422 -13.266 -8.539 1 88.38 112 ARG B C 1
ATOM 2562 O O . ARG B 1 112 ? 18.094 -13.203 -9.727 1 88.38 112 ARG B O 1
ATOM 2569 N N . LEU B 1 113 ? 18.75 -14.344 -7.961 1 85.31 113 LEU B N 1
ATOM 2570 C CA . LEU B 1 113 ? 18.875 -15.586 -8.711 1 85.31 113 LEU B CA 1
ATOM 2571 C C . LEU B 1 113 ? 17.531 -16.266 -8.852 1 85.31 113 LEU B C 1
ATOM 2573 O O . LEU B 1 113 ? 17.25 -16.891 -9.883 1 85.31 113 LEU B O 1
ATOM 2577 N N . LEU B 1 114 ? 16.703 -16.078 -7.898 1 84.12 114 LEU B N 1
ATOM 2578 C CA . LEU B 1 114 ? 15.461 -16.828 -7.836 1 84.12 114 LEU B CA 1
ATOM 2579 C C . LEU B 1 114 ? 14.375 -16.156 -8.672 1 84.12 114 LEU B C 1
ATOM 2581 O O . LEU B 1 114 ? 13.516 -16.828 -9.234 1 84.12 114 LEU B O 1
ATOM 2585 N N . VAL B 1 115 ? 14.414 -14.891 -8.742 1 87.5 115 VAL B N 1
ATOM 2586 C CA . VAL B 1 115 ? 13.336 -14.117 -9.344 1 87.5 115 VAL B CA 1
ATOM 2587 C C . VAL B 1 115 ? 13.148 -14.531 -10.797 1 87.5 115 VAL B C 1
ATOM 2589 O O . VAL B 1 115 ? 12.047 -14.898 -11.211 1 87.5 115 VAL B O 1
ATOM 2592 N N . PRO B 1 116 ? 14.227 -14.586 -11.625 1 87.94 116 PRO B N 1
ATOM 2593 C CA . PRO B 1 116 ? 14.023 -14.992 -13.016 1 87.94 116 PRO B CA 1
ATOM 2594 C C . PRO B 1 116 ? 13.469 -16.406 -13.148 1 87.94 116 PRO B C 1
ATOM 2596 O O . PRO B 1 116 ? 12.641 -16.672 -14.023 1 87.94 116 PRO B O 1
ATOM 2599 N N . VAL B 1 117 ? 13.844 -17.25 -12.312 1 85.19 117 VAL B N 1
ATOM 2600 C CA . VAL B 1 117 ? 13.398 -18.641 -12.352 1 85.19 117 VAL B CA 1
ATOM 2601 C C . VAL B 1 117 ? 11.914 -18.719 -12 1 85.19 117 VAL B C 1
ATOM 2603 O O . VAL B 1 117 ? 11.148 -19.406 -12.68 1 85.19 117 VAL B O 1
ATOM 2606 N N . LEU B 1 118 ? 11.547 -17.969 -11 1 86.62 118 LEU B N 1
ATOM 2607 C CA . LEU B 1 118 ? 10.156 -17.969 -10.57 1 86.62 118 LEU B CA 1
ATOM 2608 C C . LEU B 1 118 ? 9.258 -17.328 -11.625 1 86.62 118 LEU B C 1
ATOM 2610 O O . LEU B 1 118 ? 8.156 -17.828 -11.891 1 86.62 118 LEU B O 1
ATOM 2614 N N . LEU B 1 119 ? 9.711 -16.266 -12.156 1 89.94 119 LEU B N 1
ATOM 2615 C CA . LEU B 1 119 ? 8.93 -15.602 -13.195 1 89.94 119 LEU B CA 1
ATOM 2616 C C . LEU B 1 119 ? 8.68 -16.547 -14.367 1 89.94 119 LEU B C 1
ATOM 2618 O O . LEU B 1 119 ? 7.562 -16.625 -14.883 1 89.94 119 LEU B O 1
ATOM 2622 N N . GLU B 1 120 ? 9.719 -17.297 -14.781 1 87.75 120 GLU B N 1
ATOM 2623 C CA . GLU B 1 120 ? 9.594 -18.234 -15.891 1 87.75 120 GLU B CA 1
ATOM 2624 C C . GLU B 1 120 ? 8.641 -19.375 -15.547 1 87.75 120 GLU B C 1
ATOM 2626 O O . GLU B 1 120 ? 7.875 -19.828 -16.391 1 87.75 120 GLU B O 1
ATOM 2631 N N . SER B 1 121 ? 8.664 -19.781 -14.367 1 85.62 121 SER B N 1
ATOM 2632 C CA . SER B 1 121 ? 7.879 -20.938 -13.945 1 85.62 121 SER B CA 1
ATOM 2633 C C . SER B 1 121 ? 6.434 -20.562 -13.656 1 85.62 121 SER B C 1
ATOM 2635 O O . SER B 1 121 ? 5.512 -21.312 -13.969 1 85.62 121 SER B O 1
ATOM 2637 N N . LEU B 1 122 ? 6.234 -19.344 -13.156 1 86 122 LEU B N 1
ATOM 2638 C CA . LEU B 1 122 ? 4.922 -18.984 -12.633 1 86 122 LEU B CA 1
ATOM 2639 C C . LEU B 1 122 ? 4.125 -18.188 -13.664 1 86 122 LEU B C 1
ATOM 2641 O O . LEU B 1 122 ? 2.893 -18.219 -13.664 1 86 122 LEU B O 1
ATOM 2645 N N . LEU B 1 123 ? 4.82 -17.5 -14.508 1 91.19 123 LEU B N 1
ATOM 2646 C CA . LEU B 1 123 ? 4.109 -16.641 -15.461 1 91.19 123 LEU B CA 1
ATOM 2647 C C . LEU B 1 123 ? 3.982 -17.328 -16.812 1 91.19 123 LEU B C 1
ATOM 2649 O O . LEU B 1 123 ? 4.562 -16.875 -17.797 1 91.19 123 LEU B O 1
ATOM 2653 N N . THR B 1 124 ? 3.143 -18.328 -16.859 1 90.19 124 THR B N 1
ATOM 2654 C CA . THR B 1 124 ? 2.746 -18.953 -18.109 1 90.19 124 THR B CA 1
ATOM 2655 C C . THR B 1 124 ? 1.765 -18.062 -18.875 1 90.19 124 THR B C 1
ATOM 2657 O O . THR B 1 124 ? 1.28 -17.062 -18.344 1 90.19 124 THR B O 1
ATOM 2660 N N . ALA B 1 125 ? 1.519 -18.391 -20.125 1 91.69 125 ALA B N 1
ATOM 2661 C CA . ALA B 1 125 ? 0.541 -17.641 -20.906 1 91.69 125 ALA B CA 1
ATOM 2662 C C . ALA B 1 125 ? -0.826 -17.656 -20.234 1 91.69 125 ALA B C 1
ATOM 2664 O O . ALA B 1 125 ? -1.521 -16.625 -20.219 1 91.69 125 ALA B O 1
ATOM 2665 N N . GLU B 1 126 ? -1.067 -18.766 -19.719 1 89.38 126 GLU B N 1
ATOM 2666 C CA . GLU B 1 126 ? -2.348 -18.891 -19.031 1 89.38 126 GLU B CA 1
ATOM 2667 C C . GLU B 1 126 ? -2.383 -18.047 -17.766 1 89.38 126 GLU B C 1
ATOM 2669 O O . GLU B 1 126 ? -3.387 -17.391 -17.484 1 89.38 126 GLU B O 1
ATOM 2674 N N . ALA B 1 127 ? -1.346 -18.078 -17.016 1 89.88 127 ALA B N 1
ATOM 2675 C CA . ALA B 1 127 ? -1.259 -17.281 -15.797 1 89.88 127 ALA B CA 1
ATOM 2676 C C . ALA B 1 127 ? -1.374 -15.797 -16.109 1 89.88 127 ALA B C 1
ATOM 2678 O O . ALA B 1 127 ? -2.074 -15.062 -15.406 1 89.88 127 ALA B O 1
ATOM 2679 N N . GLU B 1 128 ? -0.717 -15.414 -17.109 1 93.31 128 GLU B N 1
ATOM 2680 C CA . GLU B 1 128 ? -0.766 -14.016 -17.516 1 93.31 128 GLU B CA 1
ATOM 2681 C C . GLU B 1 128 ? -2.184 -13.602 -17.906 1 93.31 128 GLU B C 1
ATOM 2683 O O . GLU B 1 128 ? -2.633 -12.508 -17.562 1 93.31 128 GLU B O 1
ATOM 2688 N N . HIS B 1 129 ? -2.848 -14.492 -18.656 1 93.06 129 HIS B N 1
ATOM 2689 C CA . HIS B 1 129 ? -4.223 -14.219 -19.062 1 93.06 129 HIS B CA 1
ATOM 2690 C C . HIS B 1 129 ? -5.129 -14.047 -17.859 1 93.06 129 HIS B C 1
ATOM 2692 O O . HIS B 1 129 ? -5.953 -13.133 -17.812 1 93.06 129 HIS B O 1
ATOM 2698 N N . ARG B 1 130 ? -4.934 -14.828 -16.891 1 92.25 130 ARG B N 1
ATOM 2699 C CA . ARG B 1 130 ? -5.738 -14.766 -15.672 1 92.25 130 ARG B CA 1
ATOM 2700 C C . ARG B 1 130 ? -5.457 -13.492 -14.891 1 92.25 130 ARG B C 1
ATOM 2702 O O . ARG B 1 130 ? -6.379 -12.867 -14.359 1 92.25 130 ARG B O 1
ATOM 2709 N N . ILE B 1 131 ? -4.211 -13.148 -14.797 1 94.5 131 ILE B N 1
ATOM 2710 C CA . ILE B 1 131 ? -3.832 -11.93 -14.094 1 94.5 131 ILE B CA 1
ATOM 2711 C C . ILE B 1 131 ? -4.461 -10.719 -14.781 1 94.5 131 ILE B C 1
ATOM 2713 O O . ILE B 1 131 ? -4.988 -9.828 -14.117 1 94.5 131 ILE B O 1
ATOM 2717 N N . ARG B 1 132 ? -4.496 -10.766 -16.078 1 95.12 132 ARG B N 1
ATOM 2718 C CA . ARG B 1 132 ? -5.117 -9.688 -16.844 1 95.12 132 ARG B CA 1
ATOM 2719 C C . ARG B 1 132 ? -6.602 -9.562 -16.516 1 95.12 132 ARG B C 1
ATOM 2721 O O . ARG B 1 132 ? -7.098 -8.469 -16.266 1 95.12 132 ARG B O 1
ATOM 2728 N N . GLN B 1 133 ? -7.254 -10.703 -16.5 1 94.44 133 GLN B N 1
ATOM 2729 C CA . GLN B 1 133 ? -8.68 -10.703 -16.172 1 94.44 133 GLN B CA 1
ATOM 2730 C C . GLN B 1 133 ? -8.922 -10.133 -14.781 1 94.44 133 GLN B C 1
ATOM 2732 O O . GLN B 1 133 ? -9.805 -9.297 -14.594 1 94.44 133 GLN B O 1
ATOM 2737 N N . ARG B 1 134 ? -8.133 -10.562 -13.906 1 95.75 134 ARG B N 1
ATOM 2738 C CA . ARG B 1 134 ? -8.297 -10.125 -12.523 1 95.75 134 ARG B CA 1
ATOM 2739 C C . ARG B 1 134 ? -8.086 -8.617 -12.398 1 95.75 134 ARG B C 1
ATOM 2741 O O . ARG B 1 134 ? -8.867 -7.93 -11.734 1 95.75 134 ARG B O 1
ATOM 2748 N N . LEU B 1 135 ? -7.062 -8.117 -13.016 1 95.25 135 LEU B N 1
ATOM 2749 C CA . LEU B 1 135 ? -6.73 -6.699 -12.922 1 95.25 135 LEU B CA 1
ATOM 2750 C C . LEU B 1 135 ? -7.848 -5.84 -13.508 1 95.25 135 LEU B C 1
ATOM 2752 O O . LEU B 1 135 ? -8.102 -4.734 -13.031 1 95.25 135 LEU B O 1
ATOM 2756 N N . GLN B 1 136 ? -8.531 -6.348 -14.516 1 95.19 136 GLN B N 1
ATOM 2757 C CA . GLN B 1 136 ? -9.641 -5.621 -15.117 1 95.19 136 GLN B CA 1
ATOM 2758 C C . GLN B 1 136 ? -10.805 -5.477 -14.133 1 95.19 136 GLN B C 1
ATOM 2760 O O . GLN B 1 136 ? -11.422 -4.414 -14.047 1 95.19 136 GLN B O 1
ATOM 2765 N N . PHE B 1 137 ? -11.031 -6.457 -13.383 1 95 137 PHE B N 1
ATOM 2766 C CA . PHE B 1 137 ? -12.117 -6.41 -12.414 1 95 137 PHE B CA 1
ATOM 2767 C C . PHE B 1 137 ? -11.711 -5.586 -11.195 1 95 137 PHE B C 1
ATOM 2769 O O . PHE B 1 137 ? -12.539 -4.879 -10.617 1 95 137 PHE B O 1
ATOM 2776 N N . ILE B 1 138 ? -10.414 -5.668 -10.828 1 93.56 138 ILE B N 1
ATOM 2777 C CA . ILE B 1 138 ? -9.906 -4.863 -9.719 1 93.56 138 ILE B CA 1
ATOM 2778 C C . ILE B 1 138 ? -10.047 -3.379 -10.047 1 93.56 138 ILE B C 1
ATOM 2780 O O . ILE B 1 138 ? -10.422 -2.578 -9.195 1 93.56 138 ILE B O 1
ATOM 2784 N N . ALA B 1 139 ? -9.859 -3.037 -11.25 1 91.88 139 ALA B N 1
ATOM 2785 C CA . ALA B 1 139 ? -9.945 -1.647 -11.695 1 91.88 139 ALA B CA 1
ATOM 2786 C C . ALA B 1 139 ? -11.398 -1.192 -11.797 1 91.88 139 ALA B C 1
ATOM 2788 O O . ALA B 1 139 ? -11.703 -0.026 -11.539 1 91.88 139 ALA B O 1
ATOM 2789 N N . ALA B 1 140 ? -12.289 -2.082 -12.133 1 91.94 140 ALA B N 1
ATOM 2790 C CA . ALA B 1 140 ? -13.656 -1.718 -12.5 1 91.94 140 ALA B CA 1
ATOM 2791 C C . ALA B 1 140 ? -14.578 -1.756 -11.281 1 91.94 140 ALA B C 1
ATOM 2793 O O . ALA B 1 140 ? -15.602 -1.064 -11.242 1 91.94 140 ALA B O 1
ATOM 2794 N N . VAL B 1 141 ? -14.227 -2.582 -10.312 1 93.56 141 VAL B N 1
ATOM 2795 C CA . VAL B 1 141 ? -15.141 -2.816 -9.203 1 93.56 141 VAL B CA 1
ATOM 2796 C C . VAL B 1 141 ? -14.5 -2.354 -7.898 1 93.56 141 VAL B C 1
ATOM 2798 O O . VAL B 1 141 ? -13.609 -3.02 -7.367 1 93.56 141 VAL B O 1
ATOM 2801 N N . PRO B 1 142 ? -15.039 -1.339 -7.285 1 90.69 142 PRO B N 1
ATOM 2802 C CA . PRO B 1 142 ? -14.406 -0.75 -6.098 1 90.69 142 PRO B CA 1
ATOM 2803 C C . PRO B 1 142 ? -14.281 -1.741 -4.945 1 90.69 142 PRO B C 1
ATOM 2805 O O . PRO B 1 142 ? -13.273 -1.73 -4.227 1 90.69 142 PRO B O 1
ATOM 2808 N N . GLU B 1 143 ? -15.242 -2.547 -4.809 1 90.94 143 GLU B N 1
ATOM 2809 C CA . GLU B 1 143 ? -15.211 -3.523 -3.725 1 90.94 143 GLU B CA 1
ATOM 2810 C C . GLU B 1 143 ? -14.062 -4.512 -3.898 1 90.94 143 GLU B C 1
ATOM 2812 O O . GLU B 1 143 ? -13.438 -4.926 -2.918 1 90.94 143 GLU B O 1
ATOM 2817 N N . ILE B 1 144 ? -13.766 -4.895 -5.125 1 93.88 144 ILE B N 1
ATOM 2818 C CA . ILE B 1 144 ? -12.68 -5.82 -5.406 1 93.88 144 ILE B CA 1
ATOM 2819 C C . ILE B 1 144 ? -11.336 -5.125 -5.176 1 93.88 144 ILE B C 1
ATOM 2821 O O . ILE B 1 144 ? -10.414 -5.719 -4.617 1 93.88 144 ILE B O 1
ATOM 2825 N N . ARG B 1 145 ? -11.281 -3.854 -5.496 1 92.94 145 ARG B N 1
ATOM 2826 C CA . ARG B 1 145 ? -10.062 -3.076 -5.281 1 92.94 145 ARG B CA 1
ATOM 2827 C C . ARG B 1 145 ? -9.742 -2.955 -3.797 1 92.94 145 ARG B C 1
ATOM 2829 O O . ARG B 1 145 ? -8.586 -3.107 -3.391 1 92.94 145 ARG B O 1
ATOM 2836 N N . ALA B 1 146 ? -10.781 -2.709 -3.064 1 90.12 146 ALA B N 1
ATOM 2837 C CA . ALA B 1 146 ? -10.594 -2.619 -1.618 1 90.12 146 ALA B CA 1
ATOM 2838 C C . ALA B 1 146 ? -10.102 -3.945 -1.043 1 90.12 146 ALA B C 1
ATOM 2840 O O . ALA B 1 146 ? -9.211 -3.969 -0.195 1 90.12 146 ALA B O 1
ATOM 2841 N N . GLY B 1 147 ? -10.672 -5.02 -1.507 1 91.75 147 GLY B N 1
ATOM 2842 C CA . GLY B 1 147 ? -10.242 -6.34 -1.071 1 91.75 147 GLY B CA 1
ATOM 2843 C C . GLY B 1 147 ? -8.812 -6.668 -1.465 1 91.75 147 GLY B C 1
ATOM 2844 O O . GLY B 1 147 ? -8.07 -7.27 -0.687 1 91.75 147 GLY B O 1
ATOM 2845 N N . GLN B 1 148 ? -8.492 -6.223 -2.613 1 93.19 148 GLN B N 1
ATOM 2846 C CA . GLN B 1 148 ? -7.129 -6.457 -3.09 1 93.19 148 GLN B CA 1
ATOM 2847 C C . GLN B 1 148 ? -6.113 -5.688 -2.252 1 93.19 148 GLN B C 1
ATOM 2849 O O . GLN B 1 148 ? -5.051 -6.215 -1.914 1 93.19 148 GLN B O 1
ATOM 2854 N N . THR B 1 149 ? -6.395 -4.527 -1.944 1 92 149 THR B N 1
ATOM 2855 C CA . THR B 1 149 ? -5.508 -3.697 -1.139 1 92 149 THR B CA 1
ATOM 2856 C C . THR B 1 149 ? -5.309 -4.305 0.247 1 92 149 THR B C 1
ATOM 2858 O O . THR B 1 149 ? -4.184 -4.363 0.75 1 92 149 THR B O 1
ATOM 2861 N N . LYS B 1 150 ? -6.379 -4.723 0.804 1 90.44 150 LYS B N 1
ATOM 2862 C CA . LYS B 1 150 ? -6.297 -5.406 2.092 1 90.44 150 LYS B CA 1
ATOM 2863 C C . LYS B 1 150 ? -5.41 -6.645 2.004 1 90.44 150 LYS B C 1
ATOM 2865 O O . LYS B 1 150 ? -4.57 -6.879 2.877 1 90.44 150 LYS B O 1
ATOM 2870 N N . GLN B 1 151 ? -5.57 -7.422 0.995 1 91.88 151 GLN B N 1
ATOM 2871 C CA . GLN B 1 151 ? -4.777 -8.633 0.798 1 91.88 151 GLN B CA 1
ATOM 2872 C C . GLN B 1 151 ? -3.297 -8.305 0.635 1 91.88 151 GLN B C 1
ATOM 2874 O O . GLN B 1 151 ? -2.434 -9.023 1.14 1 91.88 151 GLN B O 1
ATOM 2879 N N . MET B 1 152 ? -3.029 -7.203 -0.05 1 93.88 152 MET B N 1
ATOM 2880 C CA . MET B 1 152 ? -1.636 -6.82 -0.252 1 93.88 152 MET B CA 1
ATOM 2881 C C . MET B 1 152 ? -0.999 -6.371 1.06 1 93.88 152 MET B C 1
ATOM 2883 O O . MET B 1 152 ? 0.183 -6.625 1.298 1 93.88 152 MET B O 1
ATOM 2887 N N . ARG B 1 153 ? -1.743 -5.734 1.889 1 92 153 ARG B N 1
ATOM 2888 C CA . ARG B 1 153 ? -1.247 -5.371 3.211 1 92 153 ARG B CA 1
ATOM 2889 C C . ARG B 1 153 ? -0.909 -6.609 4.031 1 92 153 ARG B C 1
ATOM 2891 O O . ARG B 1 153 ? 0.1 -6.637 4.738 1 92 153 ARG B O 1
ATOM 2898 N N . GLU B 1 154 ? -1.767 -7.578 3.932 1 90.5 154 GLU B N 1
ATOM 2899 C CA . GLU B 1 154 ? -1.507 -8.836 4.629 1 90.5 154 GLU B CA 1
ATOM 2900 C C . GLU B 1 154 ? -0.265 -9.531 4.074 1 90.5 154 GLU B C 1
ATOM 2902 O O . GLU B 1 154 ? 0.527 -10.094 4.832 1 90.5 154 GLU B O 1
ATOM 2907 N N . LEU B 1 155 ? -0.193 -9.477 2.766 1 92.62 155 LEU B N 1
ATOM 2908 C CA . LEU B 1 155 ? 0.988 -10.055 2.133 1 92.62 155 LEU B CA 1
ATOM 2909 C C . LEU B 1 155 ? 2.252 -9.32 2.574 1 92.62 155 LEU B C 1
ATOM 2911 O O . LEU B 1 155 ? 3.283 -9.945 2.82 1 92.62 155 LEU B O 1
ATOM 2915 N N . GLU B 1 156 ? 2.158 -8.039 2.635 1 93.75 156 GLU B N 1
ATOM 2916 C CA . GLU B 1 156 ? 3.268 -7.23 3.141 1 93.75 156 GLU B CA 1
ATOM 2917 C C . GLU B 1 156 ? 3.684 -7.684 4.539 1 93.75 156 GLU B C 1
ATOM 2919 O O . GLU B 1 156 ? 4.875 -7.82 4.82 1 93.75 156 GLU B O 1
ATOM 2924 N N . ASP B 1 157 ? 2.727 -7.957 5.398 1 92.75 157 ASP B N 1
ATOM 2925 C CA . ASP B 1 157 ? 2.998 -8.438 6.754 1 92.75 157 ASP B CA 1
ATOM 2926 C C . ASP B 1 157 ? 3.693 -9.797 6.727 1 92.75 157 ASP B C 1
ATOM 2928 O O . ASP B 1 157 ? 4.598 -10.047 7.523 1 92.75 157 ASP B O 1
ATOM 2932 N N . GLU B 1 158 ? 3.285 -10.641 5.84 1 90.19 158 GLU B N 1
ATOM 2933 C CA . GLU B 1 158 ? 3.91 -11.953 5.699 1 90.19 158 GLU B CA 1
ATOM 2934 C C . GLU B 1 158 ? 5.355 -11.828 5.23 1 90.19 158 GLU B C 1
ATOM 2936 O O . GLU B 1 158 ? 6.246 -12.5 5.758 1 90.19 158 GLU B O 1
ATOM 2941 N N . PHE B 1 159 ? 5.59 -10.977 4.285 1 91.06 159 PHE B N 1
ATOM 2942 C CA . PHE B 1 159 ? 6.941 -10.75 3.783 1 91.06 159 PHE B CA 1
ATOM 2943 C C . PHE B 1 159 ? 7.832 -10.172 4.871 1 91.06 159 PHE B C 1
ATOM 2945 O O . PHE B 1 159 ? 8.992 -10.562 5.012 1 91.06 159 PHE B O 1
ATOM 2952 N N . ARG B 1 160 ? 7.273 -9.258 5.562 1 93.06 160 ARG B N 1
ATOM 2953 C CA . ARG B 1 160 ? 8.008 -8.656 6.668 1 93.06 160 ARG B CA 1
ATOM 2954 C C . ARG B 1 160 ? 8.469 -9.711 7.668 1 93.06 160 ARG B C 1
ATOM 2956 O O . ARG B 1 160 ? 9.641 -9.758 8.039 1 93.06 160 ARG B O 1
ATOM 2963 N N . THR B 1 161 ? 7.559 -10.578 8.102 1 91.31 161 THR B N 1
ATOM 2964 C CA . THR B 1 161 ? 7.852 -11.641 9.055 1 91.31 161 THR B CA 1
ATOM 2965 C C . THR B 1 161 ? 8.906 -12.594 8.492 1 91.31 161 THR B C 1
ATOM 2967 O O . THR B 1 161 ? 9.828 -12.992 9.203 1 91.31 161 THR B O 1
ATOM 2970 N N . LEU B 1 162 ? 8.75 -12.875 7.242 1 87.88 162 LEU B N 1
ATOM 2971 C CA . LEU B 1 162 ? 9.672 -13.789 6.59 1 87.88 162 LEU B CA 1
ATOM 2972 C C . LEU B 1 162 ? 11.078 -13.195 6.523 1 87.88 162 LEU B C 1
ATOM 2974 O O . LEU B 1 162 ? 12.062 -13.867 6.844 1 87.88 162 LEU B O 1
ATOM 2978 N N . VAL B 1 163 ? 11.219 -11.984 6.102 1 88.5 163 VAL B N 1
ATOM 2979 C CA . VAL B 1 163 ? 12.516 -11.312 5.996 1 88.5 163 VAL B CA 1
ATOM 2980 C C . VAL B 1 163 ? 13.164 -11.227 7.379 1 88.5 163 VAL B C 1
ATOM 2982 O O . VAL B 1 163 ? 14.359 -11.469 7.523 1 88.5 163 VAL B O 1
ATOM 2985 N N . ALA B 1 164 ? 12.359 -10.906 8.344 1 91.56 164 ALA B N 1
ATOM 2986 C CA . ALA B 1 164 ? 12.867 -10.836 9.719 1 91.56 164 ALA B CA 1
ATOM 2987 C C . ALA B 1 164 ? 13.406 -12.188 10.164 1 91.56 164 ALA B C 1
ATOM 2989 O O . ALA B 1 164 ? 14.516 -12.273 10.711 1 91.56 164 ALA B O 1
ATOM 2990 N N . GLU B 1 165 ? 12.656 -13.203 9.969 1 87.44 165 GLU B N 1
ATOM 2991 C CA . GLU B 1 165 ? 13.055 -14.555 10.344 1 87.44 165 GLU B CA 1
ATOM 2992 C C . GLU B 1 165 ? 14.336 -14.977 9.625 1 87.44 165 GLU B C 1
ATOM 2994 O O . GLU B 1 165 ? 15.219 -15.586 10.234 1 87.44 165 GLU B O 1
ATOM 2999 N N . ARG B 1 166 ? 14.445 -14.617 8.422 1 87.69 166 ARG B N 1
ATOM 3000 C CA . ARG B 1 166 ? 15.562 -15.062 7.602 1 87.69 166 ARG B CA 1
ATOM 3001 C C . ARG B 1 166 ? 16.812 -14.25 7.887 1 87.69 166 ARG B C 1
ATOM 3003 O O . ARG B 1 166 ? 17.938 -14.734 7.723 1 87.69 166 ARG B O 1
ATOM 3010 N N . THR B 1 167 ? 16.719 -13.055 8.297 1 88.69 167 THR B N 1
ATOM 3011 C CA . THR B 1 167 ? 17.859 -12.172 8.469 1 88.69 167 THR B CA 1
ATOM 3012 C C . THR B 1 167 ? 18.234 -12.047 9.945 1 88.69 167 THR B C 1
ATOM 3014 O O . THR B 1 167 ? 19.328 -11.578 10.281 1 88.69 167 THR B O 1
ATOM 3017 N N . GLY B 1 168 ? 17.312 -12.336 10.805 1 89.56 168 GLY B N 1
ATOM 3018 C CA . GLY B 1 168 ? 17.547 -12.211 12.234 1 89.56 168 GLY B CA 1
ATOM 3019 C C . GLY B 1 168 ? 17.219 -10.836 12.781 1 89.56 168 GLY B C 1
ATOM 3020 O O . GLY B 1 168 ? 17.406 -10.57 13.969 1 89.56 168 GLY B O 1
ATOM 3021 N N . PHE B 1 169 ? 16.719 -9.969 11.969 1 91.12 169 PHE B N 1
ATOM 3022 C CA . PHE B 1 169 ? 16.234 -8.672 12.43 1 91.12 169 PHE B CA 1
ATOM 3023 C C . PHE B 1 169 ? 14.93 -8.812 13.203 1 91.12 169 PHE B C 1
ATOM 3025 O O . PHE B 1 169 ? 14.242 -9.828 13.078 1 91.12 169 PHE B O 1
ATOM 3032 N N . GLY B 1 170 ? 14.633 -7.801 14 1 92.62 170 GLY B N 1
ATOM 3033 C CA . GLY B 1 170 ? 13.312 -7.77 14.617 1 92.62 170 GLY B CA 1
ATOM 3034 C C . GLY B 1 170 ? 12.195 -7.551 13.617 1 92.62 170 GLY B C 1
ATOM 3035 O O . GLY B 1 170 ? 12.367 -6.82 12.633 1 92.62 170 GLY B O 1
ATOM 3036 N N . PRO B 1 171 ? 11.086 -8.156 13.852 1 90.88 171 PRO B N 1
ATOM 3037 C CA . PRO B 1 171 ? 9.961 -8.023 12.914 1 90.88 171 PRO B CA 1
ATOM 3038 C C . PRO B 1 171 ? 9.461 -6.59 12.797 1 90.88 171 PRO B C 1
ATOM 3040 O O . PRO B 1 171 ? 8.75 -6.258 11.844 1 90.88 171 PRO B O 1
ATOM 3043 N N . ASN B 1 172 ? 9.836 -5.75 13.758 1 94.81 172 ASN B N 1
ATOM 3044 C CA . ASN B 1 172 ? 9.406 -4.359 13.688 1 94.81 172 ASN B CA 1
ATOM 3045 C C . ASN B 1 172 ? 10.547 -3.436 13.266 1 94.81 172 ASN B C 1
ATOM 3047 O O . ASN B 1 172 ? 10.43 -2.213 13.375 1 94.81 172 ASN B O 1
ATOM 3051 N N . ASP B 1 173 ? 11.633 -3.977 12.867 1 95.25 173 ASP B N 1
ATOM 3052 C CA . ASP B 1 173 ? 12.734 -3.178 12.352 1 95.25 173 ASP B CA 1
ATOM 3053 C C . ASP B 1 173 ? 12.297 -2.32 11.164 1 95.25 173 ASP B C 1
ATOM 3055 O O . ASP B 1 173 ? 11.562 -2.793 10.289 1 95.25 173 ASP B O 1
ATOM 3059 N N . LEU B 1 174 ? 12.688 -1.033 11.188 1 94.94 174 LEU B N 1
ATOM 3060 C CA . LEU B 1 174 ? 12.242 -0.082 10.18 1 94.94 174 LEU B CA 1
ATOM 3061 C C . LEU B 1 174 ? 12.672 -0.533 8.789 1 94.94 174 LEU B C 1
ATOM 3063 O O . LEU B 1 174 ? 11.875 -0.485 7.844 1 94.94 174 LEU B O 1
ATOM 3067 N N . ARG B 1 175 ? 13.914 -0.995 8.633 1 94 175 ARG B N 1
ATOM 3068 C CA . ARG B 1 175 ? 14.422 -1.421 7.328 1 94 175 ARG B CA 1
ATOM 3069 C C . ARG B 1 175 ? 13.648 -2.629 6.809 1 94 175 ARG B C 1
ATOM 3071 O O . ARG B 1 175 ? 13.367 -2.727 5.613 1 94 175 ARG B O 1
ATOM 3078 N N . VAL B 1 176 ? 13.273 -3.547 7.715 1 94.25 176 VAL B N 1
ATOM 3079 C CA . VAL B 1 176 ? 12.523 -4.746 7.348 1 94.25 176 VAL B CA 1
ATOM 3080 C C . VAL B 1 176 ? 11.133 -4.355 6.871 1 94.25 176 VAL B C 1
ATOM 3082 O O . VAL B 1 176 ? 10.656 -4.855 5.848 1 94.25 176 VAL B O 1
ATOM 3085 N N . ARG B 1 177 ? 10.523 -3.424 7.582 1 95.31 177 ARG B N 1
ATOM 3086 C CA . ARG B 1 177 ? 9.195 -2.955 7.203 1 95.31 177 ARG B CA 1
ATOM 3087 C C . ARG B 1 177 ? 9.234 -2.24 5.855 1 95.31 177 ARG B C 1
ATOM 3089 O O . ARG B 1 177 ? 8.375 -2.471 5.004 1 95.31 177 ARG B O 1
ATOM 3096 N N . MET B 1 178 ? 10.18 -1.424 5.652 1 95.5 178 MET B N 1
ATOM 3097 C CA . MET B 1 178 ? 10.281 -0.68 4.398 1 95.5 178 MET B CA 1
ATOM 3098 C C . MET B 1 178 ? 10.594 -1.614 3.234 1 95.5 178 MET B C 1
ATOM 3100 O O . MET B 1 178 ? 10.094 -1.424 2.127 1 95.5 178 MET B O 1
ATOM 3104 N N . ALA B 1 179 ? 11.422 -2.617 3.457 1 94.56 179 ALA B N 1
ATOM 3105 C CA . ALA B 1 179 ? 11.734 -3.604 2.424 1 94.56 179 ALA B CA 1
ATOM 3106 C C . ALA B 1 179 ? 10.484 -4.367 1.997 1 94.56 179 ALA B C 1
ATOM 3108 O O . ALA B 1 179 ? 10.25 -4.57 0.804 1 94.56 179 ALA B O 1
ATOM 3109 N N . ALA B 1 180 ? 9.703 -4.777 2.992 1 95 180 ALA B N 1
ATOM 3110 C CA . ALA B 1 180 ? 8.461 -5.488 2.703 1 95 180 ALA B CA 1
ATOM 3111 C C . ALA B 1 180 ? 7.5 -4.613 1.909 1 95 180 ALA B C 1
ATOM 3113 O O . ALA B 1 180 ? 6.891 -5.07 0.939 1 95 180 ALA B O 1
ATOM 3114 N N . ALA B 1 181 ? 7.398 -3.357 2.33 1 95.56 181 ALA B N 1
ATOM 3115 C CA . ALA B 1 181 ? 6.531 -2.414 1.631 1 95.56 181 ALA B CA 1
ATOM 3116 C C . ALA B 1 181 ? 6.992 -2.209 0.191 1 95.56 181 ALA B C 1
ATOM 3118 O O . ALA B 1 181 ? 6.188 -2.266 -0.741 1 95.56 181 ALA B O 1
ATOM 3119 N N . THR B 1 182 ? 8.289 -2.002 0.043 1 94.81 182 THR B N 1
ATOM 3120 C CA . THR B 1 182 ? 8.859 -1.789 -1.285 1 94.81 182 THR B CA 1
ATOM 3121 C C . THR B 1 182 ? 8.602 -2.998 -2.182 1 94.81 182 THR B C 1
ATOM 3123 O O . THR B 1 182 ? 8.227 -2.846 -3.346 1 94.81 182 THR B O 1
ATOM 3126 N N . ALA B 1 183 ? 8.766 -4.191 -1.666 1 93.81 183 ALA B N 1
ATOM 3127 C CA . ALA B 1 183 ? 8.602 -5.418 -2.441 1 93.81 183 ALA B CA 1
ATOM 3128 C C . ALA B 1 183 ? 7.152 -5.59 -2.895 1 93.81 183 ALA B C 1
ATOM 3130 O O . ALA B 1 183 ? 6.883 -5.777 -4.086 1 93.81 183 ALA B O 1
ATOM 3131 N N . VAL B 1 184 ? 6.258 -5.457 -2.004 1 95.19 184 VAL B N 1
ATOM 3132 C CA . VAL B 1 184 ? 4.855 -5.754 -2.281 1 95.19 184 VAL B CA 1
ATOM 3133 C C . VAL B 1 184 ? 4.238 -4.625 -3.105 1 95.19 184 VAL B C 1
ATOM 3135 O O . VAL B 1 184 ? 3.652 -4.867 -4.164 1 95.19 184 VAL B O 1
ATOM 3138 N N . TRP B 1 185 ? 4.375 -3.461 -2.656 1 94.94 185 TRP B N 1
ATOM 3139 C CA . TRP B 1 185 ? 3.705 -2.34 -3.309 1 94.94 185 TRP B CA 1
ATOM 3140 C C . TRP B 1 185 ? 4.434 -1.944 -4.59 1 94.94 185 TRP B C 1
ATOM 3142 O O . TRP B 1 185 ? 3.84 -1.334 -5.48 1 94.94 185 TRP B O 1
ATOM 3152 N N . GLY B 1 186 ? 5.762 -2.234 -4.691 1 94.88 186 GLY B N 1
ATOM 3153 C CA . GLY B 1 186 ? 6.422 -2.146 -5.984 1 94.88 186 GLY B CA 1
ATOM 3154 C C . GLY B 1 186 ? 5.816 -3.064 -7.027 1 94.88 186 GLY B C 1
ATOM 3155 O O . GLY B 1 186 ? 5.672 -2.684 -8.195 1 94.88 186 GLY B O 1
ATOM 3156 N N . CYS B 1 187 ? 5.434 -4.277 -6.609 1 94.62 187 CYS B N 1
ATOM 3157 C CA . CYS B 1 187 ? 4.785 -5.234 -7.5 1 94.62 187 CYS B CA 1
ATOM 3158 C C . CYS B 1 187 ? 3.406 -4.738 -7.922 1 94.62 187 CYS B C 1
ATOM 3160 O O . CYS B 1 187 ? 3.027 -4.859 -9.086 1 94.62 187 CYS B O 1
ATOM 3162 N N . VAL B 1 188 ? 2.717 -4.164 -6.984 1 95.19 188 VAL B N 1
ATOM 3163 C CA . VAL B 1 188 ? 1.401 -3.607 -7.289 1 95.19 188 VAL B CA 1
ATOM 3164 C C . VAL B 1 188 ? 1.541 -2.477 -8.305 1 95.19 188 VAL B C 1
ATOM 3166 O O . VAL B 1 188 ? 0.77 -2.398 -9.266 1 95.19 188 VAL B O 1
ATOM 3169 N N . ALA B 1 189 ? 2.547 -1.66 -8.094 1 95.31 189 ALA B N 1
ATOM 3170 C CA . ALA B 1 189 ? 2.801 -0.564 -9.023 1 95.31 189 ALA B CA 1
ATOM 3171 C C . ALA B 1 189 ? 3.092 -1.091 -10.422 1 95.31 189 ALA B C 1
ATOM 3173 O O . ALA B 1 189 ? 2.67 -0.495 -11.422 1 95.31 189 ALA B O 1
ATOM 3174 N N . ALA B 1 190 ? 3.828 -2.203 -10.523 1 95.94 190 ALA B N 1
ATOM 3175 C CA . ALA B 1 190 ? 4.137 -2.818 -11.812 1 95.94 190 ALA B CA 1
ATOM 3176 C C . ALA B 1 190 ? 2.869 -3.324 -12.492 1 95.94 190 ALA B C 1
ATOM 3178 O O . ALA B 1 190 ? 2.701 -3.162 -13.703 1 95.94 190 ALA B O 1
ATOM 3179 N N . LEU B 1 191 ? 2.025 -3.912 -11.695 1 95.75 191 LEU B N 1
ATOM 3180 C CA . LEU B 1 191 ? 0.764 -4.406 -12.234 1 95.75 191 LEU B CA 1
ATOM 3181 C C . LEU B 1 191 ? -0.11 -3.254 -12.719 1 95.75 191 LEU B C 1
ATOM 3183 O O . LEU B 1 191 ? -0.719 -3.336 -13.781 1 95.75 191 LEU B O 1
ATOM 3187 N N . ASP B 1 192 ? -0.166 -2.205 -11.945 1 95.25 192 ASP B N 1
ATOM 3188 C CA . ASP B 1 192 ? -0.92 -1.02 -12.336 1 95.25 192 ASP B CA 1
ATOM 3189 C C . ASP B 1 192 ? -0.348 -0.404 -13.617 1 95.25 192 ASP B C 1
ATOM 3191 O O . ASP B 1 192 ? -1.098 0.069 -14.469 1 95.25 192 ASP B O 1
ATOM 3195 N N . HIS B 1 193 ? 0.969 -0.397 -13.727 1 95.81 193 HIS B N 1
ATOM 3196 C CA . HIS B 1 193 ? 1.625 0.076 -14.938 1 95.81 193 HIS B CA 1
ATOM 3197 C C . HIS B 1 193 ? 1.178 -0.727 -16.156 1 95.81 193 HIS B C 1
ATOM 3199 O O . HIS B 1 193 ? 0.816 -0.152 -17.188 1 95.81 193 HIS B O 1
ATOM 3205 N N . TRP B 1 194 ? 1.224 -2.049 -15.984 1 96.44 194 TRP B N 1
ATOM 3206 C CA . TRP B 1 194 ? 0.826 -2.943 -17.062 1 96.44 194 TRP B CA 1
ATOM 3207 C C . TRP B 1 194 ? -0.618 -2.684 -17.484 1 96.44 194 TRP B C 1
ATOM 3209 O O . TRP B 1 194 ? -0.91 -2.541 -18.672 1 96.44 194 TRP B O 1
ATOM 3219 N N . ALA B 1 195 ? -1.479 -2.545 -16.547 1 95.12 195 ALA B N 1
ATOM 3220 C CA . ALA B 1 195 ? -2.885 -2.252 -16.812 1 95.12 195 ALA B CA 1
ATOM 3221 C C . ALA B 1 195 ? -3.039 -0.908 -17.516 1 95.12 195 ALA B C 1
ATOM 3223 O O . ALA B 1 195 ? -3.875 -0.763 -18.406 1 95.12 195 ALA B O 1
ATOM 3224 N N . GLY B 1 196 ? -2.256 0.047 -17.156 1 93.94 196 GLY B N 1
ATOM 3225 C CA . GLY B 1 196 ? -2.326 1.382 -17.719 1 93.94 196 GLY B CA 1
ATOM 3226 C C . GLY B 1 196 ? -1.874 1.436 -19.172 1 93.94 196 GLY B C 1
ATOM 3227 O O . GLY B 1 196 ? -2.193 2.383 -19.891 1 93.94 196 GLY B O 1
ATOM 3228 N N . THR B 1 197 ? -1.11 0.445 -19.609 1 94.25 197 THR B N 1
ATOM 3229 C CA . THR B 1 197 ? -0.699 0.358 -21.016 1 94.25 197 THR B CA 1
ATOM 3230 C C . THR B 1 197 ? -1.763 -0.35 -21.844 1 94.25 197 THR B C 1
ATOM 3232 O O . THR B 1 197 ? -1.604 -0.512 -23.047 1 94.25 197 THR B O 1
ATOM 3235 N N . GLY B 1 198 ? -2.85 -0.762 -21.203 1 94.62 198 GLY B N 1
ATOM 3236 C CA . GLY B 1 198 ? -3.795 -1.646 -21.859 1 94.62 198 GLY B CA 1
ATOM 3237 C C . GLY B 1 198 ? -3.279 -3.066 -22.016 1 94.62 198 GLY B C 1
ATOM 3238 O O . GLY B 1 198 ? -3.613 -3.754 -22.984 1 94.62 198 GLY B O 1
ATOM 3239 N N . PHE B 1 199 ? -2.324 -3.402 -21.125 1 95.81 199 PHE B N 1
ATOM 3240 C CA . PHE B 1 199 ? -1.729 -4.734 -21.062 1 95.81 199 PHE B CA 1
ATOM 3241 C C . PHE B 1 199 ? -0.851 -4.98 -22.281 1 95.81 199 PHE B C 1
ATOM 3243 O O . PHE B 1 199 ? -0.82 -6.094 -22.812 1 95.81 199 PHE B O 1
ATOM 3250 N N . ALA B 1 200 ? -0.213 -3.859 -22.625 1 92.5 200 ALA B N 1
ATOM 3251 C CA . ALA B 1 200 ? 0.767 -3.979 -23.703 1 92.5 200 ALA B CA 1
ATOM 3252 C C . ALA B 1 200 ? 2.057 -4.621 -23.203 1 92.5 200 ALA B C 1
ATOM 3254 O O . ALA B 1 200 ? 2.49 -4.363 -22.078 1 92.5 200 ALA B O 1
ATOM 3255 N N . GLY B 1 201 ? 2.631 -5.551 -23.984 1 91.25 201 GLY B N 1
ATOM 3256 C CA . GLY B 1 201 ? 3.865 -6.227 -23.609 1 91.25 201 GLY B CA 1
ATOM 3257 C C . GLY B 1 201 ? 3.639 -7.445 -22.734 1 91.25 201 GLY B C 1
ATOM 3258 O O . GLY B 1 201 ? 2.521 -7.691 -22.281 1 91.25 201 GLY B O 1
ATOM 3259 N N . ARG B 1 202 ? 4.68 -8.18 -22.531 1 94 202 ARG B N 1
ATOM 3260 C CA . ARG B 1 202 ? 4.605 -9.367 -21.688 1 94 202 ARG B CA 1
ATOM 3261 C C . ARG B 1 202 ? 4.785 -9.016 -20.219 1 94 202 ARG B C 1
ATOM 3263 O O . ARG B 1 202 ? 5.672 -8.234 -19.859 1 94 202 ARG B O 1
ATOM 3270 N N . LEU B 1 203 ? 3.93 -9.562 -19.391 1 95.06 203 LEU B N 1
ATOM 3271 C CA . LEU B 1 203 ? 3.998 -9.305 -17.953 1 95.06 203 LEU B CA 1
ATOM 3272 C C . LEU B 1 203 ? 5.352 -9.719 -17.391 1 95.06 203 LEU B C 1
ATOM 3274 O O . LEU B 1 203 ? 5.895 -9.047 -16.516 1 95.06 203 LEU B O 1
ATOM 3278 N N . LYS B 1 204 ? 5.883 -10.797 -17.938 1 93.94 204 LYS B N 1
ATOM 3279 C CA . LYS B 1 204 ? 7.168 -11.312 -17.469 1 93.94 204 LYS B CA 1
ATOM 3280 C C . LYS B 1 204 ? 8.266 -10.258 -17.625 1 93.94 204 LYS B C 1
ATOM 3282 O O . LYS B 1 204 ? 9.109 -10.109 -16.734 1 93.94 204 LYS B O 1
ATOM 3287 N N . ASP B 1 205 ? 8.266 -9.484 -18.672 1 94.44 205 ASP B N 1
ATOM 3288 C CA . ASP B 1 205 ? 9.273 -8.453 -18.906 1 94.44 205 ASP B CA 1
ATOM 3289 C C . ASP B 1 205 ? 9.094 -7.277 -17.953 1 94.44 205 ASP B C 1
ATOM 3291 O O . ASP B 1 205 ? 10.07 -6.727 -17.453 1 94.44 205 ASP B O 1
ATOM 3295 N N . ILE B 1 206 ? 7.898 -6.949 -17.719 1 95.25 206 ILE B N 1
ATOM 3296 C CA . ILE B 1 206 ? 7.59 -5.852 -16.797 1 95.25 206 ILE B CA 1
ATOM 3297 C C . ILE B 1 206 ? 8.008 -6.227 -15.383 1 95.25 206 ILE B C 1
ATOM 3299 O O . ILE B 1 206 ? 8.656 -5.441 -14.688 1 95.25 206 ILE B O 1
ATOM 3303 N N . TYR B 1 207 ? 7.684 -7.43 -14.969 1 94.25 207 TYR B N 1
ATOM 3304 C CA . TYR B 1 207 ? 8.055 -7.898 -13.641 1 94.25 207 TYR B CA 1
ATOM 3305 C C . TYR B 1 207 ? 9.562 -8.023 -13.5 1 94.25 207 TYR B C 1
ATOM 3307 O O . TYR B 1 207 ? 10.125 -7.758 -12.438 1 94.25 207 TYR B O 1
ATOM 3315 N N . ALA B 1 208 ? 10.172 -8.492 -14.57 1 94.19 208 ALA B N 1
ATOM 3316 C CA . ALA B 1 208 ? 11.633 -8.586 -14.531 1 94.19 208 ALA B CA 1
ATOM 3317 C C . ALA B 1 208 ? 12.266 -7.223 -14.25 1 94.19 208 ALA B C 1
ATOM 3319 O O . ALA B 1 208 ? 13.164 -7.109 -13.414 1 94.19 208 ALA B O 1
ATOM 3320 N N . GLU B 1 209 ? 11.758 -6.25 -14.914 1 93.56 209 GLU B N 1
ATOM 3321 C CA . GLU B 1 209 ? 12.242 -4.891 -14.688 1 93.56 209 GLU B CA 1
ATOM 3322 C C . GLU B 1 209 ? 11.906 -4.406 -13.281 1 93.56 209 GLU B C 1
ATOM 3324 O O . GLU B 1 209 ? 12.758 -3.844 -12.594 1 93.56 209 GLU B O 1
ATOM 3329 N N . ALA B 1 210 ? 10.719 -4.621 -12.875 1 94.62 210 ALA B N 1
ATOM 3330 C CA . ALA B 1 210 ? 10.258 -4.172 -11.562 1 94.62 210 ALA B CA 1
ATOM 3331 C C . ALA B 1 210 ? 11.047 -4.84 -10.438 1 94.62 210 ALA B C 1
ATOM 3333 O O . ALA B 1 210 ? 11.516 -4.172 -9.516 1 94.62 210 ALA B O 1
ATOM 3334 N N . PHE B 1 211 ? 11.211 -6.137 -10.523 1 92.69 211 PHE B N 1
ATOM 3335 C CA . PHE B 1 211 ? 11.914 -6.859 -9.469 1 92.69 211 PHE B CA 1
ATOM 3336 C C . PHE B 1 211 ? 13.383 -6.473 -9.438 1 92.69 211 PHE B C 1
ATOM 3338 O O . PHE B 1 211 ? 14 -6.434 -8.375 1 92.69 211 PHE B O 1
ATOM 3345 N N . GLY B 1 212 ? 13.969 -6.266 -10.664 1 91.56 212 GLY B N 1
ATOM 3346 C CA . GLY B 1 212 ? 15.312 -5.715 -10.68 1 91.56 212 GLY B CA 1
ATOM 3347 C C . GLY B 1 212 ? 15.438 -4.422 -9.898 1 91.56 212 GLY B C 1
ATOM 3348 O O . GLY B 1 212 ? 16.359 -4.27 -9.086 1 91.56 212 GLY B O 1
ATOM 3349 N N . SER B 1 213 ? 14.523 -3.537 -10.094 1 92.75 213 SER B N 1
ATOM 3350 C CA . SER B 1 213 ? 14.492 -2.258 -9.391 1 92.75 213 SER B CA 1
ATOM 3351 C C . SER B 1 213 ? 14.25 -2.451 -7.898 1 92.75 213 SER B C 1
ATOM 3353 O O . SER B 1 213 ? 14.914 -1.828 -7.07 1 92.75 213 SER B O 1
ATOM 3355 N N . ILE B 1 214 ? 13.305 -3.303 -7.539 1 93.06 214 ILE B N 1
ATOM 3356 C CA . ILE B 1 214 ? 12.953 -3.566 -6.148 1 93.06 214 ILE B CA 1
ATOM 3357 C C . ILE B 1 214 ? 14.164 -4.105 -5.398 1 93.06 214 ILE B C 1
ATOM 3359 O O . ILE B 1 214 ? 14.477 -3.648 -4.297 1 93.06 214 ILE B O 1
ATOM 3363 N N . ILE B 1 215 ? 14.844 -5.047 -5.996 1 91.38 215 ILE B N 1
ATOM 3364 C CA . ILE B 1 215 ? 16.016 -5.652 -5.363 1 91.38 215 ILE B CA 1
ATOM 3365 C C . ILE B 1 215 ? 17.094 -4.598 -5.16 1 91.38 215 ILE B C 1
ATOM 3367 O O . ILE B 1 215 ? 17.719 -4.539 -4.102 1 91.38 215 ILE B O 1
ATOM 3371 N N . ASP B 1 216 ? 17.297 -3.717 -6.141 1 91.19 216 ASP B N 1
ATOM 3372 C CA . ASP B 1 216 ? 18.266 -2.633 -6.012 1 91.19 216 ASP B CA 1
ATOM 3373 C C . ASP B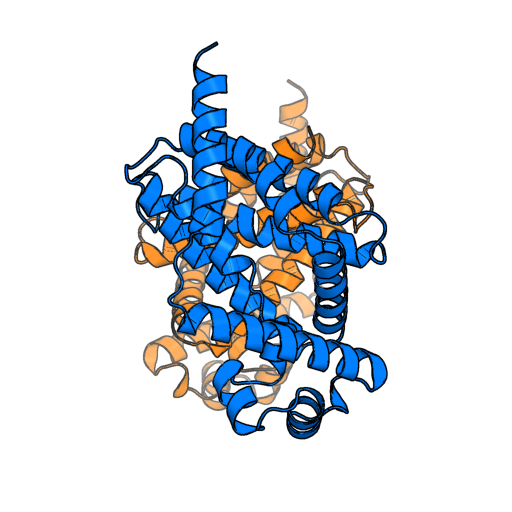 1 216 ? 17.875 -1.691 -4.871 1 91.19 216 ASP B C 1
ATOM 3375 O O . ASP B 1 216 ? 18.75 -1.233 -4.121 1 91.19 216 ASP B O 1
ATOM 3379 N N . GLN B 1 217 ? 16.641 -1.395 -4.773 1 90.94 217 GLN B N 1
ATOM 3380 C CA . GLN B 1 217 ? 16.141 -0.523 -3.713 1 90.94 217 GLN B CA 1
ATOM 3381 C C . GLN B 1 217 ? 16.375 -1.151 -2.34 1 90.94 217 GLN B C 1
ATOM 3383 O O . GLN B 1 217 ? 16.875 -0.495 -1.425 1 90.94 217 GLN B O 1
ATOM 3388 N N . VAL B 1 218 ? 15.977 -2.426 -2.197 1 90.19 218 VAL B N 1
ATOM 3389 C CA . VAL B 1 218 ? 16.125 -3.119 -0.921 1 90.19 218 VAL B CA 1
ATOM 3390 C C . VAL B 1 218 ? 17.594 -3.203 -0.54 1 90.19 218 VAL B C 1
ATOM 3392 O O . VAL B 1 218 ? 17.953 -3.086 0.637 1 90.19 218 VAL B O 1
ATOM 3395 N N . GLU B 1 219 ? 18.422 -3.428 -1.535 1 89.19 219 GLU B N 1
ATOM 3396 C CA . GLU B 1 219 ? 19.859 -3.465 -1.286 1 89.19 219 GLU B CA 1
ATOM 3397 C C . GLU B 1 219 ? 20.359 -2.148 -0.696 1 89.19 219 GLU B C 1
ATOM 3399 O O . GLU B 1 219 ? 21.203 -2.143 0.203 1 89.19 219 GLU B O 1
ATOM 3404 N N . THR B 1 220 ? 19.859 -1.052 -1.147 1 87.75 220 THR B N 1
ATOM 3405 C CA . THR B 1 220 ? 20.234 0.271 -0.667 1 87.75 220 THR B CA 1
ATOM 3406 C C . THR B 1 220 ? 19.812 0.465 0.784 1 87.75 220 THR B C 1
ATOM 3408 O O . THR B 1 220 ? 20.469 1.174 1.545 1 87.75 220 THR B O 1
ATOM 3411 N N . MET B 1 221 ? 18.75 -0.197 1.262 1 86.94 221 MET B N 1
ATOM 3412 C CA . MET B 1 221 ? 18.219 -0.06 2.613 1 86.94 221 MET B CA 1
ATOM 3413 C C . MET B 1 221 ? 19.141 -0.712 3.635 1 86.94 221 MET B C 1
ATOM 3415 O O . MET B 1 221 ? 19.156 -0.321 4.801 1 86.94 221 MET B O 1
ATOM 3419 N N . PHE B 1 222 ? 19.859 -1.734 3.178 1 84.19 222 PHE B N 1
ATOM 3420 C CA . PHE B 1 222 ? 20.656 -2.516 4.121 1 84.19 222 PHE B CA 1
ATOM 3421 C C . PHE B 1 222 ? 22.141 -2.219 3.953 1 84.19 222 PHE B C 1
ATOM 3423 O O . PHE B 1 222 ? 22.984 -2.916 4.52 1 84.19 222 PHE B O 1
ATOM 3430 N N . ARG B 1 223 ? 22.5 -1.204 3.152 1 76.88 223 ARG B N 1
ATOM 3431 C CA . ARG B 1 223 ? 23.891 -0.775 3.057 1 76.88 223 ARG B CA 1
ATOM 3432 C C . ARG B 1 223 ? 24.266 0.093 4.25 1 76.88 223 ARG B C 1
ATOM 3434 O O . ARG B 1 223 ? 23.438 0.805 4.805 1 76.88 223 ARG B O 1
#

Sequence (446 aa):
MPWQGAAAGIVGVMSDAIAELSSTSWERRKIEAMGRIQRVALDLFDAHGYRNVTIERVAAAAEVSPSSVYRYFGTKEMLVLYDEADPKVLEAVRTAGGPQTVAPAELIAVGRLLVPVLLESLLTAEAEHRIRQRLQFIAAVPEIRAGQTKQMRELEDEFRTLVAERTGFGPNDLRVRMAAATAVWGCVAALDHWAGTGFAGRLKDIYAEAFGSIIDQVETMFRMPWQGAAAGIVGVMSDAIAELSSTSWERRKIEAMGRIQRVALDLFDAHGYRNVTIERVAAAAEVSPSSVYRYFGTKEMLVLYDEADPKVLEAVRTAGGPQTVAPAELIAVGRLLVPVLLESLLTAEAEHRIRQRLQFIAAVPEIRAGQTKQMRELEDEFRTLVAERTGFGPNDLRVRMAAATAVWGCVAALDHWAGTGFAGRLKDIYAEAFGSIIDQVETMFR

Foldseek 3Di:
DVVVVVLVVLQVVLVVCLVPVPDDPVVVVLLVLLVLLLVQLLVCCVVPNLVRDDLCNSCVSSVHHSVSVCVSQVDSLSSLQPDPVLVSVLVSLLCFPHQAADAPVVSLVSCLSNVLVSLVVQQDVVNQVSLLSSVVCCVVPVVSVVVNVVVLVVSLLSQLVSNCSRHVHDSPDPLSSVLSCLVRVLLVVLSVVCVVVVNPDGSSVSVNVSSVVSSVVSVVSND/DVVVVVLVVLQVVLVVCLVPVPDDPVSVVLLVLLVLLLVQLLVCCVVPNLVRDDLCNSCVSSVHHSVSVCVNQVDSLSSLQPDPVLVSVLVSLLCFPHQAADAPVVSLVSCLSVVLVSLVVQQDPVNQVSLLSSVVCCVVPVVSVVVNVVVLVVSLLSQLVSNCSRHVHDSPDPLSSVLSCLVRVLLVVLSVVCVVVVNPDGSSVSVNVSSVVSSVVSVVSND

pLDDT: mean 85.73, std 15.65, range [27.61, 98.0]

InterPro domains:
  IPR001647 DNA-binding HTH domain, TetR-type [PF00440] (39-81)
  IPR001647 DNA-binding HTH domain, TetR-type [PR00455] (37-50)
  IPR001647 DNA-binding HTH domain, TetR-type [PR00455] (58-81)
  IPR001647 DNA-binding HTH domain, TetR-type [PS50977] (31-91)
  IPR009057 Homedomain-like superfamily [SSF46689] (26-81)
  IPR041347 MftR, C-terminal [PF17754] (124-215)
  IPR050109 HTH-type, TetR-like transcriptional regulator [PTHR30055] (23-217)

Secondary structure (DSSP, 8-state):
-HHHHHHHHHHHHHHHHHHH----HHHHHHHHHHHHHHHHHHHHHHHH-GGG--HHHHHHHHTS-HHHHHHHHSSTTHHHH--THHHHHHHHHHHTT-SS---HHHHHHHHHHHHHHHHHHH--HHHHHHHHHHHHHHHH-HHHHHHHHHHHHHHHHHHHHHHHHHH---TT-HHHHHHHHHHHHHHHHHHHHHHHTTS-S-HHHHHHHHHHHHHHHHHHHT-/-HHHHHHHHHHHHHHHHHHH----HHHHHHHHHHHHHHHHHHHHHHHH-GGG--HHHHHHHHTS-HHHHHHHHSSTTHHHH--THHHHHHHHHHHTT-SS---HHHHHHHHHHHHHHHHHHH--HHHHHHHHHHHHHHHH-HHHHHHHHHHHHHHHHHHHHHHHHHH---TT-HHHHHHHHHHHHHHHHHHHHHHHTTS-S-HHHHHHHHHHHHHHHHHHHT-

Solvent-accessible surface area (backbone atoms only — not comparable to full-atom values): 23762 Å² total; per-residue (Å²): 116,75,67,60,54,55,46,50,50,51,47,52,51,44,55,53,43,63,73,47,62,71,54,53,73,63,51,45,51,48,51,51,48,52,50,51,42,28,52,47,37,50,53,48,26,72,75,60,35,62,89,71,55,50,63,60,57,40,16,58,76,54,72,47,52,50,66,53,50,40,69,75,43,66,47,77,56,35,50,55,62,64,60,80,59,57,61,53,52,52,50,52,58,62,55,51,88,44,94,53,65,36,56,65,70,53,53,52,53,48,45,66,62,43,48,62,56,48,46,64,70,60,56,38,74,65,46,48,53,50,51,51,55,35,52,53,45,35,73,71,32,68,70,38,34,54,51,46,52,54,51,47,52,53,48,25,51,51,45,17,46,49,51,14,63,37,45,66,50,55,68,59,34,58,61,46,32,32,39,19,35,35,52,46,41,33,50,49,28,44,52,52,27,35,55,68,59,73,55,60,75,59,67,61,60,52,47,51,52,44,49,54,49,40,52,53,29,43,51,60,63,74,104,115,76,67,62,54,52,45,50,48,51,46,52,53,43,54,52,42,63,72,46,62,71,53,52,72,64,52,46,52,49,51,51,49,51,52,51,41,27,52,48,37,52,53,46,28,71,75,61,34,63,91,70,53,51,64,60,57,40,17,58,75,54,72,49,52,50,66,54,51,41,70,75,44,66,46,78,60,34,50,55,62,64,59,80,60,57,63,53,52,52,49,51,58,61,55,50,88,44,95,53,64,37,56,64,68,54,52,51,54,49,46,66,60,44,48,63,54,48,44,65,70,60,56,39,74,65,47,48,52,51,51,52,55,34,51,54,46,35,72,71,32,67,69,38,34,53,51,46,51,52,51,48,52,51,48,25,52,53,45,17,48,47,52,13,63,38,46,65,50,56,67,60,34,58,61,44,32,31,38,19,33,36,51,47,44,32,48,49,27,45,50,52,27,35,55,70,59,72,55,60,73,60,66,63,60,51,48,52,52,43,51,53,48,38,52,55,31,44,51,61,61,76,102

Radius of gyration: 23.8 Å; Cα contacts (8 Å, |Δi|>4): 452; chains: 2; bounding box: 59×68×50 Å

=== Feature glossary ===
The record interleaves many kinds of information about one protein. Here is each kind framed as the question it answers.

Q: Are the domains correctly placed relative to each other?
A: Predicted aligned error is AlphaFold's pairwise confidence. Unlike pLDDT (per-residue), PAE is per-residue-pair and captures whether two parts of the structure are correctly placed relative to each other. Units are ångströms of expected positional error.

Q: Which residues are in helices, strands, or loops?
A: Eight-state secondary structure (DSSP): H is the canonical α-helix, G the tighter 3₁₀-helix, I the wider π-helix; E/B are β-structure, T and S are turns and bends, and '-' is everything else. DSSP derives these from the pattern of main-chain N–H···O=C hydrogen bonds, not from the sequence.

Q: What if only a Cα trace is available?
A: P-SEA three-state annotation labels each residue as helix, strand, or coil based purely on the geometry of the Cα trace. It serves as a fallback when the full backbone (and thus DSSP) is unavailable.

Q: What are the backbone torsion angles?
A: φ (phi) and ψ (psi) are the two rotatable backbone dihedrals per residue: φ is the C(i-1)–N–Cα–C torsion, ψ is the N–Cα–C–N(i+1) torsion, both in degrees on (−180°, 180°]. α-helical residues cluster near (−60°, −45°); β-strand residues near (−120°, +130°). A Ramachandran plot is simply a scatter of (φ, ψ) for every residue.

Q: What known structures does this most resemble?
A: Structural nearest neighbors (via Foldseek easy-search vs the PDB). Reported per hit: target PDB id, E-value, and alignment TM-score. A TM-score above ~0.5 is the conventional threshold for 'same fold'.

Q: What family and function is it annotated with?
A: Database cross-references. InterPro integrates a dozen domain/family signature databases into unified entries with residue-range hits. GO terms attach function/process/location labels with evidence codes. CATH codes position the fold in a four-level structural taxonomy. Organism is the NCBI-taxonomy species name.

Q: Which residues are buried vs exposed?
A: Solvent accessibility: the surface area of each residue that a 1.4 Å water probe can touch, in Å². When only backbone atoms are present the absolute values are lower than full-atom SASA (side chains contribute most of the area) and are flagged as backbone-only.

Q: What do the diagnostic plots show?
A: Three diagnostic plots accompany the record. The Cα contact map visualizes the tertiary structure as a 2D adjacency matrix (8 Å cutoff, sequence-local contacts suppressed). The Ramachandran plot shows the distribution of backbone (φ, ψ) torsions, with points in the α and β basins reflecting secondary structure content. The PAE plot shows AlphaFold's inter-residue confidence as a color matrix.

Q: What is the amino-acid chain?
A: The amino-acid sequence is the protein's primary structure: the linear order of residues from the N-terminus to the C-terminus, written in one-letter code. Everything else here — the 3D coordinates, the secondary structure, the domain annotations — is ultimately a consequence of this string.

Q: What do the rendered images show?
A: The six renders are orthographic views along the three Cartesian axes in both directions. Representation (cartoon, sticks, or surface) and color scheme (sequence-rainbow or by-chain) vary across proteins so the training set covers all the common visualization conventions.

Q: Where is each backbone atom in 3D?
A: The mmCIF table is the protein's shape written out atom by atom. For each backbone N, Cα, C, and carbonyl O, it records an (x, y, z) coordinate triple in Å plus the residue type, chain letter, and residue number.

Q: How mobile is each atom in the crystal?
A: For experimental (PDB) structures, the B-factor (temperature factor) quantifies the positional spread of each atom in the crystal — a combination of thermal vibration and static disorder — in units of Å². High B-factors mark flexible loops or poorly resolved regions; low B-factors mark the rigid, well-ordered core.

Q: How big and how compact is the whole molecule?
A: Three whole-structure scalars: the radius of gyration (RMS distance of Cα from centroid, in Å), the count of Cα–Cα contacts (pairs closer than 8 Å and separated by more than four residues in sequence — i.e. tertiary, not local, contacts), and the bounding-box dimensions. Together they distinguish compact globular folds from extended fibres or disordered chains.

Q: What does the local fold look like, residue by residue?
A: A 3Di character summarizes, for each residue, the relative orientation of the Cα frame of its nearest spatial neighbor. Because it encodes fold topology rather than chemistry, 3Di alignments detect remote structural similarity that sequence alignment misses.

Q: How confident is the AlphaFold model at each residue?
A: For AlphaFold models, the B-factor field carries pLDDT — the model's own estimate of local accuracy on a 0–100 scale. Regions with pLDDT<50 should be treated as essentially unmodeled; they often correspond to intrinsically disordered segments.